Protein AF-0000000079722581 (afdb_homodimer)

InterPro domains:
  IPR058178 LBF_1134-like [NF047759] (3-199)
  IPR058178 LBF_1134-like [PF28304] (2-199)

Organism: NCBI:txid2484901

Sequence (406 aa):
MKQYLILSCLLFGLSFCAGGNIKIKLNPDLSGNFSIYQKKIKNKTPSTIGLGSHLSPVSETELILREKTFQFKNITSILPPGIRFVIYKESEEDHSTFLFTIDTSSGSPLLKALEINREEVLALVKEAKTRDDIYRFNNLAEHIQFEIFLPFNIKDVVFAEARTPGDWTARHDGGGKVVVNLPLASFWENEFQQTSIIVKFKEMKQYLILSCLLFGLSFCAGGNIKIKLNPDLSGNFSIYQKKIKNKTPSTIGLGSHLSPVSETELILREKTFQFKNITSILPPGIRFVIYKESEEDHSTFLFTIDTSSGSPLLKALEINREEVLALVKEAKTRDDIYRFNNLAEHIQFEIFLPFNIKDVVFAEARTPGDWTARHDGGGKVVVNLPLASFWENEFQQTSIIVKFKE

Structure (mmCIF, N/CA/C/O backbone):
data_AF-0000000079722581-model_v1
#
loop_
_entity.id
_entity.type
_entity.pdbx_description
1 polymer Lipoprotein
#
loop_
_atom_site.group_PDB
_atom_site.id
_atom_site.type_symbol
_atom_site.label_atom_id
_atom_site.label_alt_id
_atom_site.label_comp_id
_atom_site.label_asym_id
_atom_site.label_entity_id
_atom_site.label_seq_id
_atom_site.pdbx_PDB_ins_code
_atom_site.Cartn_x
_atom_site.Cartn_y
_atom_site.Cartn_z
_atom_site.occupancy
_atom_site.B_iso_or_equiv
_atom_site.auth_seq_id
_atom_site.auth_comp_id
_atom_site.auth_asym_id
_atom_site.auth_atom_id
_atom_site.pdbx_PDB_model_num
ATOM 1 N N . MET A 1 1 ? 33.594 -31.891 26.125 1 28.45 1 MET A N 1
ATOM 2 C CA . MET A 1 1 ? 32.281 -31.281 26.375 1 28.45 1 MET A CA 1
ATOM 3 C C . MET A 1 1 ? 32.094 -30.031 25.516 1 28.45 1 MET A C 1
ATOM 5 O O . MET A 1 1 ? 32.625 -28.969 25.828 1 28.45 1 MET A O 1
ATOM 9 N N . LYS A 1 2 ? 31.906 -30.188 24.109 1 34.12 2 LYS A N 1
ATOM 10 C CA . LYS A 1 2 ? 31.828 -29.203 23.047 1 34.12 2 LYS A CA 1
ATOM 11 C C . LYS A 1 2 ? 30.625 -28.297 23.219 1 34.12 2 LYS A C 1
ATOM 13 O O . LYS A 1 2 ? 29.484 -28.75 23.25 1 34.12 2 LYS A O 1
ATOM 18 N N . GLN A 1 3 ? 30.719 -27.156 23.938 1 30.59 3 GLN A N 1
ATOM 19 C CA . GLN A 1 3 ? 29.75 -26.094 24.156 1 30.59 3 GLN A CA 1
ATOM 20 C C . GLN A 1 3 ? 29.234 -25.531 22.828 1 30.59 3 GLN A C 1
ATOM 22 O O . GLN A 1 3 ? 30.016 -24.953 22.062 1 30.59 3 GLN A O 1
ATOM 27 N N . TYR A 1 4 ? 28.344 -26.234 22.109 1 26.38 4 TYR A N 1
ATOM 28 C CA . TYR A 1 4 ? 27.656 -25.703 20.938 1 26.38 4 TYR A CA 1
ATOM 29 C C . TYR A 1 4 ? 26.922 -24.406 21.281 1 26.38 4 TYR A C 1
ATOM 31 O O . TYR A 1 4 ? 26.062 -24.391 22.172 1 26.38 4 TYR A O 1
ATOM 39 N N . LEU A 1 5 ? 27.578 -23.25 21.188 1 25.75 5 LEU A N 1
ATOM 40 C CA . LEU A 1 5 ? 26.984 -21.906 21.188 1 25.75 5 LEU A CA 1
ATOM 41 C C . LEU A 1 5 ? 25.875 -21.812 20.141 1 25.75 5 LEU A C 1
ATOM 43 O O . LEU A 1 5 ? 26.141 -21.875 18.938 1 25.75 5 LEU A O 1
ATOM 47 N N . ILE A 1 6 ? 24.672 -22.266 20.438 1 26.78 6 ILE A N 1
ATOM 48 C CA . ILE A 1 6 ? 23.469 -22 19.656 1 26.78 6 ILE A CA 1
ATOM 49 C C . ILE A 1 6 ? 23.266 -20.484 19.547 1 26.78 6 ILE A C 1
ATOM 51 O O . ILE A 1 6 ? 23 -19.812 20.562 1 26.78 6 ILE A O 1
ATOM 55 N N . LEU A 1 7 ? 24.062 -19.844 18.719 1 25.94 7 LEU A N 1
ATOM 56 C CA . LEU A 1 7 ? 23.75 -18.469 18.328 1 25.94 7 LEU A CA 1
ATOM 57 C C . LEU A 1 7 ? 22.328 -18.359 17.797 1 25.94 7 LEU A C 1
ATOM 59 O O . LEU A 1 7 ? 22.016 -18.891 16.719 1 25.94 7 LEU A O 1
ATOM 63 N N . SER A 1 8 ? 21.375 -18.328 18.641 1 25.95 8 SER A N 1
ATOM 64 C CA . SER A 1 8 ? 20 -17.969 18.312 1 25.95 8 SER A CA 1
ATOM 65 C C . SER A 1 8 ? 19.938 -16.625 17.594 1 25.95 8 SER A C 1
ATOM 67 O 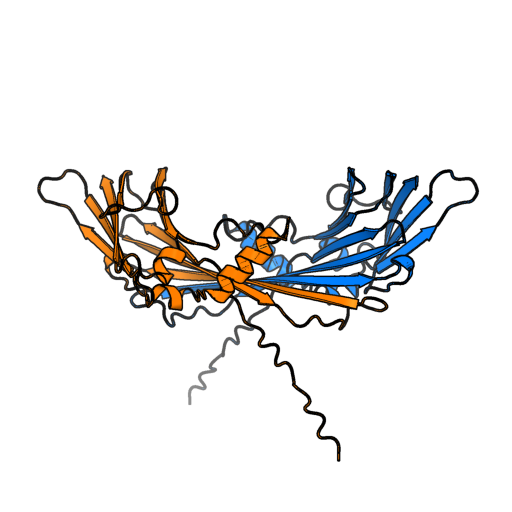O . SER A 1 8 ? 20.328 -15.594 18.156 1 25.95 8 SER A O 1
ATOM 69 N N . CYS A 1 9 ? 20.188 -16.672 16.312 1 24.08 9 CYS A N 1
ATOM 70 C CA . CYS A 1 9 ? 19.906 -15.477 15.523 1 24.08 9 CYS A CA 1
ATOM 71 C C . CYS A 1 9 ? 18.516 -14.922 15.836 1 24.08 9 CYS A C 1
ATOM 73 O O . CYS A 1 9 ? 17.516 -15.523 15.461 1 24.08 9 CYS A O 1
ATOM 75 N N . LEU A 1 10 ? 18.344 -14.32 16.922 1 26.38 10 LEU A N 1
ATOM 76 C CA . LEU A 1 10 ? 17.203 -13.445 17.188 1 26.38 10 LEU A CA 1
ATOM 77 C C . LEU A 1 10 ? 16.938 -12.523 16 1 26.38 10 LEU A C 1
ATOM 79 O O . LEU A 1 10 ? 17.688 -11.578 15.766 1 26.38 10 LEU A O 1
ATOM 83 N N . LEU A 1 11 ? 16.594 -13.125 14.898 1 26.58 11 LEU A N 1
ATOM 84 C CA . LEU A 1 11 ? 16.109 -12.234 13.852 1 26.58 11 LEU A CA 1
ATOM 85 C C . LEU A 1 11 ? 15.102 -11.234 14.414 1 26.58 11 LEU A C 1
ATOM 87 O O . LEU A 1 11 ? 14 -11.617 14.805 1 26.58 11 LEU A O 1
ATOM 91 N N . PHE A 1 12 ? 15.617 -10.32 15.148 1 27.38 12 PHE A N 1
ATOM 92 C CA . PHE A 1 12 ? 14.859 -9.117 15.492 1 27.38 12 PHE A CA 1
ATOM 93 C C . PHE A 1 12 ? 14.047 -8.625 14.297 1 27.38 12 PHE A C 1
ATOM 95 O O . PHE A 1 12 ? 14.602 -8.375 13.227 1 27.38 12 PHE A O 1
ATOM 102 N N . GLY A 1 13 ? 12.859 -9.094 14.148 1 29.08 13 GLY A N 1
ATOM 103 C CA . GLY A 1 13 ? 11.922 -8.477 13.227 1 29.08 13 GLY A CA 1
ATOM 104 C C . GLY A 1 13 ? 11.969 -6.961 13.25 1 29.08 13 GLY A C 1
ATOM 105 O O . GLY A 1 13 ? 11.414 -6.332 14.156 1 29.08 13 GLY A O 1
ATOM 106 N N . LEU A 1 14 ? 13.023 -6.422 12.742 1 30.42 14 LEU A N 1
ATOM 107 C CA . LEU A 1 14 ? 13.164 -4.977 12.602 1 30.42 14 LEU A CA 1
ATOM 108 C C . LEU A 1 14 ? 11.984 -4.391 11.828 1 30.42 14 LEU A C 1
ATOM 110 O O . LEU A 1 14 ? 11.75 -4.773 10.68 1 30.42 14 LEU A O 1
ATOM 114 N N . SER A 1 15 ? 10.969 -3.887 12.461 1 32.53 15 SER A N 1
ATOM 115 C CA . SER A 1 15 ? 9.891 -3.055 11.93 1 32.53 15 SER A CA 1
ATOM 116 C C . SER A 1 15 ? 10.438 -1.753 11.352 1 32.53 15 SER A C 1
ATOM 118 O O . SER A 1 15 ? 11.148 -1.014 12.031 1 32.53 15 SER A O 1
ATOM 120 N N . PHE A 1 16 ? 10.82 -1.724 10.062 1 36.12 1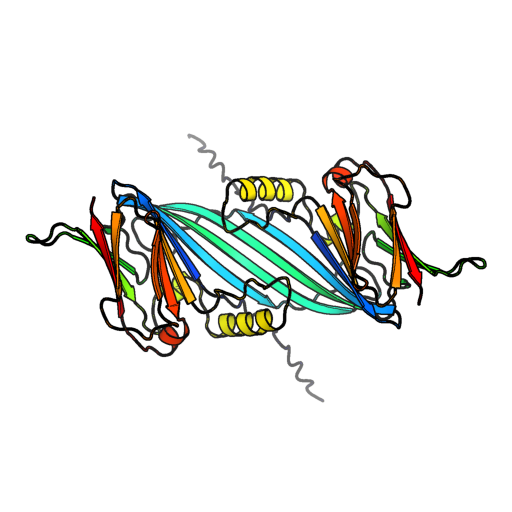6 PHE A N 1
ATOM 121 C CA . PHE A 1 16 ? 11.391 -0.569 9.375 1 36.12 16 PHE A CA 1
ATOM 122 C C . PHE A 1 16 ? 10.305 0.442 9.023 1 36.12 16 PHE A C 1
ATOM 124 O O . PHE A 1 16 ? 9.25 0.072 8.5 1 36.12 16 PHE A O 1
ATOM 131 N N . CYS A 1 17 ? 10.133 1.529 9.719 1 40.97 17 CYS A N 1
ATOM 132 C CA . CYS A 1 17 ? 9.234 2.637 9.43 1 40.97 17 CYS A CA 1
ATOM 133 C C . CYS A 1 17 ? 9.703 3.43 8.219 1 40.97 17 CYS A C 1
ATOM 135 O O . CYS A 1 17 ? 10.883 3.762 8.109 1 40.97 17 CYS A O 1
ATOM 137 N N . ALA A 1 18 ? 9.148 3.441 6.98 1 44.44 18 ALA A N 1
ATOM 138 C CA . ALA A 1 18 ? 9.43 4.297 5.828 1 44.44 18 ALA A CA 1
ATOM 139 C C . ALA A 1 18 ? 8.844 5.691 6.023 1 44.44 18 ALA A C 1
ATOM 141 O O . ALA A 1 18 ? 8.102 5.93 6.98 1 44.44 18 ALA A O 1
ATOM 142 N N . GLY A 1 19 ? 8.969 6.75 4.996 1 51.44 19 GLY A N 1
ATOM 143 C CA . GLY A 1 19 ? 8.609 8.156 4.879 1 51.44 19 GLY A CA 1
ATOM 144 C C . GLY A 1 19 ? 7.203 8.453 5.375 1 51.44 19 GLY A C 1
ATOM 145 O O . GLY A 1 19 ? 6.43 7.531 5.652 1 51.44 19 GLY A O 1
ATOM 146 N N . GLY A 1 20 ? 7.031 9.594 6.172 1 62.53 20 GLY A N 1
ATOM 147 C CA . GLY A 1 20 ? 5.754 10 6.738 1 62.53 20 GLY A CA 1
ATOM 148 C C . GLY A 1 20 ? 5.055 11.07 5.926 1 62.53 20 GLY A C 1
ATOM 149 O O . GLY A 1 20 ? 5.711 11.898 5.289 1 62.53 20 GLY A O 1
ATOM 150 N N . ASN A 1 21 ? 3.834 10.836 5.66 1 80.44 21 ASN A N 1
ATOM 151 C CA . ASN A 1 21 ? 3.018 11.875 5.039 1 80.44 21 ASN A CA 1
ATOM 152 C C . ASN A 1 21 ? 2.029 12.477 6.035 1 80.44 21 ASN A C 1
ATOM 154 O O . ASN A 1 21 ? 1.489 11.773 6.887 1 80.44 21 ASN A O 1
ATOM 158 N N . ILE A 1 22 ? 2.102 13.797 6.023 1 89.81 22 ILE A N 1
ATOM 159 C CA . ILE A 1 22 ? 1.12 14.523 6.816 1 89.81 22 ILE A CA 1
ATOM 160 C C . ILE A 1 22 ? 0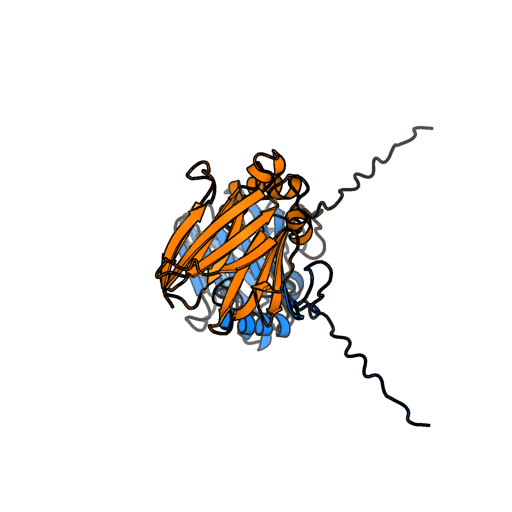.167 15.281 5.895 1 89.81 22 ILE A C 1
ATOM 162 O O . ILE A 1 22 ? 0.604 15.984 4.984 1 89.81 22 ILE A O 1
ATOM 166 N N . LYS A 1 23 ? -1.093 15.125 6.137 1 90.62 23 LYS A N 1
ATOM 167 C CA . LYS A 1 23 ? -2.115 15.82 5.363 1 90.62 23 LYS A CA 1
ATOM 168 C C . LYS A 1 23 ? -2.977 16.703 6.266 1 90.62 23 LYS A C 1
ATOM 170 O O . LYS A 1 23 ? -3.451 16.25 7.312 1 90.62 23 LYS A O 1
ATOM 175 N N . ILE A 1 24 ? -3.117 17.891 5.875 1 94.94 24 ILE A N 1
ATOM 176 C CA . ILE A 1 24 ? -3.934 18.844 6.621 1 94.94 24 ILE A CA 1
ATOM 177 C C . ILE A 1 24 ? -5.004 19.438 5.707 1 94.94 24 ILE A C 1
ATOM 179 O O . ILE A 1 24 ? -4.695 19.938 4.621 1 94.94 24 ILE A O 1
ATOM 183 N N . LYS A 1 25 ? -6.16 19.328 6.09 1 95.69 25 LYS A N 1
ATOM 184 C CA . LYS A 1 25 ? -7.266 20 5.414 1 95.69 25 LYS A CA 1
ATOM 185 C C . LYS A 1 25 ? -7.875 21.094 6.297 1 95.69 25 LYS A C 1
ATOM 187 O O . LYS A 1 25 ? -8.398 20.797 7.375 1 95.69 25 LYS A O 1
ATOM 192 N N . LEU A 1 26 ? -7.816 22.266 5.797 1 97.19 26 LEU A N 1
ATOM 193 C CA . LEU A 1 26 ? -8.273 23.422 6.566 1 97.19 26 LEU A CA 1
ATOM 194 C C . LEU A 1 26 ? -9.594 23.953 6.012 1 97.19 26 LEU A C 1
ATOM 196 O O . LEU A 1 26 ? -9.734 24.109 4.801 1 97.19 26 LEU A O 1
ATOM 200 N N . ASN A 1 27 ? -10.484 24.219 6.883 1 96.81 27 ASN A N 1
ATOM 201 C CA . ASN A 1 27 ? -11.727 24.906 6.547 1 96.81 27 ASN A CA 1
ATOM 202 C C . ASN A 1 27 ? -11.586 26.422 6.684 1 96.81 27 ASN A C 1
ATOM 204 O O . ASN A 1 27 ? -10.648 26.906 7.324 1 96.81 27 ASN A O 1
ATOM 208 N N . PRO A 1 28 ? -12.508 27.172 6.086 1 95.44 28 PRO A N 1
ATOM 209 C CA . PRO A 1 28 ? -12.422 28.625 6.176 1 95.44 28 PRO A CA 1
ATOM 210 C C . PRO A 1 28 ? -12.43 29.141 7.613 1 95.44 28 PRO A C 1
ATOM 212 O O . PRO A 1 28 ? -11.867 30.188 7.906 1 95.44 28 PRO A O 1
ATOM 215 N N . ASP A 1 29 ? -13.078 28.422 8.539 1 96.12 29 ASP A N 1
ATOM 216 C CA . ASP A 1 29 ? -13.148 28.859 9.93 1 96.12 29 ASP A CA 1
ATOM 217 C C . ASP A 1 29 ? -11.922 28.391 10.711 1 96.12 29 ASP A C 1
ATOM 219 O O . ASP A 1 29 ? -11.891 28.469 11.938 1 96.12 29 ASP A O 1
ATOM 223 N N . LEU A 1 30 ? -10.906 27.797 10.078 1 96.56 30 LEU A N 1
ATOM 224 C CA . LEU A 1 30 ? -9.609 27.359 10.586 1 96.56 30 LEU A CA 1
ATOM 225 C C . LEU A 1 30 ? -9.719 26.031 11.32 1 96.56 30 LEU A C 1
ATOM 227 O O . LEU A 1 30 ? -8.742 25.547 11.898 1 96.56 30 LEU A O 1
ATOM 231 N N . SER A 1 31 ? -10.945 25.469 11.328 1 97.62 31 SER A N 1
ATOM 232 C CA . SER A 1 31 ? -11.078 24.078 11.742 1 97.62 31 SER A CA 1
ATOM 233 C C . SER A 1 31 ? -10.648 23.125 10.641 1 97.62 31 SER A C 1
ATOM 235 O O . SER A 1 31 ? -10.289 23.547 9.539 1 97.62 31 SER A O 1
ATOM 237 N N . GLY A 1 32 ? -10.477 21.797 10.961 1 97.38 32 GLY A N 1
ATOM 238 C CA . GLY A 1 32 ? -10.141 20.891 9.875 1 97.38 32 GLY A CA 1
ATOM 239 C C . GLY A 1 32 ? -9.672 19.531 10.359 1 97.38 32 GLY A C 1
ATOM 240 O O . GLY A 1 32 ? -10.055 19.094 11.445 1 97.38 32 GLY A O 1
ATOM 241 N N . ASN A 1 33 ? -8.961 18.891 9.445 1 94.62 33 ASN A N 1
ATOM 242 C CA . ASN A 1 33 ? -8.445 17.547 9.719 1 94.62 33 ASN A CA 1
ATOM 243 C C . ASN A 1 33 ? -6.93 17.5 9.57 1 94.62 33 ASN A C 1
ATOM 245 O O . ASN A 1 33 ? -6.355 18.188 8.719 1 94.62 33 ASN A O 1
ATOM 249 N N . PHE A 1 34 ? -6.379 16.75 10.477 1 93.62 34 PHE A N 1
ATOM 250 C CA . PHE A 1 34 ? -4.953 16.453 10.5 1 93.62 34 PHE A CA 1
ATOM 251 C C . PHE A 1 34 ? -4.719 14.945 10.406 1 93.62 34 PHE A C 1
ATOM 253 O O . PHE A 1 34 ? -5.082 14.195 11.312 1 93.62 34 PHE A O 1
ATOM 260 N N . SER A 1 35 ? -4.055 14.539 9.266 1 88.81 35 SER A N 1
ATOM 261 C CA . SER A 1 35 ? -3.846 13.117 9.062 1 88.81 35 SER A CA 1
ATOM 262 C C . SER A 1 35 ? -2.361 12.781 8.961 1 88.81 35 SER A C 1
ATOM 264 O O . SER A 1 35 ? -1.598 13.516 8.328 1 88.81 35 SER A O 1
ATOM 266 N N . ILE A 1 36 ? -2.072 11.703 9.594 1 89.19 36 ILE A N 1
ATOM 267 C CA . ILE A 1 36 ? -0.706 11.195 9.531 1 89.19 36 ILE A CA 1
ATOM 268 C C . ILE A 1 36 ? -0.692 9.82 8.867 1 89.19 36 ILE A C 1
ATOM 270 O O . ILE A 1 36 ? -1.557 8.984 9.141 1 89.19 36 ILE A O 1
ATOM 274 N N . TYR A 1 37 ? 0.281 9.719 8.031 1 82.5 37 TYR A N 1
ATOM 275 C CA . TYR A 1 37 ? 0.51 8.438 7.367 1 82.5 37 TYR A CA 1
ATOM 276 C C . TYR A 1 37 ? 1.864 7.859 7.754 1 82.5 37 TYR A C 1
ATOM 278 O O . TYR A 1 37 ? 2.896 8.516 7.602 1 82.5 37 TYR A O 1
ATOM 286 N N . GLN A 1 38 ? 1.749 6.73 8.297 1 82.19 38 GLN A N 1
ATOM 287 C CA . GLN A 1 38 ? 2.963 6.02 8.68 1 82.19 38 GLN A CA 1
ATOM 288 C C . GLN A 1 38 ? 3.174 4.781 7.809 1 82.19 38 GLN A C 1
ATOM 290 O O . GLN A 1 38 ? 2.215 4.09 7.465 1 82.19 38 GLN A O 1
ATOM 295 N N . LYS A 1 39 ? 4.414 4.551 7.508 1 77.62 39 LYS A N 1
ATOM 296 C CA . LYS A 1 39 ? 4.785 3.381 6.715 1 77.62 39 LYS A CA 1
ATOM 297 C C . LYS A 1 39 ? 5.848 2.547 7.426 1 77.62 39 LYS A C 1
ATOM 299 O O . LYS A 1 39 ? 6.828 3.088 7.941 1 77.62 39 LYS A O 1
ATOM 304 N N . LYS A 1 40 ? 5.566 1.276 7.438 1 77.38 40 LYS A N 1
ATOM 305 C CA . LYS A 1 40 ? 6.531 0.359 8.039 1 77.38 40 LYS A CA 1
ATOM 306 C C . LYS A 1 40 ? 6.699 -0.898 7.191 1 77.38 40 LYS A C 1
ATOM 308 O O . LYS A 1 40 ? 5.727 -1.412 6.637 1 77.38 40 LYS A O 1
ATOM 313 N N . ILE A 1 41 ? 7.93 -1.299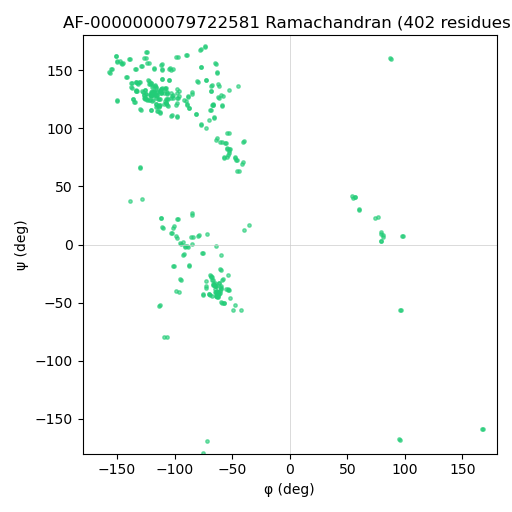 7.094 1 76.5 41 ILE A N 1
ATOM 314 C CA . ILE A 1 41 ? 8.203 -2.576 6.445 1 76.5 41 ILE A CA 1
ATOM 315 C C . ILE A 1 41 ? 8.844 -3.535 7.445 1 76.5 41 ILE A C 1
ATOM 317 O O . ILE A 1 41 ? 9.703 -3.135 8.234 1 76.5 41 ILE A O 1
ATOM 321 N N . LYS A 1 42 ? 8.383 -4.648 7.504 1 78.06 42 LYS A N 1
ATOM 322 C CA . LYS A 1 42 ? 8.922 -5.68 8.391 1 78.06 42 LYS A CA 1
ATOM 323 C C . LYS A 1 42 ? 9.273 -6.941 7.609 1 78.06 42 LYS A C 1
ATOM 325 O O . LYS A 1 42 ? 8.484 -7.422 6.797 1 78.06 42 LYS A O 1
ATOM 330 N N . ASN A 1 43 ? 10.484 -7.32 7.809 1 78.06 43 ASN A N 1
ATOM 331 C CA . ASN A 1 43 ? 10.859 -8.648 7.32 1 78.06 43 ASN A CA 1
ATOM 332 C C . ASN A 1 43 ? 10.586 -9.727 8.367 1 78.06 43 ASN A C 1
ATOM 334 O O . ASN A 1 43 ? 10.938 -9.562 9.539 1 78.06 43 ASN A O 1
ATOM 338 N N . LYS A 1 44 ? 9.938 -10.617 7.902 1 81.56 44 LYS A N 1
ATOM 339 C CA . LYS A 1 44 ? 9.617 -11.719 8.805 1 81.56 44 LYS A CA 1
ATOM 340 C C . LYS A 1 44 ? 10.352 -12.992 8.398 1 81.56 44 LYS A C 1
ATOM 342 O O . LYS A 1 44 ? 10.797 -13.117 7.254 1 81.56 44 LYS A O 1
ATOM 347 N N . THR A 1 45 ? 10.516 -13.812 9.461 1 80.88 45 THR A N 1
ATOM 348 C CA . THR A 1 45 ? 11.016 -15.141 9.125 1 80.88 45 THR A CA 1
ATOM 349 C C . THR A 1 45 ? 9.977 -15.914 8.32 1 80.88 45 THR A C 1
ATOM 351 O O . THR A 1 45 ? 8.836 -16.078 8.766 1 80.88 45 THR A O 1
ATOM 354 N N . PRO A 1 46 ? 10.555 -16.219 7.125 1 77.75 46 PRO A N 1
ATOM 355 C CA . PRO A 1 46 ? 9.578 -16.906 6.281 1 77.75 46 PRO A CA 1
ATOM 356 C C . PRO A 1 46 ? 9.109 -18.219 6.883 1 77.75 46 PRO A C 1
ATOM 358 O O . PRO A 1 46 ? 9.891 -18.938 7.512 1 77.75 46 PRO A O 1
ATOM 361 N N . SER A 1 47 ? 7.773 -18.391 7.016 1 67.75 47 SER A N 1
ATOM 362 C CA . SER A 1 47 ? 7.207 -19.656 7.48 1 67.75 47 SER A CA 1
ATOM 363 C C . SER A 1 47 ? 6.488 -20.391 6.355 1 67.75 47 SER A C 1
ATOM 365 O O . SER A 1 47 ? 5.922 -19.75 5.461 1 67.75 47 SER A O 1
ATOM 367 N N . THR A 1 48 ? 6.824 -21.672 6.207 1 63.53 48 THR A N 1
ATOM 368 C CA . THR A 1 48 ? 6.129 -22.484 5.223 1 63.53 48 THR A CA 1
ATOM 369 C C . THR A 1 48 ? 4.77 -22.938 5.75 1 63.53 48 THR A C 1
ATOM 371 O O . THR A 1 48 ? 4.07 -23.719 5.102 1 63.53 48 THR A O 1
ATOM 374 N N . ILE A 1 49 ? 4.461 -22.438 6.785 1 60.91 49 ILE A N 1
ATOM 375 C CA . ILE A 1 49 ? 3.287 -23.047 7.41 1 60.91 49 ILE A CA 1
ATOM 376 C C . ILE A 1 49 ? 2.043 -22.734 6.582 1 60.91 49 ILE A C 1
ATOM 378 O O . ILE A 1 49 ? 1.79 -21.578 6.242 1 60.91 49 ILE A O 1
ATOM 382 N N . GLY A 1 50 ? 1.41 -23.734 6.02 1 64.19 50 GLY A N 1
ATOM 383 C CA . GLY A 1 50 ? 0.07 -23.703 5.453 1 64.19 50 GLY A CA 1
ATOM 384 C C . GLY A 1 50 ? 0.058 -23.516 3.949 1 64.19 50 GLY A C 1
ATOM 385 O O . GLY A 1 50 ? -0.996 -23.281 3.357 1 64.19 50 GLY A O 1
ATOM 386 N N . LEU A 1 51 ? 1.278 -23.562 3.312 1 75.12 51 LEU A N 1
ATOM 387 C CA . LEU A 1 51 ? 1.21 -23.266 1.887 1 75.12 51 LEU A CA 1
ATOM 388 C C . LEU A 1 51 ? 1.512 -24.5 1.059 1 75.12 51 LEU A C 1
ATOM 390 O O . LEU A 1 51 ? 1.616 -24.438 -0.167 1 75.12 51 LEU A O 1
ATOM 394 N N . GLY A 1 52 ? 1.462 -25.656 1.737 1 78.31 52 GLY A N 1
ATOM 395 C CA . GLY A 1 52 ? 1.539 -26.922 1.007 1 78.31 52 GLY A CA 1
ATOM 396 C C . GLY A 1 52 ? 2.941 -27.484 0.952 1 78.31 52 GLY A C 1
ATOM 397 O O . GLY A 1 52 ? 3.799 -27.125 1.76 1 78.31 52 GLY A O 1
ATOM 398 N N . SER A 1 53 ? 3.02 -28.5 0.069 1 83.88 53 SER A N 1
ATOM 399 C CA . SER A 1 53 ? 4.266 -29.25 0.04 1 83.88 53 SER A CA 1
ATOM 400 C C . SER A 1 53 ? 5.145 -28.828 -1.133 1 83.88 53 SER A C 1
ATOM 402 O O . SER A 1 53 ? 4.648 -28.281 -2.115 1 83.88 53 SER A O 1
ATOM 404 N N . HIS A 1 54 ? 6.504 -28.969 -0.951 1 91.38 54 HIS A N 1
ATOM 405 C CA . HIS A 1 54 ? 7.539 -28.797 -1.966 1 91.38 54 HIS A CA 1
ATOM 406 C C . HIS A 1 54 ? 7.758 -27.328 -2.291 1 91.38 54 HIS A C 1
ATOM 408 O O . HIS A 1 54 ? 8.109 -26.984 -3.42 1 91.38 54 HIS A O 1
ATOM 414 N N . LEU A 1 55 ? 7.383 -26.547 -1.357 1 91.75 55 LEU A N 1
ATOM 415 C CA . LEU A 1 55 ? 7.691 -25.125 -1.397 1 91.75 55 LEU A CA 1
ATOM 416 C C . LEU A 1 55 ? 8.68 -24.75 -0.295 1 91.75 55 LEU A C 1
ATOM 418 O O . LEU A 1 55 ? 8.469 -25.094 0.872 1 91.75 55 LEU A O 1
ATOM 422 N N . SER A 1 56 ? 9.695 -24.172 -0.697 1 91.25 56 SER A N 1
ATOM 423 C CA . SER A 1 56 ? 10.688 -23.719 0.273 1 91.25 56 SER A CA 1
ATOM 424 C C . SER A 1 56 ? 10.586 -22.219 0.51 1 91.25 56 SER A C 1
ATOM 426 O O . SER A 1 56 ? 10.633 -21.422 -0.436 1 91.25 56 SER A O 1
ATOM 428 N N . PRO A 1 57 ? 10.5 -21.875 1.728 1 90.38 57 PRO A N 1
ATOM 429 C CA . PRO A 1 57 ? 10.359 -20.453 2.006 1 90.38 57 PRO A CA 1
ATOM 430 C C . PRO A 1 57 ? 11.617 -19.656 1.657 1 90.38 57 PRO A C 1
ATOM 432 O O . PRO A 1 57 ? 12.734 -20.125 1.884 1 90.38 57 PRO A O 1
ATOM 435 N N . VAL A 1 58 ? 11.375 -18.516 1.056 1 88.62 58 VAL A N 1
ATOM 436 C CA . VAL A 1 58 ? 12.477 -17.641 0.677 1 88.62 58 VAL A CA 1
ATOM 437 C C . VAL A 1 58 ? 12.422 -16.359 1.49 1 88.62 58 VAL A C 1
ATOM 439 O O . VAL A 1 58 ? 13.398 -15.969 2.127 1 88.62 58 VAL A O 1
ATOM 442 N N . SER A 1 59 ? 11.234 -15.734 1.439 1 86.19 59 SER A N 1
ATOM 443 C CA . SER A 1 59 ? 11.125 -14.445 2.121 1 86.19 59 SER A CA 1
ATOM 444 C C . SER A 1 59 ? 9.68 -14.156 2.527 1 86.19 59 SER A C 1
ATOM 446 O O . SER A 1 59 ? 8.75 -14.711 1.947 1 86.19 59 SER A O 1
ATOM 448 N N . GLU A 1 60 ? 9.586 -13.438 3.547 1 87.75 60 GLU A N 1
ATOM 449 C CA . GLU A 1 60 ? 8.32 -12.859 3.984 1 87.75 60 GLU A CA 1
ATOM 450 C C . GLU A 1 60 ? 8.492 -11.398 4.395 1 87.75 60 GLU A C 1
ATOM 452 O O . GLU A 1 60 ? 9.328 -11.086 5.242 1 87.75 60 GLU A O 1
ATOM 457 N N . THR A 1 61 ? 7.66 -10.617 3.729 1 82.44 61 THR A N 1
ATOM 458 C CA . THR A 1 61 ? 7.746 -9.18 3.998 1 82.44 61 THR A CA 1
ATOM 459 C C . THR A 1 61 ? 6.359 -8.594 4.23 1 82.44 61 THR A C 1
ATOM 461 O O . THR A 1 61 ? 5.402 -8.945 3.541 1 82.44 61 THR A O 1
ATOM 464 N N . GLU A 1 62 ? 6.348 -7.727 5.219 1 84.31 62 GLU A N 1
ATOM 465 C CA . GLU A 1 62 ? 5.102 -7.02 5.508 1 84.31 62 GLU A CA 1
ATOM 466 C C . GLU A 1 62 ? 5.281 -5.512 5.371 1 84.31 62 GLU A C 1
ATOM 468 O O . GLU A 1 62 ? 6.242 -4.945 5.895 1 84.31 62 GLU A O 1
ATOM 473 N N . LEU A 1 63 ? 4.383 -5.004 4.605 1 79.81 63 LEU A N 1
ATOM 474 C CA . LEU A 1 63 ? 4.266 -3.549 4.555 1 79.81 63 LEU A CA 1
ATOM 475 C C . LEU A 1 63 ? 3.035 -3.074 5.32 1 79.81 63 LEU A C 1
ATOM 477 O O . LEU A 1 63 ? 1.92 -3.523 5.051 1 79.81 63 LEU A O 1
ATOM 481 N N . ILE A 1 64 ? 3.285 -2.211 6.223 1 82.62 64 ILE A N 1
ATOM 482 C CA . ILE A 1 64 ? 2.199 -1.674 7.031 1 82.62 64 ILE A CA 1
ATOM 483 C C . ILE A 1 64 ? 2.045 -0.178 6.766 1 82.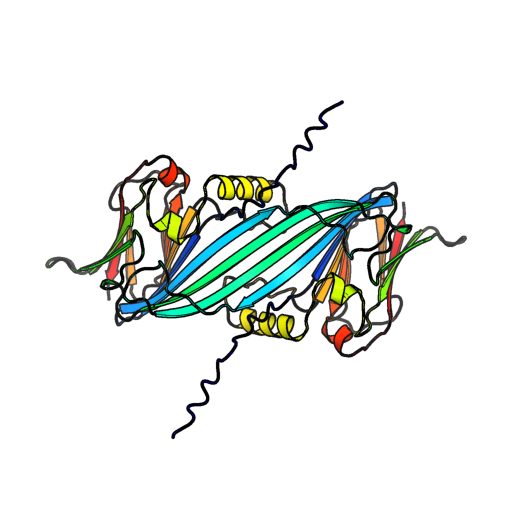62 64 ILE A C 1
ATOM 485 O O . ILE A 1 64 ? 2.992 0.591 6.949 1 82.62 64 ILE A O 1
ATOM 489 N N . LEU A 1 65 ? 0.884 0.132 6.289 1 81 65 LEU A N 1
ATOM 490 C CA . LEU A 1 65 ? 0.507 1.532 6.133 1 81 65 LEU A CA 1
ATOM 491 C C . LEU A 1 65 ? -0.542 1.932 7.168 1 81 65 LEU A C 1
ATOM 493 O O . LEU A 1 65 ? -1.602 1.307 7.254 1 81 65 LEU A O 1
ATOM 497 N N . ARG A 1 66 ? -0.259 2.904 7.918 1 84.31 66 ARG A N 1
ATOM 498 C CA . ARG A 1 66 ? -1.17 3.361 8.961 1 84.31 66 ARG A CA 1
ATOM 499 C C . ARG A 1 66 ? -1.583 4.809 8.734 1 84.31 66 ARG A C 1
ATOM 501 O O . ARG A 1 66 ? -0.742 5.664 8.438 1 84.31 66 ARG A O 1
ATOM 508 N N . GLU A 1 67 ? -2.818 4.953 8.805 1 83.69 67 GLU A N 1
ATOM 509 C CA . GLU A 1 67 ? -3.369 6.305 8.727 1 83.69 67 GLU A CA 1
ATOM 510 C C . GLU A 1 67 ? -4.086 6.684 10.016 1 83.69 67 GLU A C 1
ATOM 512 O O . GLU A 1 67 ? -4.945 5.941 10.5 1 83.69 67 GLU A O 1
ATOM 517 N N . LYS A 1 68 ? -3.74 7.777 10.531 1 87.5 68 LYS A N 1
ATOM 518 C CA . LYS A 1 68 ? -4.441 8.375 11.664 1 87.5 68 LYS A CA 1
ATOM 519 C C . LYS A 1 68 ? -5.008 9.742 11.305 1 87.5 68 LYS A C 1
ATOM 521 O O . LYS A 1 68 ? -4.305 10.586 10.742 1 87.5 68 LYS A O 1
ATOM 526 N N . THR A 1 69 ? -6.219 9.867 11.664 1 88.44 69 THR A N 1
ATOM 527 C CA . THR A 1 69 ? -6.855 11.148 11.383 1 88.44 69 THR A CA 1
ATOM 528 C C . THR A 1 69 ? -7.371 11.797 12.664 1 88.44 69 THR A C 1
ATOM 530 O O . THR A 1 69 ? -7.949 11.117 13.516 1 88.44 69 THR A O 1
ATOM 533 N N . PHE A 1 70 ? -7.145 13.078 12.711 1 91.94 70 PHE A N 1
ATOM 534 C CA . PHE A 1 70 ? -7.582 13.898 13.836 1 91.94 70 PHE A CA 1
ATOM 535 C C . PHE A 1 70 ? -8.359 15.117 13.344 1 91.94 70 PHE A C 1
ATOM 537 O O . PHE A 1 70 ? -8.148 15.578 12.219 1 91.94 70 PHE A O 1
ATOM 544 N N . GLN A 1 71 ? -9.211 15.547 14.258 1 94.75 71 GLN A N 1
ATOM 545 C CA . GLN A 1 71 ? -9.906 16.812 14 1 94.75 71 GLN A CA 1
ATOM 546 C C . GLN A 1 71 ? -9.43 17.906 14.953 1 94.75 71 GLN A C 1
ATOM 548 O O . GLN A 1 71 ? -8.992 17.609 16.062 1 94.75 71 GLN A O 1
ATOM 553 N N . PHE A 1 72 ? -9.5 19.047 14.469 1 96.31 72 PHE A N 1
ATOM 554 C CA . PHE A 1 72 ? -9.18 20.188 15.312 1 96.31 72 PHE A CA 1
ATOM 555 C C . PHE A 1 72 ? -10.156 21.328 15.078 1 96.31 72 PHE A C 1
ATOM 557 O O . PHE A 1 72 ? -10.766 21.422 14.008 1 96.31 72 PHE A O 1
ATOM 564 N N . LYS A 1 73 ? -10.25 22.219 16.016 1 97.06 73 LYS A N 1
ATOM 565 C CA . LYS A 1 73 ? -11.164 23.344 15.938 1 97.06 73 LYS A CA 1
ATOM 566 C C . LYS A 1 73 ? -10.469 24.578 15.375 1 97.06 73 LYS A C 1
ATOM 568 O O . LYS A 1 73 ? -11.117 25.453 14.789 1 97.06 73 LYS A O 1
ATOM 573 N N . ASN A 1 74 ? -9.18 24.656 15.656 1 97.69 74 ASN A N 1
ATOM 574 C CA . ASN A 1 74 ? -8.375 25.781 15.18 1 97.69 74 ASN A CA 1
ATOM 575 C C . ASN A 1 74 ? -6.926 25.359 14.945 1 97.69 74 ASN A C 1
ATOM 577 O O . ASN A 1 74 ? -6.246 24.906 15.875 1 97.69 74 ASN A O 1
ATOM 581 N N . ILE A 1 75 ? -6.441 25.562 13.75 1 97.12 75 ILE A N 1
ATOM 582 C CA . ILE A 1 75 ? -5.129 25.062 13.359 1 97.12 75 ILE A CA 1
ATOM 583 C C . ILE A 1 75 ? -4.047 25.766 14.188 1 97.12 75 ILE A C 1
ATOM 585 O O . ILE A 1 75 ? -3 25.172 14.469 1 97.12 75 ILE A O 1
ATOM 589 N N . THR A 1 76 ? -4.266 27 14.531 1 96.88 76 THR A N 1
ATOM 590 C CA . THR A 1 76 ? -3.234 27.75 15.242 1 96.88 76 THR A CA 1
ATOM 591 C C . THR A 1 76 ? -3.162 27.328 16.703 1 96.88 76 THR A C 1
ATOM 593 O O . THR A 1 76 ? -2.217 27.688 17.406 1 96.88 76 THR A O 1
ATOM 596 N N . SER A 1 77 ? -4.07 26.516 17.141 1 95.75 77 SER A N 1
ATOM 597 C CA . SER A 1 77 ? -4.109 26.109 18.547 1 95.75 77 SER A CA 1
ATOM 598 C C . SER A 1 77 ? -3.52 24.719 18.734 1 95.75 77 SER A C 1
ATOM 600 O O . SER A 1 77 ? -3.229 24.312 19.859 1 95.75 77 SER A O 1
ATOM 602 N N . ILE A 1 78 ? -3.43 23.969 17.688 1 94.31 78 ILE A N 1
ATOM 603 C CA . ILE A 1 78 ? -2.953 22.594 17.859 1 94.31 78 ILE A CA 1
ATOM 604 C C . ILE A 1 78 ? -1.437 22.594 18.031 1 94.31 78 ILE A C 1
ATOM 606 O O . ILE A 1 78 ? -0.75 23.5 17.562 1 94.31 78 ILE A O 1
ATOM 610 N N . LEU A 1 79 ? -0.961 21.562 18.734 1 92.31 79 LEU A N 1
ATOM 611 C CA . LEU A 1 79 ? 0.464 21.453 19.031 1 92.31 79 LEU A CA 1
ATOM 612 C C . LEU A 1 79 ? 0.979 20.062 18.672 1 92.31 79 LEU A C 1
ATOM 614 O O . LEU A 1 79 ? 1.477 19.328 19.531 1 92.31 79 LEU A O 1
ATOM 618 N N . PRO A 1 80 ? 0.957 19.75 17.375 1 92.44 80 PRO A N 1
ATOM 619 C CA . PRO A 1 80 ? 1.593 18.484 17.031 1 92.44 80 PRO A CA 1
ATOM 620 C C . PRO A 1 80 ? 3.092 18.469 17.312 1 92.44 80 PRO A C 1
ATOM 622 O O . PRO A 1 80 ? 3.727 19.531 17.344 1 92.44 80 PRO A O 1
ATOM 625 N N . PRO A 1 81 ? 3.605 17.297 17.5 1 92.44 81 PRO A N 1
ATOM 626 C CA . PRO A 1 81 ? 5.035 17.219 17.828 1 92.44 81 PRO A CA 1
ATOM 627 C C . PRO A 1 81 ? 5.91 17.844 16.734 1 92.44 81 PRO A C 1
ATOM 629 O O . PRO A 1 81 ? 5.871 17.406 15.586 1 92.44 81 PRO A O 1
ATOM 632 N N . GLY A 1 82 ? 6.617 18.812 17.141 1 95.38 82 GLY A N 1
ATOM 633 C CA . GLY A 1 82 ? 7.633 19.406 16.281 1 95.38 82 GLY A CA 1
ATOM 634 C C . GLY A 1 82 ? 7.066 20.359 15.242 1 95.38 82 GLY A C 1
ATOM 635 O O . GLY A 1 82 ? 7.773 20.781 14.32 1 95.38 82 GLY A O 1
ATOM 636 N N . ILE A 1 83 ? 5.801 20.688 15.336 1 96.25 83 ILE A N 1
ATOM 637 C CA . ILE A 1 83 ? 5.184 21.547 14.328 1 96.25 83 ILE A CA 1
ATOM 638 C C . ILE A 1 83 ? 4.434 22.688 15.016 1 96.25 83 ILE A C 1
ATOM 640 O O . ILE A 1 83 ? 3.807 22.484 16.062 1 96.25 83 ILE A O 1
ATOM 644 N N . ARG A 1 84 ? 4.527 23.875 14.469 1 96.94 84 ARG A N 1
ATOM 645 C CA . ARG A 1 84 ? 3.758 25.031 14.906 1 96.94 84 ARG A CA 1
ATOM 646 C C . ARG A 1 84 ? 3.139 25.766 13.727 1 96.94 84 ARG A C 1
ATOM 648 O O . ARG A 1 84 ? 3.781 25.938 12.688 1 96.94 84 ARG A O 1
ATOM 655 N N . PHE A 1 85 ? 1.929 26.188 13.945 1 97.5 85 PHE A N 1
ATOM 656 C CA . PHE A 1 85 ? 1.218 26.938 12.922 1 97.5 85 PHE A CA 1
ATOM 657 C C . PHE A 1 85 ? 0.851 28.328 13.422 1 97.5 85 PHE A C 1
ATOM 659 O O . PHE A 1 85 ? 0.362 28.484 14.547 1 97.5 85 PHE A O 1
ATOM 666 N N . VAL A 1 86 ? 1.054 29.281 12.617 1 97.31 86 VAL A N 1
ATOM 667 C CA . VAL A 1 86 ? 0.695 30.672 12.93 1 97.31 86 VAL A CA 1
ATOM 668 C C . VAL A 1 86 ? 0.056 31.328 11.711 1 97.31 86 VAL A C 1
ATOM 670 O O . VAL A 1 86 ? 0.513 31.125 10.586 1 97.31 86 VAL A O 1
ATOM 673 N N . ILE A 1 87 ? -0.979 32 11.891 1 96.25 87 ILE A N 1
ATOM 674 C CA . ILE A 1 87 ? -1.589 32.844 10.852 1 96.25 87 ILE A CA 1
ATOM 675 C C . ILE A 1 87 ? -1.604 34.312 11.297 1 96.25 87 ILE A C 1
ATOM 677 O O . ILE A 1 87 ? -2.006 34.625 12.422 1 96.25 87 ILE A O 1
ATOM 681 N N . TYR A 1 88 ? -1.103 35.125 10.43 1 95.12 88 TYR A N 1
ATOM 682 C CA . TYR A 1 88 ? -1.093 36.562 10.773 1 95.12 88 TYR A CA 1
ATOM 683 C C . TYR A 1 88 ? -1.172 37.438 9.523 1 95.12 88 TYR A C 1
ATOM 685 O O . TYR A 1 88 ? -1.017 36.938 8.398 1 95.12 88 TYR A O 1
ATOM 693 N N . LYS A 1 89 ? -1.521 38.656 9.727 1 93.69 89 LYS A N 1
ATOM 694 C CA . LYS A 1 89 ? -1.526 39.688 8.688 1 93.69 89 LYS A CA 1
ATOM 695 C C . LYS A 1 89 ? -0.715 40.906 9.125 1 93.69 89 LYS A C 1
ATOM 697 O O . LYS A 1 89 ? -0.925 41.438 10.211 1 93.69 89 LYS A O 1
ATOM 702 N N . GLU A 1 90 ? 0.178 41.188 8.25 1 89.44 90 GLU A N 1
ATOM 703 C CA . GLU A 1 90 ? 0.931 42.406 8.508 1 89.44 90 GLU A CA 1
ATOM 704 C C . GLU A 1 90 ? 0.139 43.656 8.094 1 89.44 90 GLU A C 1
ATOM 706 O O . GLU A 1 90 ? -0.584 43.625 7.098 1 89.44 90 GLU A O 1
ATOM 711 N N . SER A 1 91 ? 0.182 44.75 8.867 1 88.12 91 SER A N 1
ATOM 712 C CA . SER A 1 91 ? -0.657 45.938 8.75 1 88.12 91 SER A CA 1
ATOM 713 C C . SER A 1 91 ? -0.603 46.5 7.34 1 88.12 91 SER A C 1
ATOM 715 O O . SER A 1 91 ? -1.625 46.938 6.801 1 88.12 91 SER A O 1
ATOM 717 N N . GLU A 1 92 ? 0.412 46.531 6.703 1 88.94 92 GLU A N 1
ATOM 718 C CA . GLU A 1 92 ? 0.532 47.219 5.422 1 88.94 92 GLU A CA 1
ATOM 719 C C . GLU A 1 92 ? 0.389 46.25 4.254 1 88.94 92 GLU A C 1
ATOM 721 O O . GLU A 1 92 ? 0.458 46.656 3.092 1 88.94 92 GLU A O 1
ATOM 726 N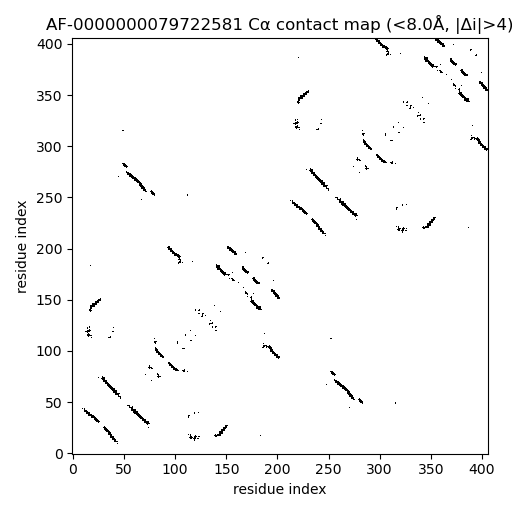 N . GLU A 1 93 ? 0.084 45.031 4.562 1 84.81 93 GLU A N 1
ATOM 727 C CA . GLU A 1 93 ? 0.036 44.062 3.486 1 84.81 93 GLU A CA 1
ATOM 728 C C . GLU A 1 93 ? -1.404 43.719 3.105 1 84.81 93 GLU A C 1
ATOM 730 O O . GLU A 1 93 ? -2.307 43.812 3.941 1 84.81 93 GLU A O 1
ATOM 735 N N . ASP A 1 94 ? -1.65 43.344 1.852 1 91.19 94 ASP A N 1
ATOM 736 C CA . ASP A 1 94 ? -2.977 42.969 1.359 1 91.19 94 ASP A CA 1
ATOM 737 C C . ASP A 1 94 ? -3.197 41.469 1.428 1 91.19 94 ASP A C 1
ATOM 739 O O . ASP A 1 94 ? -4.199 40.969 0.923 1 91.19 94 ASP A O 1
ATOM 743 N N . HIS A 1 95 ? -2.174 40.844 1.92 1 93.69 95 HIS A N 1
ATOM 744 C CA . HIS A 1 95 ? -2.271 39.375 2.045 1 93.69 95 HIS A CA 1
ATOM 745 C C . HIS A 1 95 ? -2.055 38.938 3.488 1 93.69 95 HIS A C 1
ATOM 747 O O . HIS A 1 95 ? -1.514 39.688 4.301 1 93.69 95 HIS A O 1
ATOM 753 N N . SER A 1 96 ? -2.58 37.781 3.781 1 95.31 96 SER A N 1
ATOM 754 C CA . SER A 1 96 ? -2.309 37.125 5.047 1 95.31 96 SER A CA 1
ATOM 755 C C . SER A 1 96 ? -1.219 36.062 4.887 1 95.31 96 SER A C 1
ATOM 757 O O . SER A 1 96 ? -0.887 35.656 3.768 1 95.31 96 SER A O 1
ATOM 759 N N . THR A 1 97 ? -0.635 35.688 6 1 96.69 97 THR A N 1
ATOM 760 C CA . THR A 1 97 ? 0.453 34.719 6 1 96.69 97 THR A CA 1
ATOM 761 C C . THR A 1 97 ? 0.102 33.5 6.867 1 96.69 97 THR A C 1
ATOM 763 O O . THR A 1 97 ? -0.349 33.656 8 1 96.69 97 THR A O 1
ATOM 766 N N . PHE A 1 98 ? 0.183 32.406 6.273 1 96.94 98 PHE A N 1
ATOM 767 C CA . PHE A 1 98 ? 0.199 31.125 6.988 1 96.94 98 PHE A CA 1
ATOM 768 C C . PHE A 1 98 ? 1.625 30.609 7.152 1 96.94 98 PHE A C 1
ATOM 770 O O . PHE A 1 98 ? 2.273 30.25 6.168 1 96.94 98 PHE A O 1
ATOM 777 N N . LEU A 1 99 ? 2.098 30.656 8.43 1 97.31 99 LEU A N 1
ATOM 778 C CA . LEU A 1 99 ? 3.451 30.219 8.758 1 97.31 99 LEU A CA 1
ATOM 779 C C . LEU A 1 99 ? 3.436 28.875 9.477 1 97.31 99 LEU A C 1
ATOM 781 O O . LEU A 1 99 ? 2.754 28.719 10.492 1 97.31 99 LEU A O 1
ATOM 785 N N . PHE A 1 100 ? 4.047 27.891 8.922 1 95.69 100 PHE A N 1
ATOM 786 C CA . PHE A 1 100 ? 4.23 26.672 9.711 1 95.69 100 PHE A CA 1
ATOM 787 C C . PHE A 1 100 ? 5.707 26.344 9.852 1 95.69 100 PHE A C 1
ATOM 789 O O . PHE A 1 100 ? 6.465 26.422 8.883 1 95.69 100 PHE A O 1
ATOM 796 N N . THR A 1 101 ? 6.098 26.156 11.094 1 97.81 101 THR A N 1
ATOM 797 C CA . THR A 1 101 ? 7.465 25.875 11.516 1 97.81 101 THR A CA 1
ATOM 798 C C . THR A 1 101 ? 7.609 24.422 11.984 1 97.81 101 THR A C 1
ATOM 800 O O . THR A 1 101 ? 6.77 23.922 12.734 1 97.81 101 THR A O 1
ATOM 803 N N . ILE A 1 102 ? 8.688 23.812 11.5 1 97.19 102 ILE A N 1
ATOM 804 C CA . ILE A 1 102 ? 8.922 22.406 11.797 1 97.19 102 ILE A CA 1
ATOM 805 C C . ILE A 1 102 ? 10.305 22.234 12.43 1 97.19 102 ILE A C 1
ATOM 807 O O . ILE A 1 102 ? 11.289 22.797 11.953 1 97.19 102 ILE A O 1
ATOM 811 N N . ASP A 1 103 ? 10.336 21.547 13.539 1 97.69 103 ASP A N 1
ATOM 812 C CA . ASP A 1 103 ? 11.617 21.078 14.062 1 97.69 103 ASP A CA 1
ATOM 813 C C . ASP A 1 103 ? 12.25 20.047 13.125 1 97.69 103 ASP A C 1
ATOM 815 O O . ASP A 1 103 ? 11.742 18.938 12.984 1 97.69 103 ASP A O 1
ATOM 819 N N . THR A 1 104 ? 13.305 20.406 12.461 1 97 104 THR A N 1
ATOM 820 C CA . THR A 1 104 ? 13.938 19.516 11.5 1 97 104 THR A CA 1
ATOM 821 C C . THR A 1 104 ? 15.305 19.062 12.008 1 97 104 THR A C 1
ATOM 823 O O . THR A 1 104 ? 16.188 18.703 11.219 1 97 104 THR A O 1
ATOM 826 N N . SER A 1 105 ? 15.484 19.125 13.305 1 96.62 105 SER A N 1
ATOM 827 C CA . SER A 1 105 ? 16.703 18.594 13.898 1 96.62 105 SER A CA 1
ATOM 828 C C . SER A 1 105 ? 16.703 17.062 13.906 1 96.62 105 SER A C 1
ATOM 830 O O . SER A 1 105 ? 15.672 16.438 13.641 1 96.62 105 SER A O 1
ATOM 832 N N . SER A 1 106 ? 17.844 16.5 14.242 1 94.94 106 SER A N 1
ATOM 833 C CA . SER A 1 106 ? 17.969 15.039 14.258 1 94.94 106 SER A CA 1
ATOM 834 C C . SER A 1 106 ? 17.141 14.438 15.391 1 94.94 106 SER A C 1
ATOM 836 O O . SER A 1 106 ? 16.734 13.273 15.312 1 94.94 106 SER A O 1
ATOM 838 N N . GLY A 1 107 ? 16.922 15.188 16.422 1 93.69 107 GLY A N 1
ATOM 839 C CA . GLY A 1 107 ? 16.125 14.734 17.547 1 93.69 107 GLY A CA 1
ATOM 840 C C . GLY A 1 107 ? 14.68 15.203 17.469 1 93.69 107 GLY A C 1
ATOM 841 O O . GLY A 1 107 ? 13.977 15.219 18.484 1 93.69 107 GLY A O 1
ATOM 842 N N . SER A 1 108 ? 14.195 15.539 16.328 1 95.06 108 SER A N 1
ATOM 843 C CA . SER A 1 108 ? 12.859 16.094 16.156 1 95.06 108 SER A CA 1
ATOM 844 C C . SER A 1 108 ? 11.789 15.148 16.688 1 95.06 108 SER A C 1
ATOM 846 O O . SER A 1 108 ? 11.758 13.969 16.328 1 95.06 108 SER A O 1
ATOM 848 N N . PRO A 1 109 ? 10.938 15.641 17.516 1 93.62 109 PRO A N 1
ATOM 849 C CA . PRO A 1 109 ? 9.828 14.812 17.984 1 93.62 109 PRO A CA 1
ATOM 850 C C . PRO A 1 109 ? 8.93 14.336 16.844 1 93.62 109 PRO A C 1
ATOM 852 O O . PRO A 1 109 ? 8.211 13.336 16.984 1 93.62 109 PRO A O 1
ATOM 855 N N . LEU A 1 110 ? 8.969 15.008 15.75 1 92.44 110 LEU A N 1
ATOM 856 C CA . LEU A 1 110 ? 8.18 14.625 14.586 1 92.44 110 LEU A CA 1
ATOM 857 C C . LEU A 1 110 ? 8.602 13.25 14.078 1 92.44 110 LEU A C 1
ATOM 859 O O . LEU A 1 110 ? 7.75 12.438 13.695 1 92.44 110 LEU A O 1
ATOM 863 N N . LEU A 1 111 ? 9.836 12.977 14.062 1 91.25 111 LEU A N 1
ATOM 864 C CA . LEU A 1 111 ? 10.344 11.688 13.609 1 91.25 111 LEU A CA 1
ATOM 865 C C . LEU A 1 111 ? 9.789 10.555 14.477 1 91.25 111 LEU A C 1
ATOM 867 O O . LEU A 1 111 ? 9.391 9.516 13.953 1 91.25 111 LEU A O 1
ATOM 871 N N . LYS A 1 112 ? 9.773 10.859 15.75 1 86.81 112 LYS A N 1
ATOM 872 C CA . LYS A 1 112 ? 9.234 9.859 16.672 1 86.81 112 LYS A CA 1
ATOM 873 C C . LYS A 1 112 ? 7.738 9.664 16.453 1 86.81 112 LYS A C 1
ATOM 875 O O . LYS A 1 112 ? 7.246 8.539 16.438 1 86.81 112 LYS A O 1
ATOM 880 N N . ALA A 1 113 ? 7.055 10.742 16.312 1 86.62 113 ALA A N 1
ATOM 881 C CA . ALA A 1 113 ? 5.609 10.688 16.125 1 86.62 113 ALA A CA 1
ATOM 882 C C . ALA A 1 113 ? 5.246 9.922 14.852 1 86.62 113 ALA A C 1
ATOM 884 O O . ALA A 1 113 ? 4.234 9.227 14.805 1 86.62 113 ALA A O 1
ATOM 885 N N . LEU A 1 114 ? 6.098 10.047 13.867 1 86.81 114 LEU A N 1
ATOM 886 C CA . LEU A 1 114 ? 5.852 9.391 12.586 1 86.81 114 LEU A CA 1
ATOM 887 C C . LEU A 1 114 ? 6.477 8 12.555 1 86.81 114 LEU A C 1
ATOM 889 O O . LEU A 1 114 ? 6.387 7.297 11.547 1 86.81 114 LEU A O 1
ATOM 893 N N . GLU A 1 115 ? 7.145 7.629 13.625 1 83.75 115 GLU A N 1
ATOM 894 C CA . GLU A 1 115 ? 7.824 6.344 13.742 1 83.75 115 GLU A CA 1
ATOM 895 C C . GLU A 1 115 ? 8.836 6.145 12.617 1 83.75 115 GLU A C 1
ATOM 897 O O . GLU A 1 115 ? 8.891 5.078 12 1 83.75 115 GLU A O 1
ATOM 902 N N . ILE A 1 116 ? 9.492 7.184 12.344 1 86.12 116 ILE A N 1
ATOM 903 C CA . ILE A 1 116 ? 10.508 7.141 11.305 1 86.12 116 ILE A CA 1
ATOM 904 C C . ILE A 1 116 ? 11.844 6.703 11.898 1 86.12 116 ILE A C 1
ATOM 906 O O . ILE A 1 116 ? 12.367 7.359 12.805 1 86.12 116 ILE A O 1
ATOM 910 N N . ASN A 1 117 ? 12.266 5.605 11.414 1 84 117 ASN A N 1
ATOM 911 C CA . ASN A 1 117 ? 13.57 5.059 11.758 1 84 117 ASN A CA 1
ATOM 912 C C . ASN A 1 117 ? 14.492 5.004 10.547 1 84 117 ASN A C 1
ATOM 914 O O . ASN A 1 117 ? 14.125 4.465 9.5 1 84 117 ASN A O 1
ATOM 918 N N . ARG A 1 118 ? 15.648 5.559 10.758 1 85.69 118 ARG A N 1
ATOM 919 C CA . ARG A 1 118 ? 16.578 5.691 9.641 1 85.69 118 ARG A CA 1
ATOM 920 C C . ARG A 1 118 ? 16.875 4.336 9.008 1 85.69 118 ARG A C 1
ATOM 922 O O . ARG A 1 118 ? 16.797 4.184 7.789 1 85.69 118 ARG A O 1
ATOM 929 N N . GLU A 1 119 ? 17.219 3.428 9.797 1 82.62 119 GLU A N 1
ATOM 930 C CA . GLU A 1 119 ? 17.578 2.102 9.305 1 82.62 119 GLU A CA 1
ATOM 931 C C . GLU A 1 119 ? 16.406 1.465 8.547 1 82.62 119 GLU A C 1
ATOM 933 O O . GLU A 1 119 ? 16.609 0.841 7.504 1 82.62 119 GLU A O 1
ATOM 938 N N . GLU A 1 120 ? 15.305 1.706 9.055 1 76.88 120 GLU A N 1
ATOM 939 C CA . GLU A 1 120 ? 14.117 1.134 8.43 1 76.88 120 GLU A CA 1
ATOM 940 C C . GLU A 1 120 ? 13.828 1.795 7.086 1 76.88 120 GLU A C 1
ATOM 942 O O . GLU A 1 120 ? 13.5 1.114 6.113 1 76.88 120 GLU A O 1
ATOM 947 N N . VAL A 1 121 ? 13.961 3.059 7.098 1 78.94 121 VAL A N 1
ATOM 948 C CA . VAL A 1 121 ? 13.711 3.795 5.867 1 78.94 121 VAL A CA 1
ATOM 949 C C . VAL A 1 121 ? 14.703 3.369 4.793 1 78.94 121 VAL A C 1
ATOM 951 O O . VAL A 1 121 ? 14.32 3.098 3.652 1 78.94 121 VAL A O 1
ATOM 954 N N . LEU A 1 122 ? 15.93 3.258 5.184 1 77.19 122 LEU A N 1
ATOM 955 C CA . LEU A 1 122 ? 16.953 2.873 4.223 1 77.19 122 LEU A CA 1
ATOM 956 C C . LEU A 1 122 ? 16.734 1.449 3.725 1 77.19 122 LEU A C 1
ATOM 958 O O . LEU A 1 122 ? 16.969 1.152 2.551 1 77.19 122 LEU A O 1
ATOM 962 N N . ALA A 1 123 ? 16.266 0.612 4.57 1 71.5 123 ALA A N 1
ATOM 963 C CA . ALA A 1 123 ? 15.93 -0.751 4.172 1 71.5 123 ALA A CA 1
ATOM 964 C C . ALA A 1 123 ? 14.781 -0.759 3.17 1 71.5 123 ALA A C 1
ATOM 966 O O . ALA A 1 123 ? 14.805 -1.515 2.195 1 71.5 123 ALA A O 1
ATOM 967 N N . LEU A 1 124 ? 13.859 0.069 3.439 1 71.25 124 LEU A N 1
ATOM 968 C CA . LEU A 1 124 ? 12.719 0.182 2.541 1 71.25 124 LEU A CA 1
ATOM 969 C C . LEU A 1 124 ? 13.156 0.656 1.159 1 71.25 124 LEU A C 1
ATOM 971 O O . LEU A 1 124 ? 12.711 0.119 0.143 1 71.25 124 LEU A O 1
ATOM 975 N N . VAL A 1 125 ? 13.961 1.602 1.253 1 71.5 125 VAL A N 1
ATOM 976 C CA . VAL A 1 125 ? 14.445 2.17 -0.002 1 71.5 125 VAL A CA 1
ATOM 977 C C . VAL A 1 125 ? 15.203 1.105 -0.792 1 71.5 125 VAL A C 1
ATOM 979 O O . VAL A 1 125 ? 15.023 0.977 -2.006 1 71.5 125 VAL A O 1
ATOM 982 N N . LYS A 1 126 ? 15.977 0.38 -0.145 1 71.69 126 LYS A N 1
ATOM 983 C CA . LYS A 1 126 ? 16.734 -0.685 -0.792 1 71.69 126 LYS A CA 1
ATOM 984 C C . LYS A 1 126 ? 15.805 -1.749 -1.372 1 71.69 126 LYS A C 1
ATOM 986 O O . LYS A 1 126 ? 15.992 -2.189 -2.508 1 71.69 126 LYS A O 1
ATOM 991 N N . GLU A 1 127 ? 14.859 -2.115 -0.586 1 67.5 127 GLU A N 1
ATOM 992 C CA . GLU A 1 127 ? 13.891 -3.109 -1.037 1 67.5 127 GLU A CA 1
ATOM 993 C C . GLU A 1 127 ? 13.086 -2.598 -2.229 1 67.5 127 GLU A C 1
ATOM 995 O O . GLU A 1 127 ? 12.844 -3.338 -3.184 1 67.5 127 GLU A O 1
ATOM 1000 N N . ALA A 1 128 ? 12.641 -1.394 -2.182 1 65.38 128 ALA A N 1
ATOM 1001 C CA . ALA A 1 128 ? 11.828 -0.801 -3.244 1 65.38 128 ALA A CA 1
ATOM 1002 C C . ALA A 1 128 ? 12.594 -0.774 -4.566 1 65.38 128 ALA A C 1
ATOM 1004 O O . ALA A 1 128 ? 12 -0.934 -5.637 1 65.38 128 ALA A O 1
ATOM 1005 N N . LYS A 1 129 ? 13.773 -0.553 -4.453 1 63.81 129 LYS A N 1
ATOM 1006 C CA . LYS A 1 129 ? 14.594 -0.483 -5.656 1 63.81 129 LYS A CA 1
ATOM 1007 C C . LYS A 1 129 ? 14.703 -1.849 -6.328 1 63.81 129 LYS A C 1
ATOM 1009 O O . LYS A 1 129 ? 14.922 -1.935 -7.539 1 63.81 129 LYS A O 1
ATOM 1014 N N . THR A 1 130 ? 14.594 -2.844 -5.539 1 62.31 130 THR A N 1
ATOM 1015 C CA . THR A 1 130 ? 14.766 -4.188 -6.078 1 62.31 130 THR A CA 1
ATOM 1016 C C . THR A 1 130 ? 13.438 -4.734 -6.605 1 62.31 130 THR A C 1
ATOM 1018 O O . THR A 1 130 ? 13.414 -5.727 -7.336 1 62.31 130 THR A O 1
ATOM 1021 N N . ARG A 1 131 ? 12.414 -4.051 -6.129 1 56.91 131 ARG A N 1
ATOM 1022 C CA . ARG A 1 131 ? 11.125 -4.66 -6.441 1 56.91 131 ARG A CA 1
ATOM 1023 C C . ARG A 1 131 ? 10.383 -3.857 -7.504 1 56.91 131 ARG A C 1
ATOM 1025 O O . ARG A 1 131 ? 10.516 -2.633 -7.57 1 56.91 131 ARG A O 1
ATOM 1032 N N . ASP A 1 132 ? 9.977 -4.367 -8.539 1 50 132 ASP A N 1
ATOM 1033 C CA . ASP A 1 132 ? 9.242 -3.711 -9.625 1 50 132 ASP A CA 1
ATOM 1034 C C . ASP A 1 132 ? 7.812 -3.398 -9.211 1 50 132 ASP A C 1
ATOM 1036 O O . ASP A 1 132 ? 7.191 -2.477 -9.742 1 50 132 ASP A O 1
ATOM 1040 N N . ASP A 1 133 ? 7.234 -4.148 -8.414 1 46.78 133 ASP A N 1
ATOM 1041 C CA . ASP A 1 133 ? 5.777 -4.16 -8.336 1 46.78 133 ASP A CA 1
ATOM 1042 C C . ASP A 1 133 ? 5.297 -3.521 -7.031 1 46.78 133 ASP A C 1
ATOM 1044 O O . ASP A 1 133 ? 4.504 -2.578 -7.051 1 46.78 133 ASP A O 1
ATOM 1048 N N . ILE A 1 134 ? 5.43 -4.457 -6.074 1 43.47 134 ILE A N 1
ATOM 1049 C CA . ILE A 1 134 ? 4.668 -4.18 -4.863 1 43.47 134 ILE A CA 1
ATOM 1050 C C . ILE A 1 134 ? 4.984 -2.773 -4.363 1 43.47 134 ILE A C 1
ATOM 1052 O O . ILE A 1 134 ? 4.102 -2.07 -3.865 1 43.47 134 ILE A O 1
ATOM 1056 N N . TYR A 1 135 ? 6.332 -2.553 -4.375 1 47.78 135 TYR A N 1
ATOM 1057 C CA . TYR A 1 135 ? 6.77 -1.469 -3.502 1 47.78 135 TYR A CA 1
ATOM 1058 C C . TYR A 1 135 ? 6.844 -0.151 -4.262 1 47.78 135 TYR A C 1
ATOM 1060 O O . TYR A 1 135 ? 7.457 0.811 -3.795 1 47.78 135 TYR A O 1
ATOM 1068 N N . ARG A 1 136 ? 6.422 -0.406 -5.543 1 45.25 136 ARG A N 1
ATOM 1069 C CA . ARG A 1 136 ? 6.531 0.893 -6.195 1 45.25 136 ARG A CA 1
ATOM 1070 C C . ARG A 1 136 ? 6.09 2.016 -5.266 1 45.25 136 ARG A C 1
ATOM 1072 O O . ARG A 1 136 ? 5.934 3.16 -5.695 1 45.25 136 ARG A O 1
ATOM 1079 N N . PHE A 1 137 ? 5.988 1.537 -4.07 1 45.38 137 PHE A N 1
ATOM 1080 C CA . PHE A 1 137 ? 5.707 2.586 -3.094 1 45.38 137 PHE A CA 1
ATOM 1081 C C . PHE A 1 137 ? 6.938 3.453 -2.867 1 45.38 137 PHE A C 1
ATOM 1083 O O . PHE A 1 137 ? 7.164 3.941 -1.757 1 45.38 137 PHE A O 1
ATOM 1090 N N . ASN A 1 138 ? 7.988 3.166 -3.809 1 45.47 138 ASN A N 1
ATOM 1091 C CA . ASN A 1 138 ? 9.266 3.848 -3.668 1 45.47 138 ASN A CA 1
ATOM 1092 C C . ASN A 1 138 ? 9.086 5.328 -3.338 1 45.47 138 ASN A C 1
ATOM 1094 O O . ASN A 1 138 ? 9.883 5.906 -2.598 1 45.47 138 ASN A O 1
ATOM 1098 N N . ASN A 1 139 ? 8.375 5.961 -4.188 1 47.22 139 ASN A N 1
ATOM 1099 C CA . ASN A 1 139 ? 8.695 7.371 -4.383 1 47.22 139 ASN A CA 1
ATOM 1100 C C . ASN A 1 139 ? 8.703 8.125 -3.057 1 47.22 139 ASN A C 1
ATOM 1102 O O . ASN A 1 139 ? 9.32 9.188 -2.951 1 47.22 139 ASN A O 1
ATOM 1106 N N . LEU A 1 140 ? 8.062 7.82 -2.035 1 54.03 140 LEU A N 1
ATOM 1107 C CA . LEU A 1 140 ? 8.062 8.969 -1.132 1 54.03 140 LEU A CA 1
ATOM 1108 C C . LEU A 1 140 ? 8.516 8.555 0.265 1 54.03 140 LEU A C 1
ATOM 1110 O O . LEU A 1 140 ? 8.156 9.203 1.253 1 54.03 140 LEU A O 1
ATOM 1114 N N . ALA A 1 141 ? 9.586 7.602 0.157 1 65.81 141 ALA A N 1
ATOM 1115 C CA . ALA A 1 141 ? 9.977 7.133 1.483 1 65.81 141 ALA A CA 1
ATOM 1116 C C . ALA A 1 141 ? 11.102 7.988 2.061 1 65.81 141 ALA A C 1
ATOM 1118 O O . ALA A 1 141 ? 11.312 8.016 3.275 1 65.81 141 ALA A O 1
ATOM 1119 N N . GLU A 1 142 ? 11.625 8.859 1.247 1 79.81 142 GLU A N 1
ATOM 1120 C CA . GLU A 1 142 ? 12.797 9.555 1.776 1 79.81 142 GLU A CA 1
ATOM 1121 C C . GLU A 1 142 ? 12.453 10.969 2.23 1 79.81 142 GLU A C 1
ATOM 1123 O O . GLU A 1 142 ? 13.336 11.773 2.51 1 79.81 142 GLU A O 1
ATOM 1128 N N . HIS A 1 143 ? 11.242 11.273 2.27 1 86.38 143 HIS A N 1
ATOM 1129 C CA . HIS A 1 143 ? 10.789 12.602 2.682 1 86.38 143 HIS A CA 1
ATOM 1130 C C . HIS A 1 143 ? 9.633 12.5 3.668 1 86.38 143 HIS A C 1
ATOM 1132 O O . HIS A 1 143 ? 8.906 11.508 3.688 1 86.38 143 HIS A O 1
ATOM 1138 N N . ILE A 1 144 ? 9.617 13.484 4.434 1 90.06 144 ILE A N 1
ATOM 1139 C CA . ILE A 1 144 ? 8.32 13.805 5.012 1 90.06 144 ILE A CA 1
ATOM 1140 C C . ILE A 1 144 ? 7.574 14.773 4.102 1 90.06 144 ILE A C 1
ATOM 1142 O O . ILE A 1 144 ? 8.07 15.867 3.809 1 90.06 144 ILE A O 1
ATOM 1146 N N . GLN A 1 145 ? 6.473 14.367 3.67 1 88.88 145 GLN A N 1
ATOM 1147 C CA . GLN A 1 145 ? 5.684 15.234 2.795 1 88.88 145 GLN A CA 1
ATOM 1148 C C . GLN A 1 145 ? 4.48 15.812 3.531 1 88.88 145 GLN A C 1
ATOM 1150 O O . GLN A 1 145 ? 3.762 15.086 4.223 1 88.88 145 GLN A O 1
ATOM 1155 N N . PHE A 1 146 ? 4.32 17.125 3.404 1 92.5 146 PHE A N 1
ATOM 1156 C CA . PHE A 1 146 ? 3.105 17.797 3.842 1 92.5 146 PHE A CA 1
ATOM 1157 C C . PHE A 1 146 ? 2.211 18.141 2.654 1 92.5 146 PHE A C 1
ATOM 1159 O O . PHE A 1 146 ? 2.67 18.703 1.664 1 92.5 146 PHE A O 1
ATOM 1166 N N . GLU A 1 147 ? 1.06 17.719 2.762 1 91.81 147 GLU A N 1
ATOM 1167 C CA . GLU A 1 147 ? 0.001 18.188 1.873 1 91.81 147 GLU A CA 1
ATOM 1168 C C . GLU A 1 147 ? -1.032 19.016 2.633 1 91.81 147 GLU A C 1
ATOM 1170 O O . GLU A 1 147 ? -1.768 18.484 3.469 1 91.81 147 GLU A O 1
ATOM 1175 N N . ILE A 1 148 ? -1.077 20.203 2.326 1 94.94 148 ILE A N 1
ATOM 1176 C CA . ILE A 1 148 ? -1.973 21.109 3.041 1 94.94 148 ILE A CA 1
ATOM 1177 C C . ILE A 1 148 ? -2.988 21.703 2.068 1 94.94 148 ILE A C 1
ATOM 1179 O O . ILE A 1 148 ? -2.613 22.312 1.058 1 94.94 148 ILE A O 1
ATOM 1183 N N . PHE A 1 149 ? -4.215 21.531 2.379 1 94.56 149 PHE A N 1
ATOM 1184 C CA . PHE A 1 149 ? -5.309 22.094 1.599 1 94.56 149 PHE A CA 1
ATOM 1185 C C . PHE A 1 149 ? -5.895 23.328 2.291 1 94.56 149 PHE A C 1
ATOM 1187 O O . PHE A 1 149 ? -6.543 23.203 3.332 1 94.56 149 PHE A O 1
ATOM 1194 N N . LEU A 1 150 ? -5.699 24.406 1.748 1 95.62 150 LEU A N 1
ATOM 1195 C CA . LEU A 1 150 ? -6.164 25.688 2.299 1 95.62 150 LEU A CA 1
ATOM 1196 C C . LEU A 1 150 ? -7.371 26.203 1.522 1 95.62 150 LEU A C 1
ATOM 1198 O O . LEU A 1 150 ? -7.422 26.078 0.297 1 95.62 150 LEU A O 1
ATOM 1202 N N . PRO A 1 151 ? -8.297 26.766 2.215 1 95.62 151 PRO A N 1
ATOM 1203 C CA . PRO A 1 151 ? -9.492 27.297 1.558 1 95.62 151 PRO A CA 1
ATOM 1204 C C . PRO A 1 151 ? -9.289 28.719 1.029 1 95.62 151 PRO A C 1
ATOM 1206 O O . PRO A 1 151 ? -10.227 29.516 1.032 1 95.62 151 PRO A O 1
ATOM 1209 N N . PHE A 1 152 ? -8.055 29.109 0.727 1 92.69 152 PHE A N 1
ATOM 1210 C CA . PHE A 1 152 ? -7.734 30.469 0.345 1 92.69 152 PHE A CA 1
ATOM 1211 C C . PHE A 1 152 ? -7.031 30.5 -1.006 1 92.69 152 PHE A C 1
ATOM 1213 O O . PHE A 1 152 ? -6.637 29.469 -1.533 1 92.69 152 PHE A O 1
ATOM 1220 N N . ASN A 1 153 ? -6.98 31.719 -1.542 1 93.88 153 ASN A N 1
ATOM 1221 C CA . ASN A 1 153 ? -6.184 31.938 -2.746 1 93.88 153 ASN A CA 1
ATOM 1222 C C . ASN A 1 153 ? -4.707 32.125 -2.416 1 93.88 153 ASN A C 1
ATOM 1224 O O . ASN A 1 153 ? -4.305 33.188 -1.909 1 93.88 153 ASN A O 1
ATOM 1228 N N . ILE A 1 154 ? -3.965 31.203 -2.811 1 96.38 154 ILE A N 1
ATOM 1229 C CA . ILE A 1 154 ? -2.553 31.203 -2.447 1 96.38 154 ILE A CA 1
ATOM 1230 C C . ILE A 1 154 ? -1.771 32.062 -3.432 1 96.38 154 ILE A C 1
ATOM 1232 O O . ILE A 1 154 ? -1.891 31.906 -4.648 1 96.38 154 ILE A O 1
ATOM 1236 N N . LYS A 1 155 ? -0.969 32.969 -2.951 1 94.69 155 LYS A N 1
ATOM 1237 C CA . LYS A 1 155 ? -0.149 33.844 -3.758 1 94.69 155 LYS A CA 1
ATOM 1238 C C . LYS A 1 155 ? 1.273 33.312 -3.902 1 94.69 155 LYS A C 1
ATOM 1240 O O . LYS A 1 155 ? 1.883 33.438 -4.969 1 94.69 155 LYS A O 1
ATOM 1245 N N . ASP A 1 156 ? 1.735 32.812 -2.787 1 95.38 156 ASP A N 1
ATOM 1246 C CA . ASP A 1 156 ? 3.129 32.375 -2.779 1 95.38 156 ASP A CA 1
ATOM 1247 C C . ASP A 1 156 ? 3.371 31.328 -1.699 1 95.38 156 ASP A C 1
ATOM 1249 O O . ASP A 1 156 ? 2.678 31.312 -0.68 1 95.38 156 ASP A O 1
ATOM 1253 N N . VAL A 1 157 ? 4.25 30.453 -1.977 1 96.94 157 VAL A N 1
ATOM 1254 C CA . VAL A 1 157 ? 4.734 29.469 -1.02 1 96.94 157 VAL A CA 1
ATOM 1255 C C . VAL A 1 157 ? 6.258 29.391 -1.087 1 96.94 157 VAL A C 1
ATOM 1257 O O . VAL A 1 157 ? 6.828 29.125 -2.148 1 96.94 157 VAL A O 1
ATOM 1260 N N . VAL A 1 158 ? 6.93 29.625 0.074 1 96 158 VAL A N 1
ATOM 1261 C CA . VAL A 1 158 ? 8.391 29.609 0.052 1 96 158 VAL A CA 1
ATOM 1262 C C . VAL A 1 158 ? 8.922 29.156 1.41 1 96 158 VAL A C 1
ATOM 1264 O O . VAL A 1 158 ? 8.242 29.312 2.43 1 96 158 VAL A O 1
ATOM 1267 N N . PHE A 1 159 ? 10.133 28.656 1.402 1 97.25 159 PHE A N 1
ATOM 1268 C CA . PHE A 1 159 ? 10.859 28.516 2.656 1 97.25 159 PHE A CA 1
ATOM 1269 C C . PHE A 1 159 ? 11.32 29.875 3.176 1 97.25 159 PHE A C 1
ATOM 1271 O O . PHE A 1 159 ? 11.758 30.719 2.4 1 97.25 159 PHE A O 1
ATOM 1278 N N . ALA A 1 160 ? 11.242 30 4.48 1 96.12 160 ALA A N 1
ATOM 1279 C CA . ALA A 1 160 ? 11.695 31.266 5.066 1 96.12 160 ALA A CA 1
ATOM 1280 C C . ALA A 1 160 ? 13.195 31.469 4.84 1 96.12 160 ALA A C 1
ATOM 1282 O O . ALA A 1 160 ? 13.656 32.594 4.668 1 96.12 160 ALA A O 1
ATOM 1283 N N . GLU A 1 161 ? 13.945 30.406 4.887 1 94.94 161 GLU A N 1
ATOM 1284 C CA . GLU A 1 161 ? 15.375 30.406 4.582 1 94.94 161 GLU A CA 1
ATOM 1285 C C . GLU A 1 161 ? 15.68 29.516 3.373 1 94.94 161 GLU A C 1
ATOM 1287 O O . GLU A 1 161 ? 15.039 28.484 3.176 1 94.94 161 GLU A O 1
ATOM 1292 N N . ALA A 1 162 ? 16.672 29.875 2.742 1 90.5 162 ALA A N 1
ATOM 1293 C CA . ALA A 1 162 ? 17.031 29.156 1.518 1 90.5 162 ALA A CA 1
ATOM 1294 C C . ALA A 1 162 ? 17.344 27.703 1.809 1 90.5 162 ALA A C 1
ATOM 1296 O O . ALA A 1 162 ? 18 27.375 2.809 1 90.5 162 ALA A O 1
ATOM 1297 N N . ARG A 1 163 ? 16.812 26.922 0.95 1 92.25 163 ARG A N 1
ATOM 1298 C CA . ARG A 1 163 ? 17.078 25.484 0.995 1 92.25 163 ARG A CA 1
ATOM 1299 C C . ARG A 1 163 ? 17.609 24.984 -0.342 1 92.25 163 ARG A C 1
ATOM 1301 O O . ARG A 1 163 ? 17.469 25.656 -1.366 1 92.25 163 ARG A O 1
ATOM 1308 N N . THR A 1 164 ? 18.266 23.781 -0.233 1 85.62 164 THR A N 1
ATOM 1309 C CA . THR A 1 164 ? 18.781 23.203 -1.463 1 85.62 164 THR A CA 1
ATOM 1310 C C . THR A 1 164 ? 17.656 22.797 -2.4 1 85.62 164 THR A C 1
ATOM 1312 O O . THR A 1 164 ? 16.844 21.922 -2.068 1 85.62 164 THR A O 1
ATOM 1315 N N . PRO A 1 165 ? 17.625 23.328 -3.543 1 80.19 165 PRO A N 1
ATOM 1316 C CA . PRO A 1 165 ? 16.547 23.016 -4.48 1 80.19 165 PRO A CA 1
ATOM 1317 C C . PRO A 1 165 ? 16.531 21.547 -4.902 1 80.19 165 PRO A C 1
ATOM 1319 O O . PRO A 1 165 ? 17.594 20.953 -5.062 1 80.19 165 PRO A O 1
ATOM 1322 N N . GLY A 1 166 ? 15.391 21 -5.18 1 79.06 166 GLY A N 1
ATOM 1323 C CA . GLY A 1 166 ? 15.266 19.609 -5.598 1 79.06 166 GLY A CA 1
ATOM 1324 C C . GLY A 1 166 ? 14.938 18.672 -4.453 1 79.06 166 GLY A C 1
ATOM 1325 O O . GLY A 1 166 ? 13.93 17.953 -4.496 1 79.06 166 GLY A O 1
ATOM 1326 N N . ASP A 1 167 ? 15.805 18.719 -3.443 1 83.5 167 ASP A N 1
ATOM 1327 C CA . ASP A 1 167 ? 15.57 17.891 -2.273 1 83.5 167 ASP A CA 1
ATOM 1328 C C . ASP A 1 167 ? 14.461 18.453 -1.399 1 83.5 167 ASP A C 1
ATOM 1330 O O . ASP A 1 167 ? 13.586 17.719 -0.929 1 83.5 167 ASP A O 1
ATOM 1334 N N . TRP A 1 168 ? 14.648 19.797 -1.305 1 91.88 168 TRP A N 1
ATOM 1335 C CA . TRP A 1 168 ? 13.633 20.547 -0.582 1 91.88 168 TRP A CA 1
ATOM 1336 C C . TRP A 1 168 ? 12.625 21.156 -1.547 1 91.88 168 TRP A C 1
ATOM 1338 O O . TRP A 1 168 ? 13.008 21.875 -2.48 1 91.88 168 TRP A O 1
ATOM 1348 N N . THR A 1 169 ? 11.344 20.859 -1.279 1 91.88 169 THR A N 1
ATOM 1349 C CA . THR A 1 169 ? 10.359 21.484 -2.16 1 91.88 169 THR A CA 1
ATOM 1350 C C . THR A 1 169 ? 9.211 22.078 -1.353 1 91.88 169 THR A C 1
ATOM 1352 O O . THR A 1 169 ? 8.758 21.484 -0.373 1 91.88 169 THR A O 1
ATOM 1355 N N . ALA A 1 170 ? 8.898 23.266 -1.67 1 93.81 170 ALA A N 1
ATOM 1356 C CA . ALA A 1 170 ? 7.676 23.922 -1.242 1 93.81 170 ALA A CA 1
ATOM 1357 C C . ALA A 1 170 ? 6.941 24.547 -2.432 1 93.81 170 ALA A C 1
ATOM 1359 O O . ALA A 1 170 ? 7.461 25.453 -3.092 1 93.81 170 ALA A O 1
ATOM 1360 N N . ARG A 1 171 ? 5.773 24.016 -2.66 1 94.12 171 ARG A N 1
ATOM 1361 C CA . ARG A 1 171 ? 5.137 24.469 -3.889 1 94.12 171 ARG A CA 1
ATOM 1362 C C . ARG A 1 171 ? 3.619 24.516 -3.732 1 94.12 171 ARG A C 1
ATOM 1364 O O . ARG A 1 171 ? 3.059 23.859 -2.859 1 94.12 171 ARG A O 1
ATOM 1371 N N . HIS A 1 172 ? 3.07 25.344 -4.574 1 94.81 172 HIS A N 1
ATOM 1372 C CA . HIS A 1 172 ? 1.623 25.406 -4.738 1 94.81 172 HIS A CA 1
ATOM 1373 C C . HIS A 1 172 ? 1.164 24.594 -5.934 1 94.81 172 HIS A C 1
ATOM 1375 O O . HIS A 1 172 ? 1.565 24.859 -7.07 1 94.81 172 HIS A O 1
ATOM 1381 N N . ASP A 1 173 ? 0.292 23.609 -5.73 1 90.81 173 ASP A N 1
ATOM 1382 C CA . ASP A 1 173 ? -0.157 22.703 -6.793 1 90.81 173 ASP A CA 1
ATOM 1383 C C . ASP A 1 173 ? -1.544 23.109 -7.293 1 90.81 173 ASP A C 1
ATOM 1385 O O . ASP A 1 173 ? -2.24 22.297 -7.91 1 90.81 173 ASP A O 1
ATOM 1389 N N . GLY A 1 174 ? -2.01 24.297 -6.969 1 89.19 174 GLY A N 1
ATOM 1390 C CA . GLY A 1 174 ? -3.314 24.781 -7.398 1 89.19 174 GLY A CA 1
ATOM 1391 C C . GLY A 1 174 ? -4.434 24.391 -6.449 1 89.19 174 GLY A C 1
ATOM 1392 O O . GLY A 1 174 ? -4.27 23.5 -5.621 1 89.19 174 GLY A O 1
ATOM 1393 N N . GLY A 1 175 ? -5.531 25.062 -6.492 1 89.19 175 GLY A N 1
ATOM 1394 C CA . GLY A 1 175 ? -6.727 24.766 -5.723 1 89.19 175 GLY A CA 1
ATOM 1395 C C . GLY A 1 175 ? -6.496 24.812 -4.223 1 89.19 175 GLY A C 1
ATOM 1396 O O . GLY A 1 175 ? -7.117 24.062 -3.469 1 89.19 175 GLY A O 1
ATOM 1397 N N . GLY A 1 176 ? -5.574 25.656 -3.822 1 93.06 176 GLY A N 1
ATOM 1398 C CA . GLY A 1 176 ? -5.305 25.812 -2.402 1 93.06 176 GLY A CA 1
ATOM 1399 C C . GLY A 1 176 ? -4.395 24.734 -1.842 1 93.06 176 GLY A C 1
ATOM 1400 O O . GLY A 1 176 ? -4.129 24.703 -0.638 1 93.06 176 GLY A O 1
ATOM 1401 N N . LYS A 1 177 ? -3.875 23.906 -2.738 1 92.69 177 LYS A N 1
ATOM 1402 C CA . LYS A 1 177 ? -3.035 22.797 -2.291 1 92.69 177 LYS A CA 1
ATOM 1403 C C . LYS A 1 177 ? -1.568 23.219 -2.229 1 92.69 177 LYS A C 1
ATOM 1405 O O . LYS A 1 177 ? -0.99 23.625 -3.236 1 92.69 177 LYS A O 1
ATOM 1410 N N . VAL A 1 178 ? -1.007 23.047 -1.059 1 94.38 178 VAL A N 1
ATOM 1411 C CA . VAL A 1 178 ? 0.412 23.297 -0.829 1 94.38 178 VAL A CA 1
ATOM 1412 C C . VAL A 1 178 ? 1.127 21.969 -0.532 1 94.38 178 VAL A C 1
ATOM 1414 O O . VAL A 1 178 ? 0.663 21.188 0.29 1 94.38 178 VAL A O 1
ATOM 1417 N N . VAL A 1 179 ? 2.227 21.781 -1.216 1 91.44 179 VAL A N 1
ATOM 1418 C CA . VAL A 1 179 ? 3.02 20.578 -0.99 1 91.44 179 VAL A CA 1
ATOM 1419 C C . VAL A 1 179 ? 4.426 20.953 -0.537 1 91.44 179 VAL A C 1
ATOM 1421 O O . VAL A 1 179 ? 5.078 21.797 -1.159 1 91.44 179 VAL A O 1
ATOM 1424 N N . VAL A 1 180 ? 4.828 20.328 0.529 1 93.19 180 VAL A N 1
ATOM 1425 C CA . VAL A 1 180 ? 6.172 20.547 1.056 1 93.19 180 VAL A CA 1
ATOM 1426 C C . VAL A 1 180 ? 6.875 19.203 1.25 1 93.19 180 VAL A C 1
ATOM 1428 O O . VAL A 1 180 ? 6.332 18.297 1.88 1 93.19 180 VAL A O 1
ATOM 1431 N N . ASN A 1 181 ? 8.062 19.125 0.757 1 90.38 181 ASN A N 1
ATOM 1432 C CA . ASN A 1 181 ? 8.898 17.938 0.945 1 90.38 181 ASN A CA 1
ATOM 1433 C C . ASN A 1 181 ? 10.133 18.25 1.783 1 90.38 181 ASN A C 1
ATOM 1435 O O . ASN A 1 181 ? 10.891 19.172 1.462 1 90.38 181 ASN A O 1
ATOM 1439 N N . LEU A 1 182 ? 10.258 17.5 2.793 1 93.81 182 LEU A N 1
ATOM 1440 C CA . LEU A 1 182 ? 11.406 17.625 3.678 1 93.81 182 LEU A CA 1
ATOM 1441 C C . LEU A 1 182 ? 12.273 16.359 3.625 1 93.81 182 LEU A C 1
ATOM 1443 O O . LEU A 1 182 ? 11.852 15.297 4.07 1 93.81 182 LEU A O 1
ATOM 1447 N N . PRO A 1 183 ? 13.453 16.516 3.145 1 91.44 183 PRO A N 1
ATOM 1448 C CA . PRO A 1 183 ? 14.289 15.32 3.029 1 91.44 183 PRO A CA 1
ATOM 1449 C C . PRO A 1 183 ? 14.711 14.758 4.387 1 91.44 183 PRO A C 1
ATOM 1451 O O . PRO A 1 183 ? 15.234 15.492 5.23 1 91.44 183 PRO A O 1
ATOM 1454 N N . LEU A 1 184 ? 14.555 13.508 4.539 1 91.75 184 LEU A N 1
ATOM 1455 C CA . LEU A 1 184 ? 14.883 12.852 5.801 1 91.75 184 LEU A CA 1
ATOM 1456 C C . LEU A 1 184 ? 16.391 12.898 6.062 1 91.75 184 LEU A C 1
ATOM 1458 O O . LEU A 1 184 ? 16.812 13 7.215 1 91.75 184 LEU A O 1
ATOM 1462 N N . ALA A 1 185 ? 17.094 12.82 5.023 1 90.56 185 ALA A N 1
ATOM 1463 C CA . ALA A 1 185 ? 18.547 12.906 5.176 1 90.56 185 ALA A CA 1
ATOM 1464 C C . ALA A 1 185 ? 18.953 14.18 5.914 1 90.56 185 ALA A C 1
ATOM 1466 O O . ALA A 1 185 ? 19.875 14.164 6.734 1 90.56 185 ALA A O 1
ATOM 1467 N N . SER A 1 186 ? 18.297 15.227 5.656 1 93.5 186 SER A N 1
ATOM 1468 C CA . SER A 1 186 ? 18.594 16.5 6.301 1 93.5 186 SER A CA 1
ATOM 1469 C C . SER A 1 186 ? 18.328 16.438 7.801 1 93.5 186 SER A C 1
ATOM 1471 O O . SER A 1 186 ? 19.078 17 8.594 1 93.5 186 SER A O 1
ATOM 1473 N N . PHE A 1 187 ? 17.25 15.734 8.172 1 94.31 187 PHE A N 1
ATOM 1474 C CA . PHE A 1 187 ? 17 15.516 9.594 1 94.31 187 PHE A CA 1
ATOM 1475 C C . PHE A 1 187 ? 18.156 14.781 10.25 1 94.31 187 PHE A C 1
ATOM 1477 O O . PHE A 1 187 ? 18.703 15.227 11.266 1 94.31 187 PHE A O 1
ATOM 1484 N N . TRP A 1 188 ? 18.531 13.734 9.641 1 94 188 TRP A N 1
ATOM 1485 C CA . TRP A 1 188 ? 19.516 12.836 10.234 1 94 188 TRP A CA 1
ATOM 1486 C C . TRP A 1 188 ? 20.875 13.508 10.32 1 94 188 TRP A C 1
ATOM 1488 O O . TRP A 1 188 ? 21.641 13.258 11.258 1 94 188 TRP A O 1
ATOM 1498 N N . GLU A 1 189 ? 21.172 14.367 9.438 1 94.69 189 GLU A N 1
ATOM 1499 C CA . GLU A 1 189 ? 22.438 15.086 9.43 1 94.69 189 GLU A CA 1
ATOM 1500 C C . GLU A 1 189 ? 22.359 16.359 10.258 1 94.69 189 GLU A C 1
ATOM 1502 O O . GLU A 1 189 ? 23.359 17.062 10.414 1 94.69 189 GLU A O 1
ATOM 1507 N N . ASN A 1 190 ? 21.219 16.609 10.773 1 96.19 190 ASN A N 1
ATOM 1508 C CA . ASN A 1 190 ? 21 17.812 11.57 1 96.19 190 ASN A CA 1
ATOM 1509 C C . ASN A 1 190 ? 21.391 19.078 10.805 1 96.19 190 ASN A C 1
ATOM 1511 O O . ASN A 1 190 ? 22.047 19.969 11.344 1 96.19 190 ASN A O 1
ATOM 1515 N N . GLU A 1 191 ? 21.062 19.109 9.523 1 94.88 191 GLU A N 1
ATOM 1516 C CA . GLU A 1 191 ? 21.438 20.203 8.641 1 94.88 191 GLU A CA 1
ATOM 1517 C C . GLU A 1 191 ? 20.797 21.516 9.086 1 94.88 191 GLU A C 1
ATOM 1519 O O . GLU A 1 191 ? 21.438 22.578 9.039 1 94.88 191 GLU A O 1
ATOM 1524 N N . PHE A 1 192 ? 19.562 21.484 9.43 1 95.69 192 PHE A N 1
ATOM 1525 C CA . PHE A 1 192 ? 18.828 22.656 9.914 1 95.69 192 PHE A CA 1
ATOM 1526 C C . PHE A 1 192 ? 18.047 22.312 11.18 1 95.69 192 PHE A C 1
ATOM 1528 O O . PHE A 1 192 ? 17.312 21.328 11.219 1 95.69 192 PHE A O 1
ATOM 1535 N N . GLN A 1 193 ? 18.172 23.125 12.133 1 95.75 193 GLN A N 1
ATOM 1536 C CA . GLN A 1 193 ? 17.484 22.875 13.391 1 95.75 193 GLN A CA 1
ATOM 1537 C C . GLN A 1 193 ? 15.984 23.125 13.25 1 95.75 193 GLN A C 1
ATOM 1539 O O . GLN A 1 193 ? 15.172 22.406 13.844 1 95.75 193 GLN A O 1
ATOM 1544 N N . GLN A 1 194 ? 15.695 24.094 12.477 1 97.12 194 GLN A N 1
ATOM 1545 C CA . GLN A 1 194 ? 14.305 24.484 12.25 1 97.12 194 GLN A CA 1
ATOM 1546 C C . GLN A 1 194 ? 14.07 24.891 10.797 1 97.12 194 GLN A C 1
ATOM 1548 O O . GLN A 1 194 ? 14.953 25.469 10.164 1 97.12 194 GLN A O 1
ATOM 1553 N N . THR A 1 195 ? 12.898 24.547 10.305 1 97.81 195 THR A N 1
ATOM 1554 C CA . THR A 1 195 ? 12.484 24.938 8.961 1 97.81 195 THR A CA 1
ATOM 1555 C C . THR A 1 195 ? 11.133 25.641 9 1 97.81 195 THR A C 1
ATOM 1557 O O . THR A 1 195 ? 10.188 25.141 9.609 1 97.81 195 THR A O 1
ATOM 1560 N N . SER A 1 196 ? 11.078 26.766 8.414 1 98.19 196 SER A N 1
ATOM 1561 C CA . SER A 1 196 ? 9.828 27.516 8.352 1 98.19 196 SER A CA 1
ATOM 1562 C C . SER A 1 196 ? 9.359 27.672 6.906 1 98.19 196 SER A C 1
ATOM 1564 O O . SER A 1 196 ? 10.156 27.984 6.02 1 98.19 196 SER A O 1
ATOM 1566 N N . ILE A 1 197 ? 8.133 27.469 6.672 1 97.69 197 ILE A N 1
ATOM 1567 C CA . ILE A 1 197 ? 7.504 27.641 5.367 1 97.69 197 ILE A CA 1
ATOM 1568 C C . ILE A 1 197 ? 6.48 28.766 5.445 1 97.69 197 ILE A C 1
ATOM 1570 O O . ILE A 1 197 ? 5.652 28.812 6.359 1 97.69 197 ILE A O 1
ATOM 1574 N N . ILE A 1 198 ? 6.582 29.625 4.52 1 97.44 198 ILE A N 1
ATOM 1575 C CA . ILE A 1 198 ? 5.707 30.781 4.445 1 97.44 198 ILE A CA 1
ATOM 1576 C C . ILE A 1 198 ? 4.719 30.609 3.295 1 97.44 198 ILE A C 1
ATOM 1578 O O . ILE A 1 198 ? 5.125 30.422 2.146 1 97.44 198 ILE A O 1
ATOM 1582 N N . VAL A 1 199 ? 3.482 30.641 3.623 1 97.38 199 VAL A N 1
ATOM 1583 C CA . VAL A 1 199 ? 2.424 30.656 2.619 1 97.38 199 VAL A CA 1
ATOM 1584 C C . VAL A 1 199 ? 1.687 31.984 2.658 1 97.38 199 VAL A C 1
ATOM 1586 O O . VAL A 1 199 ? 1.06 32.344 3.664 1 97.38 199 VAL A O 1
ATOM 1589 N N . LYS A 1 200 ? 1.741 32.688 1.605 1 96.62 200 LYS A N 1
ATOM 1590 C CA . LYS A 1 200 ? 0.983 33.938 1.477 1 96.62 200 LYS A CA 1
ATOM 1591 C C . LYS A 1 200 ? -0.334 33.688 0.744 1 96.62 200 LYS A C 1
ATOM 1593 O O . LYS A 1 200 ? -0.37 33 -0.273 1 96.62 200 LYS A O 1
ATOM 1598 N N . PHE A 1 201 ? -1.384 34.219 1.323 1 95.5 201 PHE A N 1
ATOM 1599 C CA . PHE A 1 201 ? -2.678 33.969 0.701 1 95.5 201 PHE A CA 1
ATOM 1600 C C . PHE A 1 201 ? -3.592 35.188 0.837 1 95.5 201 PHE A C 1
ATOM 1602 O O . PHE A 1 201 ? -3.357 36.062 1.682 1 95.5 201 PHE A O 1
ATOM 1609 N N . LYS A 1 202 ? -4.57 35.281 -0.091 1 91.81 202 LYS A N 1
ATOM 1610 C CA . LYS A 1 202 ? -5.637 36.281 -0.033 1 91.81 202 LYS A CA 1
ATOM 1611 C C . LYS A 1 202 ? -6.988 35.625 0.242 1 91.81 202 LYS A C 1
ATOM 1613 O O . LYS A 1 202 ? -7.285 34.562 -0.294 1 91.81 202 LYS A O 1
ATOM 1618 N N . GLU A 1 203 ? -7.723 36.156 1.132 1 78.81 203 GLU A N 1
ATOM 1619 C CA . GLU A 1 203 ? -9.039 35.625 1.476 1 78.81 203 GLU A CA 1
ATOM 1620 C C . GLU A 1 203 ? -10.031 35.844 0.342 1 78.81 203 GLU A C 1
ATOM 1622 O O . GLU A 1 203 ? -9.938 36.812 -0.401 1 78.81 203 GLU A O 1
ATOM 1627 N N . MET B 1 1 ? -29.203 0.263 43.781 1 28.3 1 MET B N 1
ATOM 1628 C CA . MET B 1 1 ? -27.953 -0.376 43.406 1 28.3 1 MET B CA 1
ATOM 1629 C C . MET B 1 1 ? -27.875 -0.554 41.875 1 28.3 1 MET B C 1
ATOM 1631 O O . MET B 1 1 ? -28.438 -1.502 41.344 1 28.3 1 MET B O 1
ATOM 1635 N N . LYS B 1 2 ? -27.812 0.606 41.031 1 32.22 2 LYS B N 1
ATOM 1636 C CA . LYS B 1 2 ? -27.875 0.724 39.594 1 32.22 2 LYS B CA 1
ATOM 1637 C C . LYS B 1 2 ? -26.688 0.01 38.906 1 32.22 2 LYS B C 1
ATOM 1639 O O . LYS B 1 2 ? -25.531 0.344 39.188 1 32.22 2 LYS B O 1
ATOM 1644 N N . GLN B 1 3 ? -26.828 -1.28 38.531 1 29.11 3 GLN B N 1
ATOM 1645 C CA . GLN B 1 3 ? -25.906 -2.109 37.75 1 29.11 3 GLN B CA 1
ATOM 1646 C C . GLN B 1 3 ? -25.547 -1.435 36.438 1 29.11 3 GLN B C 1
ATOM 1648 O O . GLN B 1 3 ? -26.406 -1.234 35.562 1 29.11 3 GLN B O 1
ATOM 1653 N N . TYR B 1 4 ? -24.656 -0.427 36.438 1 25.95 4 TYR B N 1
ATOM 1654 C CA . TYR B 1 4 ? -24.078 0.12 35.219 1 25.95 4 TYR B CA 1
ATOM 1655 C C . TYR B 1 4 ? -23.406 -0.971 34.406 1 25.95 4 TYR B C 1
ATOM 1657 O O . TYR B 1 4 ? -22.453 -1.613 34.875 1 25.95 4 TYR B O 1
ATOM 1665 N N . LEU B 1 5 ? -24.141 -1.667 33.531 1 26.17 5 LEU B N 1
ATOM 1666 C CA . LEU B 1 5 ? -23.625 -2.539 32.5 1 26.17 5 LEU B CA 1
ATOM 1667 C C . LEU B 1 5 ? -22.625 -1.797 31.609 1 26.17 5 LEU B C 1
ATOM 1669 O O . LEU B 1 5 ? -22.984 -0.866 30.891 1 26.17 5 LEU B O 1
ATOM 1673 N N . ILE B 1 6 ? -21.375 -1.678 32.031 1 26.48 6 ILE B N 1
ATOM 1674 C CA . ILE B 1 6 ? -20.266 -1.257 31.203 1 26.48 6 ILE B CA 1
ATOM 1675 C C . ILE B 1 6 ? -20.141 -2.193 30 1 26.48 6 ILE B C 1
ATOM 1677 O O . ILE B 1 6 ? -19.812 -3.373 30.156 1 26.48 6 ILE B O 1
ATOM 1681 N N . LEU B 1 7 ? -21.047 -2.043 29.047 1 26.52 7 LEU B N 1
ATOM 1682 C CA . LEU B 1 7 ? -20.828 -2.67 27.75 1 26.52 7 LEU B CA 1
ATOM 1683 C C . LEU B 1 7 ? -19.453 -2.283 27.188 1 26.52 7 LEU B C 1
ATOM 1685 O O . LEU B 1 7 ? -19.234 -1.125 26.828 1 26.52 7 LEU B O 1
ATOM 1689 N N . SER B 1 8 ? -18.453 -2.92 27.625 1 25.7 8 SER B N 1
ATOM 1690 C CA . SER B 1 8 ? -17.125 -2.863 27.016 1 25.7 8 SER B CA 1
ATOM 1691 C C . SER B 1 8 ? -17.188 -3.209 25.531 1 25.7 8 SER B C 1
ATOM 1693 O O . SER B 1 8 ? -17.562 -4.32 25.172 1 25.7 8 SER B O 1
ATOM 1695 N N . CYS B 1 9 ? -17.516 -2.223 24.75 1 24.64 9 CYS B N 1
ATOM 1696 C CA . CYS B 1 9 ? -17.359 -2.4 23.312 1 24.64 9 CYS B CA 1
ATOM 1697 C C . CYS B 1 9 ? -15.984 -2.973 22.984 1 24.64 9 CYS B C 1
ATOM 1699 O O . CYS B 1 9 ? -14.977 -2.281 23.109 1 24.64 9 CYS B O 1
ATOM 1701 N N . LEU B 1 10 ? -15.773 -4.211 23.219 1 26.33 10 LEU B N 1
ATOM 1702 C CA . LEU B 1 10 ? -14.664 -4.949 22.625 1 26.33 10 LEU B CA 1
ATOM 1703 C C . LEU B 1 10 ? -14.547 -4.66 21.141 1 26.33 10 LEU B C 1
ATOM 1705 O O . LEU B 1 10 ? -15.359 -5.145 20.344 1 26.33 10 LEU B O 1
ATOM 1709 N N . LEU B 1 11 ? -14.273 -3.439 20.828 1 26.89 11 LEU B N 1
ATOM 1710 C CA . LEU B 1 11 ? -13.906 -3.232 19.438 1 26.89 11 LEU B CA 1
ATOM 1711 C C . LEU B 1 11 ? -12.906 -4.285 18.969 1 26.89 11 LEU B C 1
ATOM 1713 O O . LEU B 1 11 ? -11.75 -4.285 19.406 1 26.89 11 LEU B O 1
ATOM 1717 N N . PHE B 1 12 ? -13.398 -5.457 18.797 1 27.3 12 PHE B N 1
ATOM 1718 C CA . PHE B 1 12 ? -12.664 -6.473 18.062 1 27.3 12 PHE B CA 1
ATOM 1719 C C . PHE B 1 12 ? -11.977 -5.867 16.844 1 27.3 12 PHE B C 1
ATOM 1721 O O . PHE B 1 12 ? -12.641 -5.273 15.992 1 27.3 12 PHE B O 1
ATOM 1728 N N . GLY B 1 13 ? -10.797 -5.383 17 1 29.31 13 GLY B N 1
ATOM 1729 C CA . GLY B 1 13 ? -9.961 -5.07 15.852 1 29.31 13 GLY B CA 1
ATOM 1730 C C . GLY B 1 13 ? -10.023 -6.129 14.766 1 29.31 13 GLY B C 1
ATOM 1731 O O . GLY B 1 13 ? -9.328 -7.141 14.836 1 29.31 13 GLY B O 1
ATOM 1732 N N . LEU B 1 14 ? -11.156 -6.207 14.141 1 30.48 14 LEU B N 1
ATOM 1733 C CA . LEU B 1 14 ? -11.32 -7.09 12.984 1 30.48 14 LEU B CA 1
ATOM 1734 C C . LEU B 1 14 ? -10.234 -6.82 11.945 1 30.48 14 LEU B C 1
ATOM 1736 O O . LEU B 1 14 ? -10.125 -5.703 11.438 1 30.48 14 LEU B O 1
ATOM 1740 N N . SER B 1 15 ? -9.156 -7.559 11.93 1 32.56 15 SER B N 1
ATOM 1741 C CA . SER B 1 15 ? -8.156 -7.645 10.867 1 32.56 15 SER B CA 1
ATOM 1742 C C . SER B 1 15 ? -8.781 -8.094 9.555 1 32.56 15 SER B C 1
ATOM 1744 O O . SER B 1 15 ? -9.406 -9.156 9.484 1 32.56 15 SER B O 1
ATOM 1746 N N . PHE B 1 16 ? -9.281 -7.148 8.742 1 35.69 16 PHE B N 1
ATOM 1747 C CA . PHE B 1 16 ? -9.953 -7.422 7.48 1 35.69 16 PHE B CA 1
ATOM 1748 C C . PHE B 1 16 ? -8.945 -7.77 6.395 1 35.69 16 PHE B C 1
ATOM 1750 O O . PHE B 1 16 ? -7.938 -7.074 6.227 1 35.69 16 PHE B O 1
ATOM 1757 N N . CYS B 1 17 ? -8.75 -9.008 5.996 1 40.09 17 CYS B N 1
ATOM 1758 C CA . CYS B 1 17 ? -7.918 -9.508 4.906 1 40.09 17 CYS B CA 1
ATOM 1759 C C . CYS B 1 17 ? -8.547 -9.195 3.555 1 40.09 17 CYS B C 1
ATOM 1761 O O . CYS B 1 17 ? -9.727 -9.477 3.336 1 40.09 17 CYS B O 1
ATOM 1763 N N . ALA B 1 18 ? -8.266 -8.203 2.666 1 45.09 18 ALA B N 1
ATOM 1764 C CA . ALA B 1 18 ? -8.734 -7.957 1.305 1 45.09 18 ALA B CA 1
ATOM 1765 C C . ALA B 1 18 ? -8.125 -8.945 0.323 1 45.09 18 ALA B C 1
ATOM 1767 O O . ALA B 1 18 ? -7.238 -9.727 0.69 1 45.09 18 ALA B O 1
ATOM 1768 N N . GLY B 1 19 ? -8.227 -8.812 -1.137 1 50.5 19 GLY B N 1
ATOM 1769 C CA . GLY B 1 19 ? -7.926 -9.609 -2.314 1 50.5 19 GLY B CA 1
ATOM 1770 C C . GLY B 1 19 ? -6.496 -10.117 -2.336 1 50.5 19 GLY B C 1
ATOM 1771 O O . GLY B 1 19 ? -5.664 -9.68 -1.543 1 50.5 19 GLY B O 1
ATOM 1772 N N . GLY B 1 20 ? -6.32 -11.469 -2.637 1 62.94 20 GLY B N 1
ATOM 1773 C CA . GLY B 1 20 ? -5.02 -12.125 -2.674 1 62.94 20 GLY B CA 1
ATOM 1774 C C . GLY B 1 20 ? -4.438 -12.203 -4.07 1 62.94 20 GLY B C 1
ATOM 1775 O O . GLY B 1 20 ? -5.172 -12.32 -5.055 1 62.94 20 GLY B O 1
ATOM 1776 N N . ASN B 1 21 ? -3.26 -11.766 -4.23 1 79.88 21 ASN B N 1
ATOM 1777 C CA . ASN B 1 21 ? -2.541 -11.969 -5.484 1 79.88 21 ASN B CA 1
ATOM 1778 C C . ASN B 1 21 ? -1.507 -13.086 -5.363 1 79.88 21 ASN B C 1
ATOM 1780 O O . ASN B 1 21 ? -0.882 -13.25 -4.312 1 79.88 21 ASN B O 1
ATOM 1784 N N . ILE B 1 22 ? -1.627 -13.953 -6.363 1 89.69 22 ILE B N 1
ATOM 1785 C CA . ILE B 1 22 ? -0.617 -15.008 -6.465 1 89.69 22 ILE B CA 1
ATOM 1786 C C . ILE B 1 22 ? 0.24 -14.773 -7.707 1 89.69 22 ILE B C 1
ATOM 1788 O O . ILE B 1 22 ? -0.286 -14.57 -8.805 1 89.69 22 ILE B O 1
ATOM 1792 N N . LYS B 1 23 ? 1.526 -14.805 -7.531 1 90.38 23 LYS B N 1
ATOM 1793 C CA . LYS B 1 23 ? 2.465 -14.656 -8.641 1 90.38 23 LYS B CA 1
ATOM 1794 C C . LYS B 1 23 ? 3.357 -15.891 -8.773 1 90.38 23 LYS B C 1
ATOM 1796 O O . LYS B 1 23 ? 3.926 -16.359 -7.785 1 90.38 23 LYS B O 1
ATOM 1801 N N . ILE B 1 24 ? 3.424 -16.375 -9.938 1 94.69 24 ILE B N 1
ATOM 1802 C CA . ILE B 1 24 ? 4.258 -17.531 -10.227 1 94.69 24 ILE B CA 1
ATOM 1803 C C . ILE B 1 24 ? 5.238 -17.203 -11.344 1 94.69 24 ILE B C 1
ATOM 1805 O O . ILE B 1 24 ? 4.84 -16.719 -12.406 1 94.69 24 ILE B O 1
ATOM 1809 N N . LYS B 1 25 ? 6.422 -17.391 -11.102 1 95.5 25 LYS B N 1
ATOM 1810 C CA . LYS B 1 25 ? 7.453 -17.281 -12.125 1 95.5 25 LYS B CA 1
ATOM 1811 C C . LYS B 1 25 ? 8.094 -18.641 -12.414 1 95.5 25 LYS B C 1
ATOM 1813 O O . LYS B 1 25 ? 8.711 -19.234 -11.531 1 95.5 25 LYS B O 1
ATOM 1818 N N . LEU B 1 26 ? 7.965 -19.031 -13.625 1 97.19 26 LEU B N 1
ATOM 1819 C CA . LEU B 1 26 ? 8.438 -20.359 -14.023 1 97.19 26 LEU B CA 1
ATOM 1820 C C . LEU B 1 26 ? 9.688 -20.25 -14.883 1 97.19 26 LEU B C 1
ATOM 1822 O O . LEU B 1 26 ? 9.742 -19.438 -15.812 1 97.19 26 LEU B O 1
ATOM 1826 N N . ASN B 1 27 ? 10.633 -21.047 -14.57 1 96.81 27 ASN B N 1
ATOM 1827 C CA . ASN B 1 27 ? 11.828 -21.219 -15.398 1 96.81 27 ASN B CA 1
ATOM 1828 C C . ASN B 1 27 ? 11.641 -22.312 -16.438 1 96.81 27 ASN B C 1
ATOM 1830 O O . ASN B 1 27 ? 10.734 -23.156 -16.312 1 96.81 27 ASN B O 1
ATOM 1834 N N . PRO B 1 28 ? 12.5 -22.328 -17.453 1 95.44 28 PRO B N 1
ATOM 1835 C CA . PRO B 1 28 ? 12.367 -23.359 -18.484 1 95.44 28 PRO B CA 1
ATOM 1836 C C . PRO B 1 28 ? 12.461 -24.781 -17.922 1 95.44 28 PRO B C 1
ATOM 1838 O O . PRO B 1 28 ? 11.883 -25.703 -18.484 1 95.44 28 PRO B O 1
ATOM 1841 N N . ASP B 1 29 ? 13.211 -24.984 -16.844 1 96.12 29 ASP B N 1
ATOM 1842 C CA . ASP B 1 29 ? 13.359 -26.312 -16.25 1 96.12 29 ASP B CA 1
ATOM 1843 C C . ASP B 1 29 ? 12.203 -26.625 -15.305 1 96.12 29 ASP B C 1
ATOM 1845 O O . ASP B 1 29 ? 12.258 -27.609 -14.555 1 96.12 29 ASP B O 1
ATOM 1849 N N . LEU B 1 30 ? 11.172 -25.812 -15.203 1 96.5 30 LEU B N 1
ATOM 1850 C CA . LEU B 1 30 ? 9.93 -25.953 -14.453 1 96.5 30 LEU B CA 1
ATOM 1851 C C . LEU B 1 30 ? 10.141 -25.625 -12.984 1 96.5 30 LEU B C 1
ATOM 1853 O O . LEU B 1 30 ? 9.227 -25.766 -12.172 1 96.5 30 LEU B O 1
ATOM 1857 N N . SER B 1 31 ? 11.383 -25.203 -12.625 1 97.62 31 SER B N 1
ATOM 1858 C CA . SER B 1 31 ? 11.594 -24.594 -11.312 1 97.62 31 SER B CA 1
ATOM 1859 C C . SER B 1 31 ? 11.117 -23.156 -11.289 1 97.62 31 SER B C 1
ATOM 1861 O O . SER B 1 31 ? 10.672 -22.625 -12.305 1 97.62 31 SER B O 1
ATOM 1863 N N . GLY B 1 32 ? 11 -22.531 -10.078 1 97.31 32 GLY B N 1
ATOM 1864 C CA . GLY B 1 32 ? 10.617 -21.125 -10.078 1 97.31 32 GLY B CA 1
ATOM 1865 C C . GLY B 1 32 ? 10.234 -20.609 -8.703 1 97.31 32 GLY B C 1
ATOM 1866 O O . GLY B 1 32 ? 10.719 -21.125 -7.691 1 97.31 32 GLY B O 1
ATOM 1867 N N . ASN B 1 33 ? 9.492 -19.531 -8.758 1 94.31 33 ASN B N 1
ATOM 1868 C CA . ASN B 1 33 ? 9.047 -18.859 -7.539 1 94.31 33 ASN B CA 1
ATOM 1869 C C . ASN B 1 33 ? 7.523 -18.766 -7.48 1 94.31 33 ASN B C 1
ATOM 1871 O O . ASN B 1 33 ? 6.871 -18.594 -8.508 1 94.31 33 ASN B O 1
ATOM 1875 N N . PHE B 1 34 ? 7.062 -18.969 -6.289 1 93.25 34 PHE B N 1
ATOM 1876 C CA . PHE B 1 34 ? 5.652 -18.844 -5.941 1 93.25 34 PHE B CA 1
ATOM 1877 C C . PHE B 1 34 ? 5.461 -17.781 -4.859 1 93.25 34 PHE B C 1
ATOM 1879 O O . PHE B 1 34 ? 5.918 -17.953 -3.727 1 93.25 34 PHE B O 1
ATOM 1886 N N . SER B 1 35 ? 4.73 -16.688 -5.254 1 88.5 35 SER B N 1
ATOM 1887 C CA . SER B 1 35 ? 4.547 -15.594 -4.297 1 88.5 35 SER B CA 1
ATOM 1888 C C . SER B 1 35 ? 3.07 -15.352 -4.008 1 88.5 35 SER B C 1
ATOM 1890 O O . SER B 1 35 ? 2.24 -15.391 -4.918 1 88.5 35 SER B O 1
ATOM 1892 N N . ILE B 1 36 ? 2.865 -15.133 -2.766 1 88.94 36 ILE B N 1
ATOM 1893 C CA . ILE B 1 36 ? 1.516 -14.805 -2.322 1 88.94 36 ILE B CA 1
ATOM 1894 C C . ILE B 1 36 ? 1.495 -13.398 -1.724 1 88.94 36 ILE B C 1
ATOM 1896 O O . ILE B 1 36 ? 2.4 -13.023 -0.975 1 88.94 36 ILE B O 1
ATOM 1900 N N . TYR B 1 37 ? 0.474 -12.734 -2.133 1 82.31 37 TYR B N 1
ATOM 1901 C CA . TYR B 1 37 ? 0.243 -11.398 -1.596 1 82.31 37 TYR B CA 1
ATOM 1902 C C . TYR B 1 37 ? -1.062 -11.352 -0.81 1 82.31 37 TYR B C 1
ATOM 1904 O O . TYR B 1 37 ? -2.125 -11.695 -1.335 1 82.31 37 TYR B O 1
ATOM 1912 N N . GLN B 1 38 ? -0.861 -11.008 0.387 1 81.94 38 GLN B N 1
ATOM 1913 C CA . GLN B 1 38 ? -2.02 -10.859 1.262 1 81.94 38 GLN B CA 1
ATOM 1914 C C . GLN B 1 38 ? -2.248 -9.398 1.628 1 81.94 38 GLN B C 1
ATOM 1916 O O . GLN B 1 38 ? -1.293 -8.648 1.847 1 81.94 38 GLN B O 1
ATOM 1921 N N . LYS B 1 39 ? -3.512 -9.062 1.688 1 77.56 39 LYS B N 1
ATOM 1922 C CA . LYS B 1 39 ? -3.898 -7.703 2.068 1 77.56 39 LYS B CA 1
ATOM 1923 C C . LYS B 1 39 ? -4.879 -7.719 3.236 1 77.56 39 LYS B C 1
ATOM 1925 O O . LYS B 1 39 ? -5.836 -8.492 3.24 1 77.56 39 LYS B O 1
ATOM 1930 N N . LYS B 1 40 ? -4.566 -6.875 4.168 1 77.38 40 LYS B N 1
ATOM 1931 C CA . LYS B 1 40 ? -5.453 -6.754 5.324 1 77.38 40 LYS B CA 1
ATOM 1932 C C . LYS B 1 40 ? -5.641 -5.293 5.723 1 77.38 40 LYS B C 1
ATOM 1934 O O . LYS B 1 40 ? -4.695 -4.504 5.676 1 77.38 40 LYS B O 1
ATOM 1939 N N . ILE B 1 41 ? -6.871 -5.004 6.047 1 77 41 ILE B N 1
ATOM 1940 C CA . ILE B 1 41 ? -7.152 -3.682 6.598 1 77 41 ILE B CA 1
ATOM 1941 C C . ILE B 1 41 ? -7.695 -3.822 8.023 1 77 41 ILE B C 1
ATOM 1943 O O . ILE B 1 41 ? -8.5 -4.711 8.297 1 77 41 ILE B O 1
ATOM 1947 N N . LYS B 1 42 ? -7.188 -3.107 8.867 1 78.19 42 LYS B N 1
ATOM 1948 C CA . LYS B 1 42 ? -7.629 -3.107 10.258 1 78.19 42 LYS B CA 1
ATOM 1949 C C . LYS B 1 42 ? -7.996 -1.7 10.719 1 78.19 42 LYS B C 1
ATOM 1951 O O . LYS B 1 42 ? -7.234 -0.753 10.508 1 78.19 42 LYS B O 1
ATOM 1956 N N . ASN B 1 43 ? -9.195 -1.638 11.219 1 78.44 43 ASN B N 1
ATOM 1957 C CA . ASN B 1 43 ? -9.562 -0.412 11.922 1 78.44 43 ASN B CA 1
ATOM 1958 C C . ASN B 1 43 ? -9.18 -0.477 13.398 1 78.44 43 ASN B C 1
ATOM 1960 O O . ASN B 1 43 ? -9.461 -1.472 14.07 1 78.44 43 ASN B O 1
ATOM 1964 N N . LYS B 1 44 ? -8.523 0.474 13.719 1 81.62 44 LYS B N 1
ATOM 1965 C CA . LYS B 1 44 ? -8.102 0.529 15.117 1 81.62 44 LYS B CA 1
ATOM 1966 C C . LYS B 1 44 ? -8.82 1.653 15.859 1 81.62 44 LYS B C 1
ATOM 1968 O O . LYS B 1 44 ? -9.344 2.58 15.234 1 81.62 44 LYS B O 1
ATOM 1973 N N . THR B 1 45 ? -8.875 1.394 17.172 1 81.25 45 THR B N 1
ATOM 1974 C CA . THR B 1 45 ? -9.352 2.508 17.984 1 81.25 45 THR B CA 1
ATOM 1975 C C . THR B 1 45 ? -8.344 3.654 17.969 1 81.25 45 THR B C 1
ATOM 1977 O O . THR B 1 45 ? -7.172 3.465 18.297 1 81.25 45 THR B O 1
ATOM 1980 N N . PRO B 1 46 ? -8.977 4.738 17.453 1 78.06 46 PRO B N 1
ATOM 1981 C CA . PRO B 1 46 ? -8.039 5.855 17.344 1 78.06 46 PRO B CA 1
ATOM 1982 C C . PRO B 1 46 ? -7.484 6.297 18.703 1 78.06 46 PRO B C 1
ATOM 1984 O O . PRO B 1 46 ? -8.203 6.273 19.703 1 78.06 46 PRO B O 1
ATOM 1987 N N . SER B 1 47 ? -6.164 6.363 18.812 1 68.31 47 SER B N 1
ATOM 1988 C CA . SER B 1 47 ? -5.527 6.867 20.031 1 68.31 47 SER B CA 1
ATOM 1989 C C . SER B 1 47 ? -4.848 8.203 19.781 1 68.31 47 SER B C 1
ATOM 1991 O O . SER B 1 47 ? -4.359 8.469 18.672 1 68.31 47 SER B O 1
ATOM 1993 N N . THR B 1 48 ? -5.137 9.148 20.672 1 63.59 48 THR B N 1
ATOM 1994 C CA . THR B 1 48 ? -4.477 10.453 20.578 1 63.59 48 THR B CA 1
ATOM 1995 C C . THR B 1 48 ? -3.07 10.383 21.156 1 63.59 48 THR B C 1
ATOM 1997 O O . THR B 1 48 ? -2.393 11.406 21.281 1 63.59 48 THR B O 1
ATOM 2000 N N . ILE B 1 49 ? -2.703 9.297 21.438 1 61.44 49 ILE B N 1
ATOM 2001 C CA . ILE B 1 49 ? -1.477 9.258 22.234 1 61.44 49 ILE B CA 1
ATOM 2002 C C . ILE B 1 49 ? -0.299 9.719 21.375 1 61.44 49 ILE B C 1
ATOM 2004 O O . ILE B 1 49 ? -0.104 9.219 20.266 1 61.44 49 ILE B O 1
ATOM 2008 N N . GLY B 1 50 ? 0.327 10.812 21.703 1 64.94 50 GLY B N 1
ATOM 2009 C CA . GLY B 1 50 ? 1.623 11.258 21.219 1 64.94 50 GLY B CA 1
ATOM 2010 C C . GLY B 1 50 ? 1.522 12.273 20.094 1 64.94 50 GLY B C 1
ATOM 2011 O O . GLY B 1 50 ? 2.525 12.602 19.453 1 64.94 50 GLY B O 1
ATOM 2012 N N . LEU B 1 51 ? 0.269 12.734 19.797 1 76 51 LEU B N 1
ATOM 2013 C CA . LEU B 1 51 ? 0.218 13.625 18.641 1 76 51 LEU B CA 1
ATOM 2014 C C . LEU B 1 51 ? -0.084 15.062 19.078 1 76 51 LEU B C 1
ATOM 2016 O O . LEU B 1 51 ? -0.274 15.938 18.234 1 76 51 LEU B O 1
ATOM 2020 N N . GLY B 1 52 ? 0.055 15.305 20.391 1 79.38 52 GLY B N 1
ATOM 2021 C CA . GLY B 1 52 ? -0.037 16.672 20.875 1 79.38 52 GLY B CA 1
ATOM 2022 C C . GLY B 1 52 ? -1.425 17.031 21.359 1 79.38 52 GLY B C 1
ATOM 2023 O O . GLY B 1 52 ? -2.225 16.156 21.688 1 79.38 52 GLY B O 1
ATOM 2024 N N . SER B 1 53 ? -1.543 18.359 21.531 1 84.19 53 SER B N 1
ATOM 2025 C CA . SER B 1 53 ? -2.766 18.828 22.172 1 84.19 53 SER B CA 1
ATOM 2026 C C . SER B 1 53 ? -3.738 19.422 21.156 1 84.19 53 SER B C 1
ATOM 2028 O O . SER B 1 53 ? -3.338 19.797 20.047 1 84.19 53 SER B O 1
ATOM 2030 N N . HIS B 1 54 ? -5.078 19.312 21.453 1 91.56 54 HIS B N 1
ATOM 2031 C CA . HIS B 1 54 ? -6.191 19.938 20.75 1 91.56 54 HIS B CA 1
ATOM 2032 C C . HIS B 1 54 ? -6.488 19.219 19.438 1 91.56 54 HIS B C 1
ATOM 2034 O O . HIS B 1 54 ? -6.953 19.828 18.484 1 91.56 54 HIS B O 1
ATOM 2040 N N . LEU B 1 55 ? -6.078 18 19.438 1 91.88 55 LEU B N 1
ATOM 2041 C CA . LEU B 1 55 ? -6.438 17.094 18.359 1 91.88 55 LEU B CA 1
ATOM 2042 C C . LEU B 1 55 ? -7.355 15.984 18.875 1 91.88 55 LEU B C 1
ATOM 2044 O O . LEU B 1 55 ? -7.051 15.328 19.875 1 91.88 55 LEU B O 1
ATOM 2048 N N . SER B 1 56 ? -8.422 15.891 18.25 1 91.44 56 SER B N 1
ATOM 2049 C CA . SER B 1 56 ? -9.352 14.828 18.609 1 91.44 56 SER B CA 1
ATOM 2050 C C . SER B 1 56 ? -9.281 13.664 17.641 1 91.44 56 SER B C 1
ATOM 2052 O O . SER B 1 56 ? -9.43 13.852 16.422 1 91.44 56 SER B O 1
ATOM 2054 N N . PRO B 1 57 ? -9.125 12.523 18.156 1 90.75 57 PRO B N 1
ATOM 2055 C CA . PRO B 1 57 ? -9.008 11.375 17.266 1 90.75 57 PRO B CA 1
ATOM 2056 C C . PRO B 1 57 ? -10.312 11.07 16.531 1 90.75 57 PRO B C 1
ATOM 2058 O O . PRO B 1 57 ? -11.398 11.164 17.125 1 90.75 57 PRO B O 1
ATOM 2061 N N . VAL B 1 58 ? -10.156 10.805 15.266 1 88.81 58 VAL B N 1
ATOM 2062 C CA . VAL B 1 58 ? -11.32 10.484 14.438 1 88.81 58 VAL B CA 1
ATOM 2063 C C . VAL B 1 58 ? -11.25 9.023 13.992 1 88.81 58 VAL B C 1
ATOM 2065 O O . VAL B 1 58 ? -12.203 8.266 14.18 1 88.81 58 VAL B O 1
ATOM 2068 N N . SER B 1 59 ? -10.078 8.688 13.406 1 86.5 59 SER B N 1
ATOM 2069 C CA . SER B 1 59 ? -9.969 7.328 12.875 1 86.5 59 SER B CA 1
ATOM 2070 C C . SER B 1 59 ? -8.516 6.875 12.82 1 86.5 59 SER B C 1
ATOM 2072 O O . SER B 1 59 ? -7.602 7.703 12.805 1 86.5 59 SER B O 1
ATOM 2074 N N . GLU B 1 60 ? -8.375 5.633 12.938 1 88 60 GLU B N 1
ATOM 2075 C CA . GLU B 1 60 ? -7.102 4.961 12.703 1 88 60 GLU B CA 1
ATOM 2076 C C . GLU B 1 60 ? -7.293 3.686 11.883 1 88 60 GLU B C 1
ATOM 2078 O O . GLU B 1 60 ? -8.07 2.807 12.273 1 88 60 GLU B O 1
ATOM 2083 N N . THR B 1 61 ? -6.543 3.695 10.805 1 82.88 61 THR B N 1
ATOM 2084 C CA . THR B 1 61 ? -6.652 2.547 9.906 1 82.88 61 THR B CA 1
ATOM 2085 C C . THR B 1 61 ? -5.27 2.02 9.531 1 82.88 61 THR B C 1
ATOM 2087 O O . THR B 1 61 ? -4.348 2.801 9.297 1 82.88 61 THR B O 1
ATOM 2090 N N . GLU B 1 62 ? -5.223 0.721 9.531 1 84.44 62 GLU B N 1
ATOM 2091 C CA . GLU B 1 62 ? -3.984 0.069 9.117 1 84.44 62 GLU B CA 1
ATOM 2092 C C . GLU B 1 62 ? -4.215 -0.838 7.914 1 84.44 62 GLU B C 1
ATOM 2094 O O . GLU B 1 62 ? -5.152 -1.637 7.902 1 84.44 62 GLU B O 1
ATOM 2099 N N . LEU B 1 63 ? -3.387 -0.584 6.961 1 79.88 63 LEU B N 1
ATOM 2100 C CA . LEU B 1 63 ? -3.324 -1.5 5.828 1 79.88 63 LEU B CA 1
ATOM 2101 C C . LEU B 1 63 ? -2.055 -2.344 5.879 1 79.88 63 LEU B C 1
ATOM 2103 O O . LEU B 1 63 ? -0.948 -1.804 5.961 1 79.88 63 LEU B O 1
ATOM 2107 N N . ILE B 1 64 ? -2.26 -3.602 5.836 1 82.31 64 ILE B N 1
ATOM 2108 C CA . ILE B 1 64 ? -1.132 -4.523 5.879 1 82.31 64 ILE B CA 1
ATOM 2109 C C . ILE B 1 64 ? -1.052 -5.305 4.57 1 82.31 64 ILE B C 1
ATOM 2111 O O . ILE B 1 64 ? -2.01 -5.977 4.18 1 82.31 64 ILE B O 1
ATOM 2115 N N . LEU B 1 65 ? 0.055 -5.109 3.914 1 80.69 65 LEU B N 1
ATOM 2116 C CA . LEU B 1 65 ? 0.374 -5.906 2.734 1 80.69 65 LEU B CA 1
ATOM 2117 C C . LEU B 1 65 ? 1.483 -6.91 3.039 1 80.69 65 LEU B C 1
ATOM 2119 O O . LEU B 1 65 ? 2.568 -6.523 3.482 1 80.69 65 LEU B O 1
ATOM 2123 N N . ARG B 1 66 ? 1.225 -8.117 2.854 1 84.25 66 ARG B N 1
ATOM 2124 C CA . ARG B 1 66 ? 2.189 -9.172 3.139 1 84.25 66 ARG B CA 1
ATOM 2125 C C . ARG B 1 66 ? 2.543 -9.945 1.872 1 84.25 66 ARG B C 1
ATOM 2127 O O . ARG B 1 66 ? 1.657 -10.328 1.104 1 84.25 66 ARG B O 1
ATOM 2134 N N . GLU B 1 67 ? 3.773 -10.062 1.717 1 83.56 67 GLU B N 1
ATOM 2135 C CA . GLU B 1 67 ? 4.277 -10.883 0.618 1 83.56 67 GLU B CA 1
ATOM 2136 C C . GLU B 1 67 ? 5.062 -12.078 1.139 1 83.56 67 GLU B C 1
ATOM 2138 O O . GLU B 1 67 ? 5.969 -11.922 1.96 1 83.56 67 GLU B O 1
ATOM 2143 N N . LYS B 1 68 ? 4.711 -13.195 0.683 1 87.25 68 LYS B N 1
ATOM 2144 C CA . LYS B 1 68 ? 5.473 -14.422 0.93 1 87.25 68 LYS B CA 1
ATOM 2145 C C . LYS B 1 68 ? 5.969 -15.031 -0.377 1 87.25 68 LYS B C 1
ATOM 2147 O O . LYS B 1 68 ? 5.195 -15.195 -1.325 1 87.25 68 LYS B O 1
ATOM 2152 N N . THR B 1 69 ? 7.203 -15.336 -0.338 1 88.19 69 THR B N 1
ATOM 2153 C CA . THR B 1 69 ? 7.777 -15.945 -1.535 1 88.19 69 THR B CA 1
ATOM 2154 C C . THR B 1 69 ? 8.367 -17.312 -1.218 1 88.19 69 THR B C 1
ATOM 2156 O O . THR B 1 69 ? 9.023 -17.484 -0.191 1 88.19 69 THR B O 1
ATOM 2159 N N . PHE B 1 70 ? 8.102 -18.203 -2.123 1 91.69 70 PHE B N 1
ATOM 2160 C CA . PHE B 1 70 ? 8.594 -19.578 -2.039 1 91.69 70 PHE B CA 1
ATOM 2161 C C . PHE B 1 70 ? 9.297 -19.969 -3.332 1 91.69 70 PHE B C 1
ATOM 2163 O O . PHE B 1 70 ? 9 -19.438 -4.398 1 91.69 70 PHE B O 1
ATOM 2170 N N . GLN B 1 71 ? 10.203 -20.906 -3.127 1 94.75 71 GLN B N 1
ATOM 2171 C CA . GLN B 1 71 ? 10.82 -21.531 -4.297 1 94.75 71 GLN B CA 1
ATOM 2172 C C . GLN B 1 71 ? 10.391 -22.984 -4.449 1 94.75 71 GLN B C 1
ATOM 2174 O O . GLN B 1 71 ? 10.031 -23.641 -3.469 1 94.75 71 GLN B O 1
ATOM 2179 N N . PHE B 1 72 ? 10.398 -23.375 -5.641 1 96.25 72 PHE B N 1
ATOM 2180 C CA . PHE B 1 72 ? 10.102 -24.766 -5.922 1 96.25 72 PHE B CA 1
ATOM 2181 C C . PHE B 1 72 ? 11.016 -25.312 -7.012 1 96.25 72 PHE B C 1
ATOM 2183 O O . PHE B 1 72 ? 11.539 -24.547 -7.828 1 96.25 72 PHE B O 1
ATOM 2190 N N . LYS B 1 73 ? 11.141 -26.609 -7.074 1 97.12 73 LYS B N 1
ATOM 2191 C CA . LYS B 1 73 ? 12.008 -27.25 -8.055 1 97.12 73 LYS B CA 1
ATOM 2192 C C . LYS B 1 73 ? 11.227 -27.672 -9.297 1 97.12 73 LYS B C 1
ATOM 2194 O O . LYS B 1 73 ? 11.797 -27.781 -10.383 1 97.12 73 LYS B O 1
ATOM 2199 N N . ASN B 1 74 ? 9.977 -27.969 -9.062 1 97.75 74 ASN B N 1
ATOM 2200 C CA . ASN B 1 74 ? 9.094 -28.375 -10.148 1 97.75 74 ASN B CA 1
ATOM 2201 C C . ASN B 1 74 ? 7.645 -27.984 -9.883 1 97.75 74 ASN B C 1
ATOM 2203 O O . ASN B 1 74 ? 7.055 -28.406 -8.891 1 97.75 74 ASN B O 1
ATOM 2207 N N . ILE B 1 75 ? 7.07 -27.25 -10.797 1 97.12 75 ILE B N 1
ATOM 2208 C CA . ILE B 1 75 ? 5.75 -26.656 -10.57 1 97.12 75 ILE B CA 1
ATOM 2209 C C . ILE B 1 75 ? 4.711 -27.781 -10.469 1 97.12 75 ILE B C 1
ATOM 2211 O O . ILE B 1 75 ? 3.709 -27.641 -9.766 1 97.12 75 ILE B O 1
ATOM 2215 N N . THR B 1 76 ? 4.902 -28.844 -11.203 1 96.88 76 THR B N 1
ATOM 2216 C CA . THR B 1 76 ? 3.895 -29.891 -11.227 1 96.88 76 THR B CA 1
ATOM 2217 C C . THR B 1 76 ? 3.943 -30.719 -9.945 1 96.88 76 THR B C 1
ATOM 2219 O O . THR B 1 76 ? 3.041 -31.516 -9.68 1 96.88 76 THR B O 1
ATOM 2222 N N . SER B 1 77 ? 4.91 -30.5 -9.102 1 95.69 77 SER B N 1
ATOM 2223 C CA . SER B 1 77 ? 5.066 -31.281 -7.883 1 95.69 77 SER B CA 1
ATOM 2224 C C . SER B 1 77 ? 4.543 -30.531 -6.668 1 95.69 77 SER B C 1
ATOM 2226 O O . SER B 1 77 ? 4.348 -31.125 -5.602 1 95.69 77 SER B O 1
ATOM 2228 N N . ILE B 1 78 ? 4.395 -29.25 -6.797 1 94.38 78 ILE B N 1
ATOM 2229 C CA . ILE B 1 78 ? 3.982 -28.484 -5.629 1 94.38 78 ILE B CA 1
ATOM 2230 C C . ILE B 1 78 ? 2.486 -28.672 -5.387 1 94.38 78 ILE B C 1
ATOM 2232 O O . ILE B 1 78 ? 1.732 -28.953 -6.32 1 94.38 78 ILE B O 1
ATOM 2236 N N . LEU B 1 79 ? 2.102 -28.531 -4.109 1 92.19 79 LEU B N 1
ATOM 2237 C CA . LEU B 1 79 ? 0.708 -28.703 -3.719 1 92.19 79 LEU B CA 1
ATOM 2238 C C . LEU B 1 79 ? 0.222 -27.531 -2.869 1 92.19 79 LEU B C 1
ATOM 2240 O O . LEU B 1 79 ? -0.174 -27.719 -1.717 1 92.19 79 LEU B O 1
ATOM 2244 N N . PRO B 1 80 ? 0.157 -26.375 -3.506 1 92.25 80 PRO B N 1
ATOM 2245 C CA . PRO B 1 80 ? -0.453 -25.297 -2.734 1 92.25 80 PRO B CA 1
ATOM 2246 C C . PRO B 1 80 ? -1.925 -25.547 -2.416 1 92.25 80 PRO B C 1
ATOM 2248 O O . PRO B 1 80 ? -2.598 -26.281 -3.141 1 92.25 80 PRO B O 1
ATOM 2251 N N . PRO B 1 81 ? -2.379 -24.922 -1.37 1 92.19 81 PRO B N 1
ATOM 2252 C CA . PRO B 1 81 ? -3.775 -25.156 -0.992 1 92.19 81 PRO B CA 1
ATOM 2253 C C . PRO B 1 81 ? -4.758 -24.781 -2.102 1 92.19 81 PRO B C 1
ATOM 2255 O O . PRO B 1 81 ? -4.797 -23.625 -2.533 1 92.19 81 PRO B O 1
ATOM 2258 N N . GLY B 1 82 ? -5.465 -25.75 -2.527 1 95.31 82 GLY B N 1
ATOM 2259 C CA . GLY B 1 82 ? -6.566 -25.531 -3.453 1 95.31 82 GLY B CA 1
ATOM 2260 C C . GLY B 1 82 ? -6.109 -25.344 -4.891 1 95.31 82 GLY B C 1
ATOM 2261 O O . GLY B 1 82 ? -6.898 -24.953 -5.75 1 95.31 82 GLY B O 1
ATOM 2262 N N . ILE B 1 83 ? -4.863 -25.609 -5.172 1 96.25 83 ILE B N 1
ATOM 2263 C CA . ILE B 1 83 ? -4.355 -25.391 -6.523 1 96.25 83 ILE B CA 1
ATOM 2264 C C . ILE B 1 83 ? -3.596 -26.641 -6.984 1 96.25 83 ILE B C 1
ATOM 2266 O O . ILE B 1 83 ? -2.887 -27.266 -6.195 1 96.25 83 ILE B O 1
ATOM 2270 N N . ARG B 1 84 ? -3.771 -27.016 -8.227 1 97 84 ARG B N 1
ATOM 2271 C CA . ARG B 1 84 ? -3.012 -28.094 -8.859 1 97 84 ARG B CA 1
ATOM 2272 C C . ARG B 1 84 ? -2.508 -27.672 -10.234 1 97 84 ARG B C 1
ATOM 2274 O O . ARG B 1 84 ? -3.234 -27.016 -11 1 97 84 ARG B O 1
ATOM 2281 N N . PHE B 1 85 ? -1.303 -28.062 -10.508 1 97.56 85 PHE B N 1
ATOM 2282 C CA . PHE B 1 85 ? -0.697 -27.766 -11.805 1 97.56 85 PHE B CA 1
ATOM 2283 C C . PHE B 1 85 ? -0.342 -29.047 -12.539 1 97.56 85 PHE B C 1
ATOM 2285 O O . PHE B 1 85 ? 0.219 -29.984 -11.953 1 97.56 85 PHE B O 1
ATOM 2292 N N . VAL B 1 86 ? -0.628 -29.094 -13.758 1 97.31 86 VAL B N 1
ATOM 2293 C CA . VAL B 1 86 ? -0.296 -30.219 -14.617 1 97.31 86 VAL B CA 1
ATOM 2294 C C . VAL B 1 86 ? 0.223 -29.719 -15.961 1 97.31 86 VAL B C 1
ATOM 2296 O O . VAL B 1 86 ? -0.31 -28.75 -16.516 1 97.31 86 VAL B O 1
ATOM 2299 N N . ILE B 1 87 ? 1.233 -30.266 -16.438 1 96.31 87 ILE B N 1
ATOM 2300 C CA . ILE B 1 87 ? 1.731 -30.016 -17.797 1 96.31 87 ILE B CA 1
ATOM 2301 C C . ILE B 1 87 ? 1.723 -31.312 -18.594 1 96.31 87 ILE B C 1
ATOM 2303 O O . ILE B 1 87 ? 2.195 -32.344 -18.125 1 96.31 87 ILE B O 1
ATOM 2307 N N . TYR B 1 88 ? 1.134 -31.234 -19.766 1 95.19 88 TYR B N 1
ATOM 2308 C CA . TYR B 1 88 ? 1.095 -32.438 -20.609 1 95.19 88 TYR B CA 1
ATOM 2309 C C . TYR B 1 88 ? 1.058 -32.062 -22.078 1 95.19 88 TYR B C 1
ATOM 2311 O O . TYR B 1 88 ? 0.844 -30.891 -22.422 1 95.19 88 TYR B O 1
ATOM 2319 N N . LYS B 1 89 ? 1.381 -33 -22.891 1 93.62 89 LYS B N 1
ATOM 2320 C CA . LYS B 1 89 ? 1.278 -32.906 -24.344 1 93.62 89 LYS B CA 1
ATOM 2321 C C . LYS B 1 89 ? 0.46 -34.062 -24.922 1 93.62 89 LYS B C 1
ATOM 2323 O O . LYS B 1 89 ? 0.732 -35.219 -24.625 1 93.62 89 LYS B O 1
ATOM 2328 N N . GLU B 1 90 ? -0.512 -33.625 -25.641 1 89.94 90 GLU B N 1
ATOM 2329 C CA . GLU B 1 90 ? -1.29 -34.656 -26.328 1 89.94 90 GLU B CA 1
ATOM 2330 C C . GLU B 1 90 ? -0.583 -35.125 -27.594 1 89.94 90 GLU B C 1
ATOM 2332 O O . GLU B 1 90 ? 0.06 -34.344 -28.281 1 89.94 90 GLU B O 1
ATOM 2337 N N . SER B 1 91 ? -0.595 -36.438 -27.922 1 88.38 91 SER B N 1
ATOM 2338 C CA . SER B 1 91 ? 0.188 -37.094 -28.969 1 88.38 91 SER B CA 1
ATOM 2339 C C . SER B 1 91 ? 0.016 -36.406 -30.312 1 88.38 91 SER B C 1
ATOM 2341 O O . SER B 1 91 ? 0.982 -36.25 -31.062 1 88.38 91 SER B O 1
ATOM 2343 N N . GLU B 1 92 ? -1.055 -35.969 -30.672 1 89.19 92 GLU B N 1
ATOM 2344 C CA . GLU B 1 92 ? -1.282 -35.438 -32.031 1 89.19 92 GLU B CA 1
ATOM 2345 C C . GLU B 1 92 ? -1.206 -33.938 -32.062 1 89.19 92 GLU B C 1
ATOM 2347 O O . GLU B 1 92 ? -1.381 -33.312 -33.125 1 89.19 92 GLU B O 1
ATOM 2352 N N . GLU B 1 93 ? -0.827 -33.375 -30.984 1 85.12 93 GLU B N 1
ATOM 2353 C CA . GLU B 1 93 ? -0.829 -31.922 -30.938 1 85.12 93 GLU B CA 1
ATOM 2354 C C . GLU B 1 93 ? 0.587 -31.359 -31.047 1 85.12 93 GLU B C 1
ATOM 2356 O O . GLU B 1 93 ? 1.55 -32 -30.641 1 85.12 93 GLU B O 1
ATOM 2361 N N . ASP B 1 94 ? 0.768 -30.141 -31.594 1 91.19 94 ASP B N 1
ATOM 2362 C CA . ASP B 1 94 ? 2.062 -29.484 -31.75 1 91.19 94 ASP B CA 1
ATOM 2363 C C . ASP B 1 94 ? 2.342 -28.547 -30.594 1 91.19 94 ASP B C 1
ATOM 2365 O O . ASP B 1 94 ? 3.307 -27.781 -30.625 1 91.19 94 ASP B O 1
ATOM 2369 N N . HIS B 1 95 ? 1.391 -28.547 -29.703 1 93.75 95 HIS B N 1
ATOM 2370 C CA . HIS B 1 95 ? 1.549 -27.688 -28.547 1 93.75 95 HIS B CA 1
ATOM 2371 C C . HIS B 1 95 ? 1.453 -28.484 -27.25 1 93.75 95 HIS B C 1
ATOM 2373 O O . HIS B 1 95 ? 0.941 -29.609 -27.25 1 93.75 95 HIS B O 1
ATOM 2379 N N . SER B 1 96 ? 2.049 -27.938 -26.234 1 95.38 96 SER B N 1
ATOM 2380 C CA . SER B 1 96 ? 1.895 -28.453 -24.875 1 95.38 96 SER B CA 1
ATOM 2381 C C . SER B 1 96 ? 0.834 -27.672 -24.109 1 95.38 96 SER B C 1
ATOM 2383 O O . SER B 1 96 ? 0.435 -26.578 -24.516 1 95.38 96 SER B O 1
ATOM 2385 N N . THR B 1 97 ? 0.334 -28.281 -23.031 1 96.75 97 THR B N 1
ATOM 2386 C CA . THR B 1 97 ? -0.715 -27.672 -22.219 1 96.75 97 THR B CA 1
ATOM 2387 C C . THR B 1 97 ? -0.26 -27.531 -20.766 1 96.75 97 THR B C 1
ATOM 2389 O O . THR B 1 97 ? 0.256 -28.469 -20.172 1 96.75 97 THR B O 1
ATOM 2392 N N . PHE B 1 98 ? -0.33 -26.344 -20.328 1 97.06 98 PHE B N 1
ATOM 2393 C CA . PHE B 1 98 ? -0.241 -26.047 -18.906 1 97.06 98 PHE B CA 1
ATOM 2394 C C . PHE B 1 98 ? -1.629 -25.875 -18.297 1 97.06 98 PHE B C 1
ATOM 2396 O O . PHE B 1 98 ? -2.334 -24.906 -18.625 1 97.06 98 PHE B O 1
ATOM 2403 N N . LEU B 1 99 ? -2.006 -26.859 -17.453 1 97.56 99 LEU B N 1
ATOM 2404 C CA . LEU B 1 99 ? -3.318 -26.875 -16.812 1 97.56 99 LEU B CA 1
ATOM 2405 C C . LEU B 1 99 ? -3.201 -26.516 -15.344 1 97.56 99 LEU B C 1
ATOM 2407 O O . LEU B 1 99 ? -2.439 -27.141 -14.609 1 97.56 99 LEU B O 1
ATOM 2411 N N . PHE B 1 100 ? -3.83 -25.484 -14.93 1 95.94 100 PHE B N 1
ATOM 2412 C CA . PHE B 1 100 ? -3.914 -25.281 -13.484 1 95.94 100 PHE B CA 1
ATOM 2413 C C . PHE B 1 100 ? -5.367 -25.219 -13.031 1 95.94 100 PHE B C 1
ATOM 2415 O O . PHE B 1 100 ? -6.195 -24.562 -13.672 1 95.94 100 PHE B O 1
ATOM 2422 N N . THR B 1 101 ? -5.656 -26.016 -12.031 1 97.88 101 THR B N 1
ATOM 2423 C CA . THR B 1 101 ? -6.98 -26.203 -11.453 1 97.88 101 THR B CA 1
ATOM 2424 C C . THR B 1 101 ? -7.039 -25.609 -10.047 1 97.88 101 THR B C 1
ATOM 2426 O O . THR B 1 101 ? -6.129 -25.812 -9.242 1 97.88 101 THR B O 1
ATOM 2429 N N . ILE B 1 102 ? -8.117 -24.891 -9.812 1 97.19 102 ILE B N 1
ATOM 2430 C CA . ILE B 1 102 ? -8.281 -24.188 -8.547 1 97.19 102 ILE B CA 1
ATOM 2431 C C . ILE B 1 102 ? -9.602 -24.594 -7.898 1 97.19 102 ILE B C 1
ATOM 2433 O O . ILE B 1 102 ? -10.641 -24.656 -8.562 1 97.19 102 ILE B O 1
ATOM 2437 N N . ASP B 1 103 ? -9.539 -24.969 -6.648 1 97.62 103 ASP B N 1
ATOM 2438 C CA . ASP B 1 103 ? -10.758 -25.094 -5.859 1 97.62 103 ASP B CA 1
ATOM 2439 C C . ASP B 1 103 ? -11.422 -23.734 -5.66 1 97.62 103 ASP B C 1
ATOM 2441 O O . ASP B 1 103 ? -10.898 -22.875 -4.941 1 97.62 103 ASP B O 1
ATOM 2445 N N . THR B 1 104 ? -12.531 -23.516 -6.293 1 97 104 THR B N 1
ATOM 2446 C CA . THR B 1 104 ? -13.203 -22.219 -6.203 1 97 104 THR B CA 1
ATOM 2447 C C . THR B 1 104 ? -14.516 -22.344 -5.43 1 97 104 THR B C 1
ATOM 2449 O O . THR B 1 104 ? -15.438 -21.547 -5.621 1 97 104 THR B O 1
ATOM 2452 N N . SER B 1 105 ? -14.602 -23.359 -4.617 1 96.5 105 SER B N 1
ATOM 2453 C CA . SER B 1 105 ? -15.75 -23.5 -3.736 1 96.5 105 SER B CA 1
ATOM 2454 C C . SER B 1 105 ? -15.695 -22.5 -2.582 1 96.5 105 SER B C 1
ATOM 2456 O O . SER B 1 105 ? -14.664 -21.859 -2.363 1 96.5 105 SER B O 1
ATOM 2458 N N . SER B 1 106 ? -16.781 -22.406 -1.841 1 94.81 106 SER B N 1
ATOM 2459 C CA . SER B 1 106 ? -16.859 -21.484 -0.723 1 94.81 106 SER B CA 1
ATOM 2460 C C . SER B 1 106 ? -15.93 -21.906 0.412 1 94.81 106 SER B C 1
ATOM 2462 O O . SER B 1 106 ? -15.484 -21.062 1.205 1 94.81 106 SER B O 1
ATOM 2464 N N . GLY B 1 107 ? -15.648 -23.172 0.503 1 93.62 107 GLY B N 1
ATOM 2465 C CA . GLY B 1 107 ? -14.75 -23.688 1.521 1 93.62 107 GLY B CA 1
ATOM 2466 C C . GLY B 1 107 ? -13.336 -23.891 1.018 1 93.62 107 GLY B C 1
ATOM 2467 O O . GLY B 1 107 ? -12.555 -24.641 1.618 1 93.62 107 GLY B O 1
ATOM 2468 N N . SER B 1 108 ? -12.961 -23.219 -0.018 1 95 108 SER B N 1
ATOM 2469 C CA . SER B 1 108 ? -11.656 -23.422 -0.655 1 95 108 SER B CA 1
ATOM 2470 C C . SER B 1 108 ? -10.523 -23.156 0.327 1 95 108 SER B C 1
ATOM 2472 O O . SER B 1 108 ? -10.477 -22.109 0.98 1 95 108 SER B O 1
ATOM 2474 N N . PRO B 1 109 ? -9.633 -24.078 0.434 1 93.56 109 PRO B N 1
ATOM 2475 C CA . PRO B 1 109 ? -8.453 -23.844 1.277 1 93.56 109 PRO B CA 1
ATOM 2476 C C . PRO B 1 109 ? -7.633 -22.641 0.823 1 93.56 109 PRO B C 1
ATOM 2478 O O . PRO B 1 109 ? -6.879 -22.062 1.614 1 93.56 109 PRO B O 1
ATOM 2481 N N . LEU B 1 110 ? -7.777 -22.266 -0.406 1 92.38 110 LEU B N 1
ATOM 2482 C CA . LEU B 1 110 ? -7.066 -21.109 -0.937 1 92.38 110 LEU B CA 1
ATOM 2483 C C . LEU B 1 110 ? -7.477 -19.828 -0.206 1 92.38 110 LEU B C 1
ATOM 2485 O O . LEU B 1 110 ? -6.637 -18.984 0.088 1 92.38 110 LEU B O 1
ATOM 2489 N N . LEU B 1 111 ? -8.727 -19.688 0.08 1 91.19 111 LEU B N 1
ATOM 2490 C CA . LEU B 1 111 ? -9.219 -18.516 0.79 1 91.19 111 LEU B CA 1
ATOM 2491 C C . LEU B 1 111 ? -8.57 -18.391 2.162 1 91.19 111 LEU B C 1
ATOM 2493 O O . LEU B 1 111 ? -8.18 -17.297 2.578 1 91.19 111 LEU B O 1
ATOM 2497 N N . LYS B 1 112 ? -8.438 -19.547 2.771 1 86.69 112 LYS B N 1
ATOM 2498 C CA . LYS B 1 112 ? -7.805 -19.547 4.086 1 86.69 112 LYS B CA 1
ATOM 2499 C C . LYS B 1 112 ? -6.32 -19.219 3.98 1 86.69 112 LYS B C 1
ATOM 2501 O O . LYS B 1 112 ? -5.793 -18.438 4.781 1 86.69 112 LYS B O 1
ATOM 2506 N N . ALA B 1 113 ? -5.688 -19.797 3.035 1 86.5 113 ALA B N 1
ATOM 2507 C CA . ALA B 1 113 ? -4.258 -19.578 2.844 1 86.5 113 ALA B CA 1
ATOM 2508 C C . ALA B 1 113 ? -3.969 -18.109 2.547 1 86.5 113 ALA B C 1
ATOM 2510 O O . ALA B 1 113 ? -2.939 -17.578 2.967 1 86.5 113 ALA B O 1
ATOM 2511 N N . LEU B 1 114 ? -4.895 -17.484 1.868 1 86.69 114 LEU B N 1
ATOM 2512 C CA . LEU B 1 114 ? -4.727 -16.078 1.496 1 86.69 114 LEU B CA 1
ATOM 2513 C C . LEU B 1 114 ? -5.309 -15.156 2.564 1 86.69 114 LEU B C 1
ATOM 2515 O O . LEU B 1 114 ? -5.258 -13.93 2.43 1 86.69 114 LEU B O 1
ATOM 2519 N N . GLU B 1 115 ? -5.879 -15.734 3.592 1 83.94 115 GLU B N 1
ATOM 2520 C CA . GLU B 1 115 ? -6.5 -14.992 4.684 1 83.94 115 GLU B CA 1
ATOM 2521 C C . GLU B 1 115 ? -7.582 -14.047 4.168 1 83.94 115 GLU B C 1
ATOM 2523 O O . GLU B 1 115 ? -7.633 -12.883 4.566 1 83.94 115 GLU B O 1
ATOM 2528 N N . ILE B 1 116 ? -8.297 -14.555 3.258 1 85.62 116 ILE B N 1
ATOM 2529 C CA . ILE B 1 116 ? -9.383 -13.773 2.682 1 85.62 116 ILE B CA 1
ATOM 2530 C C . ILE B 1 116 ? -10.656 -13.969 3.504 1 85.62 116 ILE B C 1
ATOM 2532 O O . ILE B 1 116 ? -11.141 -15.094 3.639 1 85.62 116 ILE B O 1
ATOM 2536 N N . ASN B 1 117 ? -11.062 -12.883 4.039 1 83.56 117 ASN B N 1
ATOM 2537 C CA . ASN B 1 117 ? -12.32 -12.82 4.777 1 83.56 117 ASN B CA 1
ATOM 2538 C C . ASN B 1 117 ? -13.328 -11.898 4.094 1 83.56 117 ASN B C 1
ATOM 2540 O O . ASN B 1 117 ? -13.008 -10.75 3.775 1 83.56 117 ASN B O 1
ATOM 2544 N N . ARG B 1 118 ? -14.5 -12.445 3.904 1 85.19 118 ARG B N 1
ATOM 2545 C CA . ARG B 1 118 ? -15.508 -11.719 3.146 1 85.19 118 ARG B CA 1
ATOM 2546 C C . ARG B 1 118 ? -15.789 -10.359 3.775 1 85.19 118 ARG B C 1
ATOM 2548 O O . ARG B 1 118 ? -15.805 -9.344 3.082 1 85.19 118 ARG B O 1
ATOM 2555 N N . GLU B 1 119 ? -16.031 -10.375 5.016 1 82 119 GLU B N 1
ATOM 2556 C CA . GLU B 1 119 ? -16.359 -9.133 5.715 1 82 119 GLU B CA 1
ATOM 2557 C C . GLU B 1 119 ? -15.227 -8.117 5.594 1 82 119 GLU B C 1
ATOM 2559 O O . GLU B 1 119 ? -15.477 -6.926 5.395 1 82 119 GLU B O 1
ATOM 2564 N N . GLU B 1 120 ? -14.078 -8.625 5.648 1 76.25 120 GLU B N 1
ATOM 2565 C CA . GLU B 1 120 ? -12.922 -7.746 5.562 1 76.25 120 GLU B CA 1
ATOM 2566 C C . GLU B 1 120 ? -12.773 -7.164 4.16 1 76.25 120 GLU B C 1
ATOM 2568 O O . GLU B 1 120 ? -12.484 -5.973 4 1 76.25 120 GLU B O 1
ATOM 2573 N N . VAL B 1 121 ? -12.977 -8.008 3.238 1 78.75 121 VAL B N 1
ATOM 2574 C CA . VAL B 1 121 ? -12.852 -7.562 1.854 1 78.75 121 VAL B CA 1
ATOM 2575 C C . VAL B 1 121 ? -13.914 -6.5 1.562 1 78.75 121 VAL B C 1
ATOM 2577 O O . VAL B 1 121 ? -13.609 -5.453 0.979 1 78.75 121 VAL B O 1
ATOM 2580 N N . LEU B 1 122 ? -15.094 -6.742 2.006 1 77.12 122 LEU B N 1
ATOM 2581 C CA . LEU B 1 122 ? -16.172 -5.789 1.763 1 77.12 122 LEU B CA 1
ATOM 2582 C C . LEU B 1 122 ? -15.906 -4.469 2.479 1 77.12 122 LEU B C 1
ATOM 2584 O O . LEU B 1 122 ? -16.219 -3.398 1.952 1 77.12 122 LEU B O 1
ATOM 2588 N N . ALA B 1 123 ? -15.32 -4.523 3.629 1 71.31 123 ALA B N 1
ATOM 2589 C CA . ALA B 1 123 ? -14.93 -3.316 4.355 1 71.31 123 ALA B CA 1
ATOM 2590 C C . ALA B 1 123 ? -13.867 -2.537 3.592 1 71.31 123 ALA B C 1
ATOM 2592 O O . ALA B 1 123 ? -13.922 -1.308 3.518 1 71.31 123 ALA B O 1
ATOM 2593 N N . LEU B 1 124 ? -12.969 -3.271 3.041 1 71.38 124 LEU B N 1
ATOM 2594 C CA . LEU B 1 124 ? -11.906 -2.648 2.256 1 71.38 124 LEU B CA 1
ATOM 2595 C C . LEU B 1 124 ? -12.484 -1.937 1.036 1 71.38 124 LEU B C 1
ATOM 2597 O O . LEU B 1 124 ? -12.094 -0.808 0.729 1 71.38 124 LEU B O 1
ATOM 2601 N N . VAL B 1 125 ? -13.344 -2.66 0.471 1 72 125 VAL B N 1
ATOM 2602 C CA . VAL B 1 125 ? -13.961 -2.107 -0.732 1 72 125 VAL B CA 1
ATOM 2603 C C . VAL B 1 125 ? -14.719 -0.83 -0.385 1 72 125 VAL B C 1
ATOM 2605 O O . VAL B 1 125 ? -14.633 0.168 -1.104 1 72 125 VAL B O 1
ATOM 2608 N N . LYS B 1 126 ? -15.391 -0.844 0.659 1 71.69 126 LYS B N 1
ATOM 2609 C CA . LYS B 1 126 ? -16.141 0.328 1.105 1 71.69 126 LYS B CA 1
ATOM 2610 C C . LYS B 1 126 ? -15.195 1.485 1.436 1 71.69 126 LYS B C 1
ATOM 2612 O O . LYS B 1 126 ? -15.445 2.625 1.036 1 71.69 126 LYS B O 1
ATOM 2617 N N . GLU B 1 127 ? -14.148 1.154 2.133 1 67.44 127 GLU B N 1
ATOM 2618 C CA . GLU B 1 127 ? -13.164 2.17 2.492 1 67.44 127 GLU B CA 1
ATOM 2619 C C . GLU B 1 127 ? -12.492 2.748 1.253 1 67.44 127 GLU B C 1
ATOM 2621 O O . GLU B 1 127 ? -12.273 3.957 1.164 1 67.44 127 GLU B O 1
ATOM 2626 N N . ALA B 1 128 ? -12.117 1.904 0.339 1 65.25 128 ALA B N 1
ATOM 2627 C CA . ALA B 1 128 ? -11.43 2.332 -0.88 1 65.25 128 ALA B CA 1
ATOM 2628 C C . ALA B 1 128 ? -12.297 3.297 -1.684 1 65.25 128 ALA B C 1
ATOM 2630 O O . ALA B 1 128 ? -11.789 4.219 -2.322 1 65.25 128 ALA B O 1
ATOM 2631 N N . LYS B 1 129 ? -13.484 3.061 -1.66 1 64 129 LYS B N 1
ATOM 2632 C CA . LYS B 1 129 ? -14.398 3.91 -2.412 1 64 129 LYS B CA 1
ATOM 2633 C C . LYS B 1 129 ? -14.477 5.309 -1.806 1 64 129 LYS B C 1
ATOM 2635 O O . LYS B 1 129 ? -14.773 6.281 -2.504 1 64 129 LYS B O 1
ATOM 2640 N N . THR B 1 130 ? -14.242 5.371 -0.549 1 62.25 130 THR B N 1
ATOM 2641 C CA . THR B 1 130 ? -14.375 6.652 0.136 1 62.25 130 THR B CA 1
ATOM 2642 C C . THR B 1 130 ? -13.07 7.434 0.069 1 62.25 130 THR B C 1
ATOM 2644 O O . THR B 1 130 ? -13.047 8.641 0.325 1 62.25 130 THR B O 1
ATOM 2647 N N . ARG B 1 131 ? -12.031 6.66 -0.233 1 56.56 131 ARG B N 1
ATOM 2648 C CA . ARG B 1 131 ? -10.742 7.324 -0.112 1 56.56 131 ARG B CA 1
ATOM 2649 C C . ARG B 1 131 ? -10.141 7.605 -1.485 1 56.56 131 ARG B C 1
ATOM 2651 O O . ARG B 1 131 ? -10.336 6.836 -2.426 1 56.56 131 ARG B O 1
ATOM 2658 N N . ASP B 1 132 ? -9.852 8.734 -1.843 1 49.44 132 ASP B N 1
ATOM 2659 C CA . ASP B 1 132 ? -9.242 9.125 -3.113 1 49.44 132 ASP B CA 1
ATOM 2660 C C . ASP B 1 132 ? -7.82 8.586 -3.234 1 49.44 132 ASP B C 1
ATOM 2662 O O . ASP B 1 132 ? -7.332 8.352 -4.344 1 49.44 132 ASP B O 1
ATOM 2666 N N . ASP B 1 133 ? -7.117 8.516 -2.219 1 45.5 133 ASP B N 1
ATOM 2667 C CA . ASP B 1 133 ? -5.66 8.469 -2.318 1 45.5 133 ASP B CA 1
ATOM 2668 C C . ASP B 1 133 ? -5.133 7.074 -2.012 1 45.5 133 ASP B C 1
ATOM 2670 O O . ASP B 1 133 ? -4.352 6.516 -2.783 1 45.5 133 ASP B O 1
ATOM 2674 N N . ILE B 1 134 ? -5.141 7.016 -0.705 1 42.75 134 ILE B N 1
ATOM 2675 C CA . ILE B 1 134 ? -4.285 5.945 -0.202 1 42.75 134 ILE B CA 1
ATOM 2676 C C . ILE B 1 134 ? -4.605 4.645 -0.934 1 42.75 134 ILE B C 1
ATOM 2678 O O . ILE B 1 134 ? -3.701 3.873 -1.265 1 42.75 134 ILE B O 1
ATOM 2682 N N . TYR B 1 135 ? -5.977 4.289 -0.821 1 46.66 135 TYR B N 1
ATOM 2683 C CA . TYR B 1 135 ? -6.348 2.891 -1.006 1 46.66 135 TYR B CA 1
ATOM 2684 C C . TYR B 1 135 ? -6.539 2.568 -2.482 1 46.66 135 TYR B C 1
ATOM 2686 O O . TYR B 1 135 ? -7.668 2.355 -2.938 1 46.66 135 TYR B O 1
ATOM 2694 N N . ARG B 1 136 ? -6.289 3.709 -3.195 1 44.38 136 ARG B N 1
ATOM 2695 C CA . ARG B 1 136 ? -6.539 3.252 -4.559 1 44.38 136 ARG B CA 1
ATOM 2696 C C . ARG B 1 136 ? -6.086 1.807 -4.742 1 44.38 136 ARG B C 1
ATOM 2698 O O . ARG B 1 136 ? -5.793 1.381 -5.859 1 44.38 136 ARG B O 1
ATOM 2705 N N . PHE B 1 137 ? -5.918 1.23 -3.564 1 45.25 137 PHE B N 1
ATOM 2706 C CA . PHE B 1 137 ? -5.684 -0.209 -3.586 1 45.25 137 PHE B CA 1
ATOM 2707 C C . PHE B 1 137 ? -6.898 -0.944 -4.141 1 45.25 137 PHE B C 1
ATOM 2709 O O . PHE B 1 137 ? -6.945 -2.176 -4.129 1 45.25 137 PHE B O 1
ATOM 2716 N N . ASN B 1 138 ? -7.922 -0.027 -4.461 1 46.03 138 ASN B N 1
ATOM 2717 C CA . ASN B 1 138 ? -9.234 -0.566 -4.785 1 46.03 138 ASN B CA 1
ATOM 2718 C C . ASN B 1 138 ? -9.141 -1.713 -5.785 1 46.03 138 ASN B C 1
ATOM 2720 O O . ASN B 1 138 ? -9.914 -2.674 -5.711 1 46.03 138 ASN B O 1
ATOM 2724 N N . ASN B 1 139 ? -8.461 -1.406 -6.82 1 47.38 139 ASN B N 1
ATOM 2725 C CA . ASN B 1 139 ? -8.867 -2.18 -7.988 1 47.38 139 ASN B CA 1
ATOM 2726 C C . ASN B 1 139 ? -8.695 -3.678 -7.754 1 47.38 139 ASN B C 1
ATOM 2728 O O . ASN B 1 139 ? -9.234 -4.492 -8.508 1 47.38 139 ASN B O 1
ATOM 2732 N N . LEU B 1 140 ? -8.141 -4.133 -6.801 1 54.84 140 LEU B N 1
ATOM 2733 C CA . LEU B 1 140 ? -8.023 -5.566 -7.039 1 54.84 140 LEU B CA 1
ATOM 2734 C C . LEU B 1 140 ? -8.312 -6.352 -5.758 1 54.84 140 LEU B C 1
ATOM 2736 O O . LEU B 1 140 ? -7.824 -7.473 -5.594 1 54.84 140 LEU B O 1
ATOM 2740 N N . ALA B 1 141 ? -9.359 -5.715 -5.055 1 65.88 141 ALA B N 1
ATOM 2741 C CA . ALA B 1 141 ? -9.609 -6.41 -3.793 1 65.88 141 ALA B CA 1
ATOM 2742 C C . ALA B 1 141 ? -10.703 -7.461 -3.949 1 65.88 141 ALA B C 1
ATOM 2744 O O . ALA B 1 141 ? -10.797 -8.391 -3.146 1 65.88 141 ALA B O 1
ATOM 2745 N N . GLU B 1 142 ? -11.336 -7.43 -5.09 1 79.88 142 GLU B N 1
ATOM 2746 C CA . GLU B 1 142 ? -12.477 -8.328 -5.164 1 79.88 142 GLU B CA 1
ATOM 2747 C C . GLU B 1 142 ? -12.141 -9.586 -5.965 1 79.88 142 GLU B C 1
ATOM 2749 O O . GLU B 1 142 ? -13.039 -10.359 -6.324 1 79.88 142 GLU B O 1
ATOM 2754 N N . HIS B 1 143 ? -10.945 -9.758 -6.262 1 86.19 143 HIS B N 1
ATOM 2755 C CA . HIS B 1 143 ? -10.5 -10.922 -7.023 1 86.19 143 HIS B CA 1
ATOM 2756 C C . HIS B 1 143 ? -9.273 -11.562 -6.395 1 86.19 143 HIS B C 1
ATOM 2758 O O . HIS B 1 143 ? -8.516 -10.891 -5.688 1 86.19 143 HIS B O 1
ATOM 2764 N N . ILE B 1 144 ? -9.227 -12.812 -6.633 1 90 144 ILE B N 1
ATOM 2765 C CA . ILE B 1 144 ? -7.898 -13.406 -6.586 1 90 144 ILE B CA 1
ATOM 2766 C C . ILE B 1 144 ? -7.254 -13.336 -7.965 1 90 144 ILE B C 1
ATOM 2768 O O . ILE B 1 144 ? -7.805 -13.852 -8.945 1 90 144 ILE B O 1
ATOM 2772 N N . GLN B 1 145 ? -6.164 -12.703 -8.023 1 88.5 145 GLN B N 1
ATOM 2773 C CA . GLN B 1 145 ? -5.473 -12.586 -9.305 1 88.5 145 GLN B CA 1
ATOM 2774 C C . GLN B 1 145 ? -4.234 -13.477 -9.344 1 88.5 145 GLN B C 1
ATOM 2776 O O . GLN B 1 145 ? -3.441 -13.492 -8.398 1 88.5 145 GLN B O 1
ATOM 2781 N N . PHE B 1 146 ? -4.129 -14.25 -10.414 1 92.25 146 PHE B N 1
ATOM 2782 C CA . PHE B 1 146 ? -2.914 -14.992 -10.727 1 92.25 146 PHE B CA 1
ATOM 2783 C C . PHE B 1 146 ? -2.121 -14.281 -11.82 1 92.25 146 PHE B C 1
ATOM 2785 O O . PHE B 1 146 ? -2.672 -13.93 -12.867 1 92.25 146 PHE B O 1
ATOM 2792 N N . GLU B 1 147 ? -0.963 -14.055 -11.531 1 91.62 147 GLU B N 1
ATOM 2793 C CA . GLU B 1 147 ? 0.01 -13.664 -12.547 1 91.62 147 GLU B CA 1
ATOM 2794 C C . GLU B 1 147 ? 1.068 -14.75 -12.742 1 91.62 147 GLU B C 1
ATOM 2796 O O . GLU B 1 147 ? 1.877 -15 -11.852 1 91.62 147 GLU B O 1
ATOM 2801 N N . ILE B 1 148 ? 1.06 -15.297 -13.852 1 94.88 148 ILE B N 1
ATOM 2802 C CA . ILE B 1 148 ? 1.974 -16.406 -14.125 1 94.88 148 ILE B CA 1
ATOM 2803 C C . ILE B 1 148 ? 2.893 -16.031 -15.289 1 94.88 148 ILE B C 1
ATOM 2805 O O . ILE B 1 148 ? 2.422 -15.695 -16.375 1 94.88 148 ILE B O 1
ATOM 2809 N N . PHE B 1 149 ? 4.137 -16.094 -15.039 1 94.38 149 PHE B N 1
ATOM 2810 C CA . PHE B 1 149 ? 5.148 -15.844 -16.062 1 94.38 149 PHE B CA 1
ATOM 2811 C C . PHE B 1 149 ? 5.738 -17.156 -16.562 1 94.38 149 PHE B C 1
ATOM 2813 O O . PHE B 1 149 ? 6.465 -17.844 -15.844 1 94.38 149 PHE B O 1
ATOM 2820 N N . LEU B 1 150 ? 5.461 -17.469 -17.734 1 95.69 150 LEU B N 1
ATOM 2821 C CA . LEU B 1 150 ? 5.918 -18.703 -18.359 1 95.69 150 LEU B CA 1
ATOM 2822 C C . LEU B 1 150 ? 7.047 -18.438 -19.344 1 95.69 150 LEU B C 1
ATOM 2824 O O . LEU B 1 150 ? 7.02 -17.438 -20.062 1 95.69 150 LEU B O 1
ATOM 2828 N N . PRO B 1 151 ? 8.008 -19.312 -19.375 1 95.62 151 PRO B N 1
ATOM 2829 C CA . PRO B 1 151 ? 9.133 -19.141 -20.297 1 95.62 151 PRO B CA 1
ATOM 2830 C C . PRO B 1 151 ? 8.836 -19.688 -21.688 1 95.62 151 PRO B C 1
ATOM 2832 O O . PRO B 1 151 ? 9.727 -20.234 -22.344 1 95.62 151 PRO B O 1
ATOM 2835 N N . PHE B 1 152 ? 7.574 -19.734 -22.094 1 92.69 152 PHE B N 1
ATOM 2836 C CA . PHE B 1 152 ? 7.168 -20.359 -23.344 1 92.69 152 PHE B CA 1
ATOM 2837 C C . PHE B 1 152 ? 6.375 -19.375 -24.219 1 92.69 152 PHE B C 1
ATOM 2839 O O . PHE B 1 152 ? 5.977 -18.312 -23.75 1 92.69 152 PHE B O 1
ATOM 2846 N N . ASN B 1 153 ? 6.246 -19.781 -25.469 1 93.94 153 ASN B N 1
ATOM 2847 C CA . ASN B 1 153 ? 5.359 -19.047 -26.375 1 93.94 153 ASN B CA 1
ATOM 2848 C C . ASN B 1 153 ? 3.904 -19.469 -26.188 1 93.94 153 ASN B C 1
ATOM 2850 O O . ASN B 1 153 ? 3.51 -20.562 -26.609 1 93.94 153 ASN B O 1
ATOM 2854 N N . ILE B 1 154 ? 3.158 -18.594 -25.703 1 96.5 154 ILE B N 1
ATOM 2855 C CA . ILE B 1 154 ? 1.779 -18.922 -25.359 1 96.5 154 ILE B CA 1
ATOM 2856 C C . ILE B 1 154 ? 0.895 -18.781 -26.594 1 96.5 154 ILE B C 1
ATOM 2858 O O . ILE B 1 154 ? 0.923 -17.75 -27.266 1 96.5 154 ILE B O 1
ATOM 2862 N N . LYS B 1 155 ? 0.095 -19.734 -26.875 1 94.69 155 LYS B N 1
ATOM 2863 C CA . LYS B 1 155 ? -0.813 -19.75 -28.016 1 94.69 155 LYS B CA 1
ATOM 2864 C C . LYS B 1 155 ? -2.223 -19.344 -27.609 1 94.69 155 LYS B C 1
ATOM 2866 O O . LYS B 1 155 ? -2.916 -18.641 -28.359 1 94.69 155 LYS B O 1
ATOM 2871 N N . ASP B 1 156 ? -2.566 -19.844 -26.469 1 95.5 156 ASP B N 1
ATOM 2872 C CA . ASP B 1 156 ? -3.939 -19.609 -26.031 1 95.5 156 ASP B CA 1
ATOM 2873 C C . ASP B 1 156 ? -4.062 -19.734 -24.516 1 95.5 156 ASP B C 1
ATOM 2875 O O . ASP B 1 156 ? -3.297 -20.469 -23.875 1 95.5 156 ASP B O 1
ATOM 2879 N N . VAL B 1 157 ? -4.934 -19 -23.969 1 97 157 VAL B N 1
ATOM 2880 C CA . VAL B 1 157 ? -5.309 -19.078 -22.562 1 97 157 VAL B CA 1
ATOM 2881 C C . VAL B 1 157 ? -6.828 -19.031 -22.438 1 97 157 VAL B C 1
ATOM 2883 O O . VAL B 1 157 ? -7.461 -18.062 -22.875 1 97 157 VAL B O 1
ATOM 2886 N N . VAL B 1 158 ? -7.426 -20.078 -21.797 1 96.12 158 VAL B N 1
ATOM 2887 C CA . VAL B 1 158 ? -8.883 -20.094 -21.688 1 96.12 158 VAL B CA 1
ATOM 2888 C C . VAL B 1 158 ? -9.297 -20.828 -20.422 1 96.12 158 VAL B C 1
ATOM 2890 O O . VAL B 1 158 ? -8.539 -21.656 -19.906 1 96.12 158 VAL B O 1
ATOM 2893 N N . PHE B 1 159 ? -10.484 -20.547 -19.969 1 97.31 159 PHE B N 1
ATOM 2894 C CA . PHE B 1 159 ? -11.117 -21.422 -18.984 1 97.31 159 PHE B CA 1
ATOM 2895 C C . PHE B 1 159 ? -11.578 -22.719 -19.625 1 97.31 159 PHE B C 1
ATOM 2897 O O . PHE B 1 159 ? -12.102 -22.719 -20.734 1 97.31 159 PHE B O 1
ATOM 2904 N N . ALA B 1 160 ? -11.398 -23.781 -18.859 1 96.25 160 ALA B N 1
ATOM 2905 C CA . ALA B 1 160 ? -11.852 -25.078 -19.391 1 96.25 160 ALA B CA 1
ATOM 2906 C C . ALA B 1 160 ? -13.367 -25.094 -19.578 1 96.25 160 ALA B C 1
ATOM 2908 O O . ALA B 1 160 ? -13.875 -25.734 -20.5 1 96.25 160 ALA B O 1
ATOM 2909 N N . GLU B 1 161 ? -14.062 -24.453 -18.703 1 95.19 161 GLU B N 1
ATOM 2910 C CA . GLU B 1 161 ? -15.508 -24.266 -18.781 1 95.19 161 GLU B CA 1
ATOM 2911 C C . GLU B 1 161 ? -15.875 -22.781 -18.891 1 95.19 161 GLU B C 1
ATOM 2913 O O . GLU B 1 161 ? -15.219 -21.938 -18.281 1 95.19 161 GLU B O 1
ATOM 2918 N N . ALA B 1 162 ? -16.938 -22.578 -19.5 1 90.88 162 ALA B N 1
ATOM 2919 C CA . ALA B 1 162 ? -17.359 -21.188 -19.734 1 90.88 162 ALA B CA 1
ATOM 2920 C C . ALA B 1 162 ? -17.594 -20.453 -18.422 1 90.88 162 ALA B C 1
ATOM 2922 O O . ALA B 1 162 ? -18.156 -21.016 -17.484 1 90.88 162 ALA B O 1
ATOM 2923 N N . ARG B 1 163 ? -17.125 -19.266 -18.453 1 92.56 163 ARG B N 1
ATOM 2924 C CA . ARG B 1 163 ? -17.328 -18.359 -17.328 1 92.56 163 ARG B CA 1
ATOM 2925 C C . ARG B 1 163 ? -17.938 -17.047 -17.797 1 92.56 163 ARG B C 1
ATOM 2927 O O . ARG B 1 163 ? -17.891 -16.719 -18.984 1 92.56 163 ARG B O 1
ATOM 2934 N N . THR B 1 164 ? -18.531 -16.359 -16.781 1 86.19 164 THR B N 1
ATOM 2935 C CA . THR B 1 164 ? -19.141 -15.078 -17.109 1 86.19 164 THR B CA 1
ATOM 2936 C C . THR B 1 164 ? -18.062 -14.07 -17.516 1 86.19 164 THR B C 1
ATOM 2938 O O . THR B 1 164 ? -17.203 -13.711 -16.703 1 86.19 164 THR B O 1
ATOM 2941 N N . PRO B 1 165 ? -18.125 -13.57 -18.672 1 80.75 165 PRO B N 1
ATOM 2942 C CA . PRO B 1 165 ? -17.109 -12.625 -19.125 1 80.75 165 PRO B CA 1
ATOM 2943 C C . PRO B 1 165 ? -17.078 -11.336 -18.312 1 80.75 165 PRO B C 1
ATOM 2945 O O . PRO B 1 165 ? -18.141 -10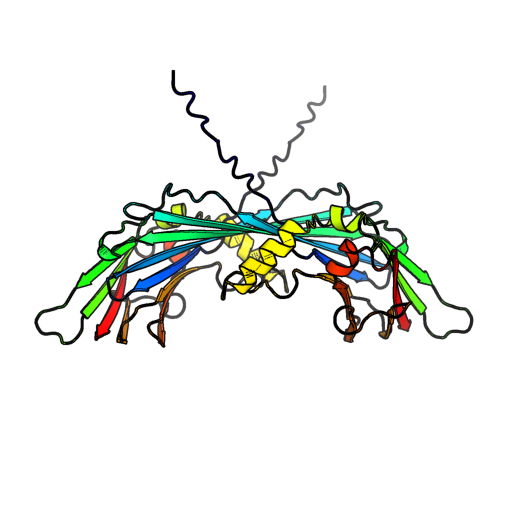.844 -17.906 1 80.75 165 PRO B O 1
ATOM 2948 N N . GLY B 1 166 ? -15.945 -10.727 -18.141 1 79.69 166 GLY B N 1
ATOM 2949 C CA . GLY B 1 166 ? -15.805 -9.492 -17.391 1 79.69 166 GLY B CA 1
ATOM 2950 C C . GLY B 1 166 ? -15.367 -9.719 -15.961 1 79.69 166 GLY B C 1
ATOM 2951 O O . GLY B 1 166 ? -14.336 -9.195 -15.523 1 79.69 166 GLY B O 1
ATOM 2952 N N . ASP B 1 167 ? -16.172 -10.539 -15.273 1 83.69 167 ASP B N 1
ATOM 2953 C CA . ASP B 1 167 ? -15.828 -10.859 -13.891 1 83.69 167 ASP B CA 1
ATOM 2954 C C . ASP B 1 167 ? -14.672 -11.852 -13.828 1 83.69 167 ASP B C 1
ATOM 2956 O O . ASP B 1 167 ? -13.75 -11.695 -13.023 1 83.69 167 ASP B O 1
ATOM 2960 N N . TRP B 1 168 ? -14.883 -12.797 -14.766 1 92 168 TRP B N 1
ATOM 2961 C CA . TRP B 1 168 ? -13.836 -13.797 -14.93 1 92 168 TRP B CA 1
ATOM 2962 C C . TRP B 1 168 ? -12.93 -13.453 -16.094 1 92 168 TRP B C 1
ATOM 2964 O O . TRP B 1 168 ? -13.406 -13.227 -17.219 1 92 168 TRP B O 1
ATOM 2974 N N . THR B 1 169 ? -11.617 -13.414 -15.789 1 91.94 169 THR B N 1
ATOM 2975 C CA . THR B 1 169 ? -10.727 -13.133 -16.906 1 91.94 169 THR B CA 1
ATOM 2976 C C . THR B 1 169 ? -9.539 -14.102 -16.906 1 91.94 169 THR B C 1
ATOM 2978 O O . THR B 1 169 ? -9 -14.43 -15.852 1 91.94 169 THR B O 1
ATOM 2981 N N . ALA B 1 170 ? -9.289 -14.617 -18.047 1 93.94 170 ALA B N 1
ATOM 2982 C CA . ALA B 1 170 ? -8.062 -15.344 -18.359 1 93.94 170 ALA B CA 1
ATOM 2983 C C . ALA B 1 170 ? -7.434 -14.828 -19.641 1 93.94 170 ALA B C 1
ATOM 2985 O O . ALA B 1 170 ? -8.023 -14.945 -20.719 1 93.94 170 ALA B O 1
ATOM 2986 N N . ARG B 1 171 ? -6.27 -14.289 -19.484 1 94.25 171 ARG B N 1
ATOM 2987 C CA . ARG B 1 171 ? -5.734 -13.648 -20.672 1 94.25 171 ARG B CA 1
ATOM 2988 C C . ARG B 1 171 ? -4.215 -13.75 -20.719 1 94.25 171 ARG B C 1
ATOM 2990 O O . ARG B 1 171 ? -3.57 -13.953 -19.688 1 94.25 171 ARG B O 1
ATOM 2997 N N . HIS B 1 172 ? -3.738 -13.625 -21.922 1 94.94 172 HIS B N 1
ATOM 2998 C CA . HIS B 1 172 ? -2.309 -13.5 -22.188 1 94.94 172 HIS B CA 1
ATOM 2999 C C . HIS B 1 172 ? -1.911 -12.039 -22.391 1 94.94 172 HIS B C 1
ATOM 3001 O O . HIS B 1 172 ? -2.406 -11.375 -23.312 1 94.94 172 HIS B O 1
ATOM 3007 N N . ASP B 1 173 ? -1.006 -11.516 -21.562 1 90.56 173 ASP B N 1
ATOM 3008 C CA . ASP B 1 173 ? -0.603 -10.109 -21.625 1 90.56 173 ASP B CA 1
ATOM 3009 C C . ASP B 1 173 ? 0.73 -9.953 -22.359 1 90.56 173 ASP B C 1
ATOM 3011 O O . ASP B 1 173 ? 1.408 -8.938 -22.203 1 90.56 173 ASP B O 1
ATOM 3015 N N . GLY B 1 174 ? 1.168 -10.984 -23.094 1 89.31 174 GLY B N 1
ATOM 3016 C CA . GLY B 1 174 ? 2.422 -10.938 -23.828 1 89.31 174 GLY B CA 1
ATOM 3017 C C . GLY B 1 174 ? 3.619 -11.359 -22.984 1 89.31 174 GLY B C 1
ATOM 3018 O O . GLY B 1 174 ? 3.543 -11.391 -21.766 1 89.31 174 GLY B O 1
ATOM 3019 N N . GLY B 1 175 ? 4.695 -11.734 -23.609 1 89.19 175 GLY B N 1
ATOM 3020 C CA . GLY B 1 175 ? 5.949 -12.078 -22.953 1 89.19 175 GLY B CA 1
ATOM 3021 C C . GLY B 1 175 ? 5.82 -13.242 -22 1 89.19 175 GLY B C 1
ATOM 3022 O O . GLY B 1 175 ? 6.516 -13.297 -20.984 1 89.19 175 GLY B O 1
ATOM 3023 N N . GLY B 1 176 ? 4.91 -14.117 -22.297 1 93.12 176 GLY B N 1
ATOM 3024 C CA . GLY B 1 176 ? 4.734 -15.297 -21.469 1 93.12 176 GLY B CA 1
ATOM 3025 C C . GLY B 1 176 ? 3.908 -15.039 -20.219 1 93.12 176 GLY B C 1
ATOM 3026 O O . GLY B 1 176 ? 3.732 -15.938 -19.391 1 93.12 176 GLY B O 1
ATOM 3027 N N . LYS B 1 177 ? 3.35 -13.852 -20.156 1 92.62 177 LYS B N 1
ATOM 3028 C CA . LYS B 1 177 ? 2.584 -13.492 -18.953 1 92.62 177 LYS B CA 1
ATOM 3029 C C . LYS B 1 177 ? 1.111 -13.852 -19.125 1 92.62 177 LYS B C 1
ATOM 3031 O O . LYS B 1 177 ? 0.447 -13.383 -20.047 1 92.62 177 LYS B O 1
ATOM 3036 N N . VAL B 1 178 ? 0.636 -14.633 -18.188 1 94.38 178 VAL B N 1
ATOM 3037 C CA . VAL B 1 178 ? -0.77 -15.016 -18.125 1 94.38 178 VAL B CA 1
ATOM 3038 C C . VAL B 1 178 ? -1.416 -14.391 -16.891 1 94.38 178 VAL B C 1
ATOM 3040 O O . VAL B 1 178 ? -0.867 -14.469 -15.781 1 94.38 178 VAL B O 1
ATOM 3043 N N . VAL B 1 179 ? -2.549 -13.789 -17.109 1 91.19 179 VAL B N 1
ATOM 3044 C CA . VAL B 1 179 ? -3.279 -13.188 -15.992 1 91.19 179 VAL B CA 1
ATOM 3045 C C . VAL B 1 179 ? -4.664 -13.82 -15.883 1 91.19 179 VAL B C 1
ATOM 3047 O O . VAL B 1 179 ? -5.387 -13.93 -16.875 1 91.19 179 VAL B O 1
ATOM 3050 N N . VAL B 1 180 ? -4.969 -14.211 -14.672 1 93.19 180 VAL B N 1
ATOM 3051 C CA . VAL B 1 180 ? -6.277 -14.789 -14.398 1 93.19 180 VAL B CA 1
ATOM 3052 C C . VAL B 1 180 ? -6.922 -14.07 -13.211 1 93.19 180 VAL B C 1
ATOM 3054 O O . VAL B 1 180 ? -6.305 -13.93 -12.156 1 93.19 180 VAL B O 1
ATOM 3057 N N . ASN B 1 181 ? -8.141 -13.703 -13.391 1 90.19 181 ASN B N 1
ATOM 3058 C CA . ASN B 1 181 ? -8.914 -13.086 -12.312 1 90.19 181 ASN B CA 1
ATOM 3059 C C . ASN B 1 181 ? -10.102 -13.961 -11.914 1 90.19 181 ASN B C 1
ATOM 3061 O O . ASN B 1 181 ? -10.914 -14.344 -12.758 1 90.19 181 ASN B O 1
ATOM 3065 N N . LEU B 1 182 ? -10.133 -14.227 -10.664 1 93.75 182 LEU B N 1
ATOM 3066 C CA . LEU B 1 182 ? -11.219 -15.008 -10.094 1 93.75 182 LEU B CA 1
ATOM 3067 C C . LEU B 1 182 ? -12.039 -14.164 -9.117 1 93.75 182 LEU B C 1
ATOM 3069 O O . LEU B 1 182 ? -11.547 -13.781 -8.062 1 93.75 182 LEU B O 1
ATOM 3073 N N . PRO B 1 183 ? -13.25 -13.945 -9.469 1 91.44 183 PRO B N 1
ATOM 3074 C CA . PRO B 1 183 ? -14.047 -13.094 -8.586 1 91.44 183 PRO B CA 1
ATOM 3075 C C . PRO B 1 183 ? -14.352 -13.758 -7.242 1 91.44 183 PRO B C 1
ATOM 3077 O O . PRO B 1 183 ? -14.836 -14.891 -7.203 1 91.44 183 PRO B O 1
ATOM 3080 N N . LEU B 1 184 ? -14.148 -13.047 -6.215 1 91.62 184 LEU B N 1
ATOM 3081 C CA . LEU B 1 184 ? -14.359 -13.578 -4.871 1 91.62 184 LEU B CA 1
ATOM 3082 C C . LEU B 1 184 ? -15.836 -13.859 -4.629 1 91.62 184 LEU B C 1
ATOM 3084 O O . LEU B 1 184 ? -16.188 -14.805 -3.912 1 91.62 184 LEU B O 1
ATOM 3088 N N . ALA B 1 185 ? -16.625 -13.055 -5.18 1 90.5 185 ALA B N 1
ATOM 3089 C CA . ALA B 1 185 ? -18.062 -13.273 -5.039 1 90.5 185 ALA B CA 1
ATOM 3090 C C . ALA B 1 185 ? -18.453 -14.688 -5.477 1 90.5 185 ALA B C 1
ATOM 3092 O O . ALA B 1 185 ? -19.312 -15.32 -4.863 1 90.5 185 ALA B O 1
ATOM 3093 N N . SER B 1 186 ? -17.844 -15.156 -6.492 1 93.56 186 SER B N 1
ATOM 3094 C CA . SER B 1 186 ? -18.125 -16.5 -7 1 93.56 186 SER B CA 1
ATOM 3095 C C . SER B 1 186 ? -17.766 -17.562 -5.98 1 93.56 186 SER B C 1
ATOM 3097 O O . SER B 1 186 ? -18.469 -18.562 -5.832 1 93.56 186 SER B O 1
ATOM 3099 N N . PHE B 1 187 ? -16.641 -17.359 -5.285 1 94.25 187 PHE B N 1
ATOM 3100 C CA . PHE B 1 187 ? -16.281 -18.266 -4.207 1 94.25 187 PHE B CA 1
ATOM 3101 C C . PHE B 1 187 ? -17.359 -18.312 -3.137 1 94.25 187 PHE B C 1
ATOM 3103 O O . PHE B 1 187 ? -17.844 -19.375 -2.766 1 94.25 187 PHE B O 1
ATOM 3110 N N . TRP B 1 188 ? -17.734 -17.172 -2.723 1 93.88 188 TRP B N 1
ATOM 3111 C CA . TRP B 1 188 ? -18.641 -17.047 -1.582 1 93.88 188 TRP B CA 1
ATOM 3112 C C . TRP B 1 188 ? -20.016 -17.594 -1.921 1 93.88 188 TRP B C 1
ATOM 3114 O O . TRP B 1 188 ? -20.703 -18.156 -1.06 1 93.88 188 TRP B O 1
ATOM 3124 N N . GLU B 1 189 ? -20.406 -17.516 -3.145 1 94.69 189 GLU B N 1
ATOM 3125 C CA . GLU B 1 189 ? -21.688 -18.031 -3.588 1 94.69 189 GLU B CA 1
ATOM 3126 C C . GLU B 1 189 ? -21.594 -19.484 -4.012 1 94.69 189 GLU B C 1
ATOM 3128 O O . GLU B 1 189 ? -22.609 -20.109 -4.363 1 94.69 189 GLU B O 1
ATOM 3133 N N . ASN B 1 190 ? -20.438 -20 -3.941 1 96.12 190 ASN B N 1
ATOM 3134 C CA . ASN B 1 190 ? -20.188 -21.375 -4.344 1 96.12 190 ASN B CA 1
ATOM 3135 C C . ASN B 1 190 ? -20.672 -21.641 -5.762 1 96.12 190 ASN B C 1
ATOM 3137 O O . ASN B 1 190 ? -21.328 -22.656 -6.016 1 96.12 190 ASN B O 1
ATOM 3141 N N . GLU B 1 191 ? -20.438 -20.703 -6.648 1 94.88 191 GLU B N 1
ATOM 3142 C CA . GLU B 1 191 ? -20.922 -20.781 -8.023 1 94.88 191 GLU B CA 1
ATOM 3143 C C . GLU B 1 191 ? -20.297 -21.953 -8.766 1 94.88 191 GLU B C 1
ATOM 3145 O O . GLU B 1 191 ? -20.969 -22.641 -9.547 1 94.88 191 GLU B O 1
ATOM 3150 N N . PHE B 1 192 ? -19.031 -22.172 -8.586 1 95.69 192 PHE B N 1
ATOM 3151 C CA . PHE B 1 192 ? -18.297 -23.266 -9.203 1 95.69 192 PHE B CA 1
ATOM 3152 C C . PHE B 1 192 ? -17.422 -23.969 -8.18 1 95.69 192 PHE B C 1
ATOM 3154 O O . PHE B 1 192 ? -16.641 -23.328 -7.473 1 95.69 192 PHE B O 1
ATOM 3161 N N . GLN B 1 193 ? -17.5 -25.219 -8.172 1 95.69 193 GLN B N 1
ATOM 3162 C CA . GLN B 1 193 ? -16.703 -25.984 -7.215 1 95.69 193 GLN B CA 1
ATOM 3163 C C . GLN B 1 193 ? -15.234 -25.984 -7.605 1 95.69 193 GLN B C 1
ATOM 3165 O O . GLN B 1 193 ? -14.352 -25.922 -6.742 1 95.69 193 GLN B O 1
ATOM 3170 N N . GLN B 1 194 ? -15.039 -26.047 -8.875 1 97.19 194 GLN B N 1
ATOM 3171 C CA . GLN B 1 194 ? -13.688 -26.078 -9.414 1 97.19 194 GLN B CA 1
ATOM 3172 C C . GLN B 1 194 ? -13.578 -25.25 -10.695 1 97.19 194 GLN B C 1
ATOM 3174 O O . GLN B 1 194 ? -14.523 -25.188 -11.477 1 97.19 194 GLN B O 1
ATOM 3179 N N . THR B 1 195 ? -12.43 -24.609 -10.859 1 97.81 195 THR B N 1
ATOM 3180 C CA . THR B 1 195 ? -12.133 -23.859 -12.062 1 97.81 195 THR B CA 1
ATOM 3181 C C . THR B 1 195 ? -10.805 -24.297 -12.672 1 97.81 195 THR B C 1
ATOM 3183 O O . THR B 1 195 ? -9.797 -24.391 -11.969 1 97.81 195 THR B O 1
ATOM 3186 N N . SER B 1 196 ? -10.836 -24.594 -13.883 1 98.25 196 SER B N 1
ATOM 3187 C CA . SER B 1 196 ? -9.625 -25 -14.586 1 98.25 196 SER B CA 1
ATOM 3188 C C . SER B 1 196 ? -9.266 -24 -15.688 1 98.25 196 SER B C 1
ATOM 3190 O O . SER B 1 196 ? -10.141 -23.562 -16.453 1 98.25 196 SER B O 1
ATOM 3192 N N . ILE B 1 197 ? -8.062 -23.641 -15.773 1 97.75 197 ILE B N 1
ATOM 3193 C CA . ILE B 1 197 ? -7.535 -22.75 -16.812 1 97.75 197 ILE B CA 1
ATOM 3194 C C . ILE B 1 197 ? -6.547 -23.531 -17.688 1 97.75 197 ILE B C 1
ATOM 3196 O O . ILE B 1 197 ? -5.66 -24.203 -17.172 1 97.75 197 ILE B O 1
ATOM 3200 N N . ILE B 1 198 ? -6.742 -23.391 -18.906 1 97.56 198 ILE B N 1
ATOM 3201 C CA . ILE B 1 198 ? -5.914 -24.078 -19.891 1 97.56 198 ILE B CA 1
ATOM 3202 C C . ILE B 1 198 ? -5.012 -23.062 -20.609 1 97.56 198 ILE B C 1
ATOM 3204 O O . ILE B 1 198 ? -5.496 -22.094 -21.188 1 97.56 198 ILE B O 1
ATOM 3208 N N . VAL B 1 199 ? -3.771 -23.297 -20.5 1 97.44 199 VAL B N 1
ATOM 3209 C CA . VAL B 1 199 ? -2.793 -22.516 -21.25 1 97.44 199 VAL B CA 1
ATOM 3210 C C . VAL B 1 199 ? -2.104 -23.406 -22.281 1 97.44 199 VAL B C 1
ATOM 3212 O O . VAL B 1 199 ? -1.421 -24.375 -21.922 1 97.44 199 VAL B O 1
ATOM 3215 N N . LYS B 1 200 ? -2.246 -23.062 -23.5 1 96.75 200 LYS B N 1
ATOM 3216 C CA . LYS B 1 200 ? -1.542 -23.766 -24.562 1 96.75 200 LYS B CA 1
ATOM 3217 C C . LYS B 1 200 ? -0.272 -23.016 -24.969 1 96.75 200 LYS B C 1
ATOM 3219 O O . LYS B 1 200 ? -0.284 -21.797 -25.109 1 96.75 200 LYS B O 1
ATOM 3224 N N . PHE B 1 201 ? 0.789 -23.781 -25.078 1 95.62 201 PHE B N 1
ATOM 3225 C CA . PHE B 1 201 ? 2.043 -23.109 -25.375 1 95.62 201 PHE B CA 1
ATOM 3226 C C . PHE B 1 201 ? 2.922 -23.96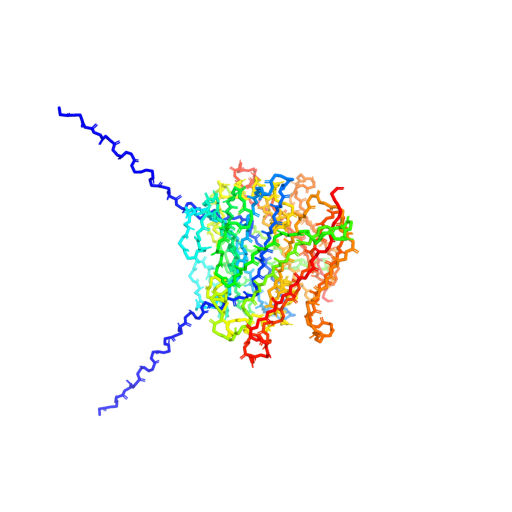9 -26.266 1 95.62 201 PHE B C 1
ATOM 3228 O O . PHE B 1 201 ? 2.721 -25.188 -26.359 1 95.62 201 PHE B O 1
ATOM 3235 N N . LYS B 1 202 ? 3.838 -23.312 -27.016 1 91.88 202 LYS B N 1
ATOM 3236 C CA . LYS B 1 202 ? 4.875 -23.969 -27.797 1 91.88 202 LYS B CA 1
ATOM 3237 C C . LYS B 1 202 ? 6.258 -23.703 -27.219 1 91.88 202 LYS B C 1
ATOM 3239 O O . LYS B 1 202 ? 6.551 -22.594 -26.781 1 91.88 202 LYS B O 1
ATOM 3244 N N . GLU B 1 203 ? 7.031 -24.703 -27.094 1 79.06 203 GLU B N 1
ATOM 3245 C CA . GLU B 1 203 ? 8.375 -24.578 -26.562 1 79.06 203 GLU B CA 1
ATOM 3246 C C . GLU B 1 203 ? 9.289 -23.828 -27.516 1 79.06 203 GLU B C 1
ATOM 3248 O O . GLU B 1 203 ? 9.117 -23.906 -28.734 1 79.06 203 GLU B O 1
#

Radius of gyration: 25.87 Å; Cα contacts (8 Å, |Δi|>4): 971; chains: 2; bounding box: 60×84×75 Å

Solvent-accessible surface area (backbone atoms only — not comparable to full-atom values): 20521 Å² total; per-residue (Å²): 136,86,80,77,78,77,75,72,74,73,74,67,60,55,70,11,13,23,26,29,39,37,39,34,40,42,42,87,80,37,21,40,38,45,31,42,33,30,26,29,39,28,53,44,82,51,66,56,80,72,52,48,47,67,52,41,59,70,39,23,40,34,38,36,40,35,41,37,34,24,35,35,68,38,58,63,68,31,41,38,48,38,42,44,43,45,73,51,63,55,89,90,50,91,43,35,35,44,36,40,37,33,44,33,26,59,80,22,49,34,42,60,65,37,47,51,37,68,70,20,24,54,49,46,52,54,49,22,73,74,36,84,62,88,34,62,64,45,81,54,36,60,22,39,34,39,39,35,36,40,74,40,50,68,75,44,50,40,58,73,58,92,66,64,75,83,61,41,41,54,40,71,76,55,90,25,29,35,41,34,36,42,40,44,66,41,21,72,66,44,70,39,61,61,45,42,38,39,32,33,27,35,129,135,86,81,75,78,77,75,71,76,73,73,68,61,55,72,12,16,23,26,28,40,37,39,35,42,42,41,86,81,38,21,38,38,45,31,40,32,28,27,29,39,28,54,44,82,51,68,55,80,71,52,48,48,66,52,41,60,69,38,24,38,34,38,37,40,34,38,38,34,25,35,34,68,40,58,63,68,31,40,39,48,39,41,45,42,45,73,53,64,55,90,90,50,92,43,37,36,43,36,42,37,34,44,32,26,59,81,24,48,36,41,62,65,36,44,50,34,70,70,21,25,52,50,45,52,55,49,22,72,73,36,84,62,86,35,62,62,46,84,51,36,59,22,40,34,40,40,35,36,41,74,41,50,68,76,46,50,40,56,73,57,93,68,64,76,82,60,42,40,55,41,72,76,54,90,26,28,35,40,34,36,41,41,42,66,42,20,71,65,45,71,39,61,62,45,42,38,40,32,34,27,35,130

Nearest PDB structures (foldseek):
  6yfm-assembly1_AA  TM=4.429E-01  e=6.281E+00  Leviviridae sp.
  3ub1-assembly2_F  TM=1.610E-01  e=7.855E-01  Clostridium perfringens
  8a1d-assembly1_D  TM=1.059E-01  e=4.238E+00  Mus musculus
  6yfm-assembly1_AA  TM=4.439E-01  e=7.755E+00  Leviviridae sp.
  3ub1-assembly2_F  TM=1.609E-01  e=8.123E-01  Clostridium perfringens

pLDDT: mean 81.48, std 20.33, range [24.08, 98.25]

Secondary structure (DSSP, 8-state):
--------------EEEEEEEEEEEE-TTS-EEEEEEEEEEEEE----TTS-SS-EEEEEEEEEEEEEEEEES-GGG---TTEEEEEEE-TT-SSEEEEEEEE-STT-HHHHHTT--HHHHHHHHHHHHH-SSTT-GGGGTTEEEEEEE-SSEEEEEEESS---BTTBEEEE-STTEEEEEEEHHHHHTT--SEEEEEEEEE-/--------------EEEEEEEEEEEE-TTS-EEEEEEEEEEEEE----TTS-SS-EEEEEEEEEEEEEEEEES-GGG---TTEEEEEEE-TT-SSEEEEEEEE-STT-HHHHHTT--HHHHHHHHHHHHH-SSTTGGGGGTTEEEEEEE-SSEEEEEEESS---BTTBEEEE-STTEEEEEEEHHHHHTT--SEEEEEEEEE-

Foldseek 3Di:
DPPPPPPPPPPPFPFQKFAKEWEWEADPQQKTKIKIKIKTKTWDDFDPPPVDPPDDTDTDMDIDIDMDMDIDRHQQPDDDFQKHWDKADDPPDQKIKIKMKGFLALPGVVCVVRVHDPVSNVVLLVVCVVDDPDCVVNPRRFWYKYKYADQFAWDDKDKPDDDDPPQWDWDDPDNRIIMTTDGNVCRNVRVDRMIMMMIITHD/DPPPPPPPPPPPQPFQKFAKEWEWEADPQQKTKIKIKIKTKTWDDFDPPPVDPPDDTDTDMDIDIDMDMDIDRHQQPDDDFQKHWDKADDPPDQWIKIKMKGFLALPGVVCVVRVHDPVSNVVLLVVCVVDDPDCCCNPGRFWYKYKYADQFAWDDKDKPDDDDPPQWDWDDPDNRIIMTTDGNVCRNVRVDRMIMMMIITHD